Protein AF-A0A937NRK2-F1 (afdb_monomer_lite)

Radius of gyration: 29.6 Å; chains: 1; bounding box: 60×78×112 Å

Foldseek 3Di:
DDDDDDPDPDPPPVPPPPCPDDPQPDDPEDADDQPDPDADEAEAEEEAFHKHKYKYAAQVVVVWDKDKDKFVQQKDFPDWDQDNVRNIIMTMIGGHAADKMWMFIDTPLDTRYIYIYGYFYDLVLVPLDDPVRLVVLCCVAVNVVQADWDPDWDADRRQSWIWTWGPHDDAQWTWTWIQHSVVRHTDIATHGPPHPDDPPPDPPDDPDDDWDKDWFFFWKFAWEADPVGWIWTQTPPGLLDIATEAEPDPVQRVVSVVRYPVPWMKTFTAIKTACPPGVRRIYGHTDHMATLPPQDDKDDWDKQDFFKFAKAAAPPPDPAGTWTFTDDSGRGIAAEDELDPVRRVVNVVRHPQQWMKTFTATKIASPPHVSRIYGHTDDMDTPGRHDDHRPQQPFDKQFFFKFAWEADDPPDPAGIWGQTPPHPLDIAAEDELDPVSRVVSVVRYVVPWMKTFTATKGACPNHVVRIYGHTDDIGTPPNDADPDWDKDDWQWFFWDADDPPPPARGWTFRPDSDSGGGTAHEAELDPVRNVVVVVLVVPDPPRDGRFTKIFIFTWGACPPHDSRIHGHTHDIDGPPPDD

Sequence (579 aa):
MRSKLYVVGLALILSALILGGCGSATVEPVALPTTGPRPVSHSVELREGETYTIALETDPSSGNEREVEYSEVLLELVDRTTDNAAGEEVFIFRARAVGVTEAYFSYSGHHEVICHFTIGADPALADAMSEAEAREIAASSECGEAGALLENALYNDWTATWWIDLDIQKEGCNPACVVNVRTRQAEINWRCMGVLPPEDTVNTPAPAPPPTEITVVGWCGLIVSLPDGSDYLALQPEGSGEIGLTGADADVEAEIVALRDSGFYANFWGTLTCDVPNYGGCQLVATRLDPSTPPGPRFDPDPVEGWQGQLFSVPGMAQFDDYFVLDGPFPVRYGFQGADEALQAQLEDLRDTSATVRIWGEIQCAIPDVCGCQIGVERWELVAEESPPLGVHFESPVVGWYGQVVGLSADAQYDDFLRLLPLGAGDVGLTGADAALEAEIEGLRDSDTNAHFWGAIVCGAPDYDGCQVTVTRVIPEGAGPYPDPNPVEGWEGRYFFGRGLGGFDDCFILDFYGPFGIRYGIRGADEALEAALEDLRSMDKLTDPPPDIQIWGEVQCGVSDVNGCQIIVDRLEELFSQP

Structure (mmCIF, N/CA/C/O backbone):
data_AF-A0A937NRK2-F1
#
_entry.id   AF-A0A937NRK2-F1
#
loop_
_atom_site.group_PDB
_atom_site.id
_atom_site.type_symbol
_atom_site.label_atom_id
_atom_site.label_alt_id
_atom_site.label_comp_id
_atom_site.label_asym_id
_atom_site.label_entity_id
_atom_site.label_seq_id
_atom_site.pdbx_PDB_ins_code
_atom_site.Cartn_x
_atom_site.Cartn_y
_atom_site.Cartn_z
_atom_site.occupancy
_atom_site.B_iso_or_equiv
_atom_site.auth_seq_id
_atom_site.auth_comp_id
_atom_site.auth_asym_id
_atom_site.auth_atom_id
_atom_site.pdbx_PDB_model_num
ATOM 1 N N . MET A 1 1 ? 14.053 43.498 83.477 1.00 35.47 1 MET A N 1
ATOM 2 C CA . MET A 1 1 ? 14.339 44.455 82.386 1.00 35.47 1 MET A CA 1
ATOM 3 C C . MET A 1 1 ? 14.156 43.723 81.065 1.00 35.47 1 MET A C 1
ATOM 5 O O . MET A 1 1 ? 14.906 42.781 80.899 1.00 35.47 1 MET A O 1
ATOM 9 N N . ARG A 1 2 ? 13.217 44.174 80.200 1.00 36.12 2 ARG A N 1
ATOM 10 C CA . ARG A 1 2 ? 13.096 43.925 78.728 1.00 36.12 2 ARG A CA 1
ATOM 11 C C . ARG A 1 2 ? 13.029 42.444 78.273 1.00 36.12 2 ARG A C 1
ATOM 13 O O . ARG A 1 2 ? 13.742 41.621 78.804 1.00 36.12 2 ARG A O 1
ATOM 20 N N . SER A 1 3 ? 12.265 41.967 77.294 1.00 34.34 3 SER A N 1
ATOM 21 C CA . SER A 1 3 ? 11.300 42.448 76.287 1.00 34.34 3 SER A CA 1
ATOM 22 C C . SER A 1 3 ? 10.643 41.158 75.728 1.00 34.34 3 SER A C 1
ATOM 24 O O . SER A 1 3 ? 11.320 40.143 75.649 1.00 34.34 3 SER A O 1
ATOM 26 N N . LYS A 1 4 ? 9.312 41.055 75.596 1.00 45.91 4 LYS A N 1
ATOM 27 C CA . LYS A 1 4 ? 8.501 41.206 74.361 1.00 45.91 4 LYS A CA 1
ATOM 28 C C . LYS A 1 4 ? 8.935 40.372 73.127 1.00 45.91 4 LYS A C 1
ATOM 30 O O . LYS A 1 4 ? 10.087 40.447 72.730 1.00 45.91 4 LYS A O 1
ATOM 35 N N . LEU A 1 5 ? 7.909 39.778 72.485 1.00 43.81 5 LEU A N 1
ATOM 36 C CA . LEU A 1 5 ? 7.797 39.108 71.165 1.00 43.81 5 LEU A CA 1
ATOM 37 C C . LEU A 1 5 ? 8.046 37.589 71.105 1.00 43.81 5 LEU A C 1
ATOM 39 O O . LEU A 1 5 ? 9.171 37.179 70.890 1.00 43.81 5 LEU A O 1
ATOM 43 N N . TYR A 1 6 ? 6.968 36.792 71.157 1.00 38.72 6 TYR A N 1
ATOM 44 C CA . TYR A 1 6 ? 6.836 35.491 70.467 1.00 38.72 6 TYR A CA 1
ATOM 45 C C . TYR A 1 6 ? 5.342 35.152 70.281 1.00 38.72 6 TYR A C 1
ATOM 47 O O . TYR A 1 6 ? 4.810 34.263 70.930 1.00 38.72 6 TYR A O 1
ATOM 55 N N . VAL A 1 7 ? 4.637 35.905 69.429 1.00 43.84 7 VAL A N 1
ATOM 56 C CA . VAL A 1 7 ? 3.317 35.521 68.882 1.00 43.84 7 VAL A CA 1
ATOM 57 C C . VAL A 1 7 ? 3.225 36.091 67.464 1.00 43.84 7 VAL A C 1
ATOM 59 O O . VAL A 1 7 ? 2.633 37.143 67.293 1.00 43.84 7 VAL A O 1
ATOM 62 N N . VAL A 1 8 ? 3.892 35.458 66.487 1.00 38.50 8 VAL A N 1
ATOM 63 C CA . VAL A 1 8 ? 3.632 35.590 65.023 1.00 38.50 8 VAL A CA 1
ATOM 64 C C . VAL A 1 8 ? 4.147 34.353 64.240 1.00 38.50 8 VAL A C 1
ATOM 66 O O . VAL A 1 8 ? 3.668 34.073 63.150 1.00 38.50 8 VAL A O 1
ATOM 69 N N . GLY A 1 9 ? 5.055 33.530 64.772 1.00 36.84 9 GLY A N 1
ATOM 70 C CA . GLY A 1 9 ? 5.661 32.418 64.017 1.00 36.84 9 GLY A CA 1
ATOM 71 C C . GLY A 1 9 ? 4.934 31.066 64.061 1.00 36.84 9 GLY A C 1
ATOM 72 O O . GLY A 1 9 ? 5.579 30.083 64.402 1.00 36.84 9 GLY A O 1
ATOM 73 N N . LEU A 1 10 ? 3.630 30.981 63.762 1.00 34.47 10 LEU A N 1
ATOM 74 C CA . LEU A 1 10 ? 2.951 29.673 63.595 1.00 34.47 10 LEU A CA 1
ATOM 75 C C . LEU A 1 10 ? 1.927 29.619 62.442 1.00 34.47 10 LEU A C 1
ATOM 77 O O . LEU A 1 10 ? 1.165 28.666 62.344 1.00 34.47 10 LEU A O 1
ATOM 81 N N . ALA A 1 11 ? 1.912 30.618 61.554 1.00 35.16 11 ALA A N 1
ATOM 82 C CA . ALA A 1 11 ? 0.981 30.676 60.418 1.00 35.16 11 ALA A CA 1
ATOM 83 C C . ALA A 1 11 ? 1.658 30.534 59.037 1.00 35.16 11 ALA A C 1
ATOM 85 O O . ALA A 1 11 ? 0.994 30.692 58.023 1.00 35.16 11 ALA A O 1
ATOM 86 N N . LEU A 1 12 ? 2.961 30.224 58.980 1.00 34.50 12 LEU A N 1
ATOM 87 C CA . LEU A 1 12 ? 3.716 30.091 57.718 1.00 34.50 12 LEU A CA 1
ATOM 88 C C . LEU A 1 12 ? 4.372 28.716 57.502 1.00 34.50 12 LEU A C 1
ATOM 90 O O . LEU A 1 12 ? 5.063 28.526 56.512 1.00 34.50 12 LEU A O 1
ATOM 94 N N . ILE A 1 13 ? 4.140 27.742 58.389 1.00 33.28 13 ILE A N 1
ATOM 95 C CA . ILE A 1 13 ? 4.694 26.377 58.250 1.00 33.28 13 ILE A CA 1
ATOM 96 C C . ILE A 1 13 ? 3.616 25.357 57.828 1.00 33.28 13 ILE A C 1
ATOM 98 O O . ILE A 1 13 ? 3.941 24.234 57.466 1.00 33.28 13 ILE A O 1
ATOM 102 N N . LEU A 1 14 ? 2.337 25.752 57.765 1.00 30.59 14 LEU A N 1
ATOM 103 C CA . LEU A 1 14 ? 1.246 24.856 57.351 1.00 30.59 14 LEU A CA 1
ATOM 104 C C . LEU A 1 14 ? 0.796 25.009 55.884 1.00 30.59 14 LEU A C 1
ATOM 106 O O . LEU A 1 14 ? -0.077 24.267 55.451 1.00 30.59 14 LEU A O 1
ATOM 110 N N . SER A 1 15 ? 1.395 25.920 55.107 1.00 30.53 15 SER A N 1
ATOM 111 C CA . SER A 1 15 ? 1.054 26.130 53.683 1.00 30.53 15 SER A CA 1
ATOM 112 C C . SER A 1 15 ? 2.068 25.530 52.699 1.00 30.53 15 SER A C 1
ATOM 114 O O . SER A 1 15 ? 1.889 25.669 51.498 1.00 30.53 15 SER A O 1
ATOM 116 N N . ALA A 1 16 ? 3.121 24.862 53.183 1.00 30.98 16 ALA A N 1
ATOM 117 C CA . ALA A 1 16 ? 4.193 24.300 52.348 1.00 30.98 16 ALA A CA 1
ATOM 118 C C . ALA A 1 16 ? 4.254 22.758 52.370 1.00 30.98 16 ALA A C 1
ATOM 120 O O . ALA A 1 16 ? 5.256 22.177 51.971 1.00 30.98 16 ALA A O 1
ATOM 121 N N . LEU A 1 17 ? 3.204 22.087 52.858 1.00 31.23 17 LEU A N 1
ATOM 122 C CA . LEU A 1 17 ? 3.178 20.626 53.044 1.00 31.23 17 LEU A CA 1
ATOM 123 C C . LEU A 1 17 ? 1.930 19.942 52.456 1.00 31.23 17 LEU A C 1
ATOM 125 O O . LEU A 1 17 ? 1.667 18.785 52.762 1.00 31.23 17 LEU A O 1
ATOM 129 N N . ILE A 1 18 ? 1.185 20.635 51.586 1.00 34.84 18 ILE A N 1
ATOM 130 C CA . ILE A 1 18 ? 0.064 20.068 50.814 1.00 34.84 18 ILE A CA 1
ATOM 131 C C . ILE A 1 18 ? 0.162 20.534 49.352 1.00 34.84 18 ILE A C 1
ATOM 133 O O . ILE A 1 18 ? -0.717 21.209 48.840 1.00 34.84 18 ILE A O 1
ATOM 137 N N . LEU A 1 19 ? 1.285 20.230 48.702 1.00 32.31 19 LEU A N 1
ATOM 138 C CA . LEU A 1 19 ? 1.435 20.191 47.240 1.00 32.31 19 LEU A CA 1
ATOM 139 C C . LEU A 1 19 ? 2.429 19.065 46.914 1.00 32.31 19 LEU A C 1
ATOM 141 O O . LEU A 1 19 ? 3.499 19.287 46.358 1.00 32.31 19 LEU A O 1
ATOM 145 N N . GLY A 1 20 ? 2.102 17.843 47.340 1.00 30.77 20 GLY A N 1
ATOM 146 C CA . GLY A 1 20 ? 2.667 16.639 46.735 1.00 30.77 20 GLY A CA 1
ATOM 147 C C . GLY A 1 20 ? 1.944 16.416 45.415 1.00 30.77 20 GLY A C 1
ATOM 148 O O . GLY A 1 20 ? 1.009 15.626 45.364 1.00 30.77 20 GLY A O 1
ATOM 149 N N . GLY A 1 21 ? 2.286 17.224 44.410 1.00 27.39 21 GLY A N 1
ATOM 150 C CA . GLY A 1 21 ? 1.797 17.048 43.049 1.00 27.39 21 GLY A CA 1
ATOM 151 C C . GLY A 1 21 ? 2.324 15.736 42.481 1.00 27.39 21 GLY A C 1
ATOM 152 O O . GLY A 1 21 ? 3.461 15.355 42.766 1.00 27.39 21 GLY A O 1
ATOM 153 N N . CYS A 1 22 ? 1.483 15.052 41.706 1.00 27.72 22 CYS A N 1
ATOM 154 C CA . CYS A 1 22 ? 1.891 13.966 40.829 1.00 27.72 22 CYS A CA 1
ATOM 155 C C . CYS A 1 22 ? 3.152 14.400 40.074 1.00 27.72 22 CYS A C 1
ATOM 157 O O . CYS A 1 22 ? 3.138 15.416 39.381 1.00 27.72 22 CYS A O 1
ATOM 159 N N . GLY A 1 23 ? 4.257 13.680 40.263 1.00 29.67 23 GLY A N 1
ATOM 160 C CA . GLY A 1 23 ? 5.429 13.865 39.424 1.00 29.67 23 GLY A CA 1
ATOM 161 C C . GLY A 1 23 ? 5.060 13.398 38.026 1.00 29.67 23 GLY A C 1
ATOM 162 O O . GLY A 1 23 ? 4.897 12.201 37.820 1.00 29.67 23 GLY A O 1
ATOM 163 N N . SER A 1 24 ? 4.880 14.335 37.099 1.00 39.44 24 SER A N 1
ATOM 164 C CA . SER A 1 24 ? 4.853 14.034 35.672 1.00 39.44 24 SER A CA 1
ATOM 165 C C . SER A 1 24 ? 6.183 13.367 35.333 1.00 39.44 24 SER A C 1
ATOM 167 O O . SER A 1 24 ? 7.240 13.972 35.529 1.00 39.44 24 SER A O 1
ATOM 169 N N . ALA A 1 25 ? 6.149 12.108 34.905 1.00 40.38 25 ALA A N 1
ATOM 170 C CA . ALA A 1 25 ? 7.317 11.470 34.327 1.00 40.38 25 ALA A CA 1
ATOM 171 C C . ALA A 1 25 ? 7.632 12.222 33.030 1.00 40.38 25 ALA A C 1
ATOM 173 O O . ALA A 1 25 ? 6.862 12.179 32.077 1.00 40.38 25 ALA A O 1
ATOM 174 N N . THR A 1 26 ? 8.715 12.993 33.016 1.00 45.94 26 THR A N 1
ATOM 175 C CA . THR A 1 26 ? 9.243 13.558 31.776 1.00 45.94 26 THR A CA 1
ATOM 176 C C . THR A 1 26 ? 10.002 12.444 31.075 1.00 45.94 26 THR A C 1
ATOM 178 O O . THR A 1 26 ? 11.050 12.022 31.568 1.00 45.94 26 THR A O 1
ATOM 181 N N . VAL A 1 27 ? 9.451 11.941 29.973 1.00 54.66 27 VAL A N 1
ATOM 182 C CA . VAL A 1 27 ? 10.173 11.063 29.046 1.00 54.66 27 VAL A CA 1
ATOM 183 C C . VAL A 1 27 ? 11.358 11.860 28.487 1.00 54.66 27 VAL A C 1
ATOM 185 O O . VAL A 1 27 ? 11.213 13.050 28.196 1.00 54.66 27 VAL A O 1
ATOM 188 N N . GLU A 1 28 ? 12.550 11.256 28.430 1.00 59.56 28 GLU A N 1
ATOM 189 C CA . GLU A 1 28 ? 13.717 11.927 27.845 1.00 59.56 28 GLU A CA 1
ATOM 190 C C . GLU A 1 28 ? 13.440 12.251 26.366 1.00 59.56 28 GLU A C 1
ATOM 192 O O . GLU A 1 28 ? 12.864 11.417 25.666 1.00 59.56 28 GLU A O 1
ATOM 197 N N . PRO A 1 29 ? 13.816 13.450 25.884 1.00 59.97 29 PRO A N 1
ATOM 198 C CA . PRO A 1 29 ? 13.602 13.828 24.494 1.00 59.97 29 PRO A CA 1
ATOM 199 C C . PRO A 1 29 ? 14.358 12.874 23.563 1.00 59.97 29 PRO A C 1
ATOM 201 O O . PRO A 1 29 ? 15.552 12.627 23.747 1.00 59.97 29 PRO A O 1
ATOM 204 N N . VAL A 1 30 ? 13.659 12.349 22.557 1.00 66.00 30 VAL A N 1
ATOM 205 C CA . VAL A 1 30 ? 14.259 11.529 21.502 1.00 66.00 30 VAL A CA 1
ATOM 206 C C . VAL A 1 30 ? 14.766 12.467 20.410 1.00 66.00 30 VAL A C 1
ATOM 208 O O . VAL A 1 30 ? 13.982 13.173 19.779 1.00 66.00 30 VAL A O 1
ATOM 211 N N . ALA A 1 31 ? 16.083 12.491 20.204 1.00 69.38 31 ALA A N 1
ATOM 212 C CA . ALA A 1 31 ? 16.690 13.174 19.066 1.00 69.38 31 ALA A CA 1
ATOM 213 C C . ALA A 1 31 ? 16.514 12.305 17.813 1.00 69.38 31 ALA A C 1
ATOM 215 O O . ALA A 1 31 ? 16.994 11.167 17.782 1.00 69.38 31 ALA A O 1
ATOM 216 N N . LEU A 1 32 ? 15.818 12.824 16.800 1.00 66.50 32 LEU A N 1
ATOM 217 C CA . LEU A 1 32 ? 15.581 12.110 15.545 1.00 66.50 32 LEU A CA 1
ATOM 218 C C . LEU A 1 32 ? 16.627 12.523 14.490 1.00 66.50 32 LEU A C 1
ATOM 220 O O . LEU A 1 32 ? 16.852 13.718 14.298 1.00 66.50 32 LEU A O 1
ATOM 224 N N . PRO A 1 33 ? 17.283 11.569 13.803 1.00 55.00 33 PRO A N 1
ATOM 225 C CA . PRO A 1 33 ? 18.241 11.883 12.747 1.00 55.00 33 PRO A CA 1
ATOM 226 C C . PRO A 1 33 ? 17.526 12.425 11.497 1.00 55.00 33 PRO A C 1
ATOM 228 O O . PRO A 1 33 ? 16.607 11.794 10.989 1.00 55.00 33 PRO A O 1
ATOM 231 N N . THR A 1 34 ? 17.984 13.566 10.976 1.00 53.94 34 THR A N 1
ATOM 232 C CA . THR A 1 34 ? 17.396 14.285 9.820 1.00 53.94 34 THR A CA 1
ATOM 233 C C . THR A 1 34 ? 18.145 14.057 8.500 1.00 53.94 34 THR A C 1
ATOM 235 O O . THR A 1 34 ? 17.714 14.494 7.439 1.00 53.94 34 THR A O 1
ATOM 238 N N . THR A 1 35 ? 19.291 13.369 8.518 1.00 43.00 35 THR A N 1
ATOM 239 C CA . THR A 1 35 ? 20.156 13.222 7.333 1.00 43.00 35 THR A CA 1
ATOM 240 C C . THR A 1 35 ? 19.977 11.861 6.657 1.00 43.00 35 THR A C 1
ATOM 242 O O . THR A 1 35 ? 20.846 10.993 6.709 1.00 43.00 35 THR A O 1
ATOM 245 N N . GLY A 1 36 ? 18.835 11.671 5.992 1.00 46.44 36 GLY A N 1
ATOM 246 C CA . GLY A 1 36 ? 18.560 10.510 5.140 1.00 46.44 36 GLY A CA 1
ATOM 247 C C . GLY A 1 36 ? 17.493 10.817 4.080 1.00 46.44 36 GLY A C 1
ATOM 248 O O . GLY A 1 36 ? 16.598 11.607 4.346 1.00 46.44 36 GLY A O 1
ATOM 249 N N . PRO A 1 37 ? 17.555 10.220 2.874 1.00 38.47 37 PRO A N 1
ATOM 250 C CA . PRO A 1 37 ? 16.623 10.508 1.775 1.00 38.47 37 PRO A CA 1
ATOM 251 C C . PRO A 1 37 ? 15.216 9.897 1.948 1.00 38.47 37 PRO A C 1
ATOM 253 O O . PRO A 1 37 ? 14.453 9.873 0.989 1.00 38.47 37 PRO A O 1
ATOM 256 N N . ARG A 1 38 ? 14.868 9.360 3.126 1.00 47.59 38 ARG A N 1
ATOM 257 C CA . ARG A 1 38 ? 13.549 8.774 3.409 1.00 47.59 38 ARG A CA 1
ATOM 258 C C . ARG A 1 38 ? 12.998 9.310 4.729 1.00 47.59 38 ARG A C 1
ATOM 260 O O . ARG A 1 38 ? 13.789 9.457 5.663 1.00 47.59 38 ARG A O 1
ATOM 267 N N . PRO A 1 39 ? 11.677 9.547 4.824 1.00 53.34 39 PRO A N 1
ATOM 268 C CA . PRO A 1 39 ? 11.052 9.942 6.074 1.00 53.34 39 PRO A CA 1
ATOM 269 C C . PRO A 1 39 ? 11.288 8.864 7.132 1.00 53.34 39 PRO A C 1
ATOM 271 O O . PRO A 1 39 ? 11.064 7.676 6.900 1.00 53.34 39 PRO A O 1
ATOM 274 N N . VAL A 1 40 ? 11.784 9.280 8.293 1.00 67.00 40 VAL A N 1
ATOM 275 C CA . VAL A 1 40 ? 11.941 8.388 9.443 1.00 67.00 40 VAL A CA 1
ATOM 276 C C . VAL A 1 40 ? 10.571 8.267 10.106 1.00 67.00 40 VAL A C 1
ATOM 278 O O . VAL A 1 40 ? 10.029 9.269 10.573 1.00 67.00 40 VAL A O 1
ATOM 281 N N . SER A 1 41 ? 10.009 7.056 10.123 1.00 74.69 41 SER A N 1
ATOM 282 C CA . SER A 1 41 ? 8.805 6.744 10.898 1.00 74.69 41 SER A CA 1
ATOM 283 C C . SER A 1 41 ? 9.196 6.400 12.339 1.00 74.69 41 SER A C 1
ATOM 285 O O . SER A 1 41 ? 10.155 5.659 12.575 1.00 74.69 41 SER A O 1
ATOM 287 N N . HIS A 1 42 ? 8.491 6.971 13.316 1.00 80.44 42 HIS A N 1
ATOM 288 C CA . HIS A 1 42 ? 8.720 6.707 14.735 1.00 80.44 42 HIS A CA 1
ATOM 289 C C . HIS A 1 42 ? 7.402 6.448 15.465 1.00 80.44 42 HIS A C 1
ATOM 291 O O . HIS A 1 42 ? 6.510 7.291 15.421 1.00 80.44 42 HIS A O 1
ATOM 297 N N . SER A 1 43 ? 7.299 5.320 16.170 1.00 81.31 43 SER A N 1
ATOM 298 C CA . SER A 1 43 ? 6.117 4.965 16.966 1.00 81.31 43 SER A CA 1
ATOM 299 C C . SER A 1 43 ? 6.295 5.360 18.432 1.00 81.31 43 SER A C 1
ATOM 301 O O . SER A 1 43 ? 7.296 5.019 19.062 1.00 81.31 43 SER A O 1
ATOM 303 N N . VAL A 1 44 ? 5.308 6.063 18.983 1.00 88.50 44 VAL A N 1
ATOM 304 C CA . VAL A 1 44 ? 5.300 6.602 20.345 1.00 88.50 44 VAL A CA 1
ATOM 305 C C . VAL A 1 44 ? 4.040 6.137 21.062 1.00 88.50 44 VAL A C 1
ATOM 307 O O . VAL A 1 44 ? 2.925 6.386 20.613 1.00 88.50 44 VAL A O 1
ATOM 310 N N . GLU A 1 45 ? 4.209 5.512 22.220 1.00 88.69 45 GLU A N 1
ATOM 311 C CA . GLU A 1 45 ? 3.106 5.169 23.116 1.00 88.69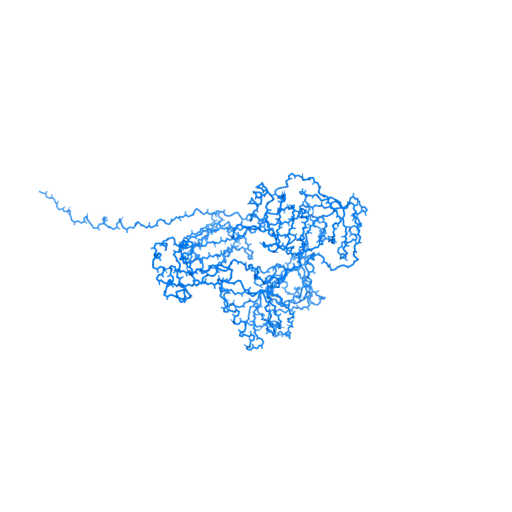 45 GLU A CA 1
ATOM 312 C C . GLU A 1 45 ? 2.956 6.237 24.206 1.00 88.69 45 GLU A C 1
ATOM 314 O O . GLU A 1 45 ? 3.903 6.513 24.942 1.00 88.69 45 GLU A O 1
ATOM 319 N N . LEU A 1 46 ? 1.766 6.834 24.324 1.00 90.50 46 LEU A N 1
ATOM 320 C CA . LEU A 1 46 ? 1.429 7.821 25.356 1.00 90.50 46 LEU A CA 1
ATOM 321 C C . LEU A 1 46 ? 0.174 7.406 26.111 1.00 90.50 46 LEU A C 1
ATOM 323 O O . LEU A 1 46 ? -0.700 6.740 25.569 1.00 90.50 46 LEU A O 1
ATOM 327 N N . ARG A 1 47 ? 0.027 7.851 27.354 1.00 89.81 47 ARG A N 1
ATOM 328 C CA . ARG A 1 47 ? -1.260 7.867 28.059 1.00 89.81 47 ARG A CA 1
ATOM 329 C C . ARG A 1 47 ? -1.885 9.258 27.975 1.00 89.81 47 ARG A C 1
ATOM 331 O O . ARG A 1 47 ? -1.185 10.265 27.900 1.00 89.81 47 ARG A O 1
ATOM 338 N N . GLU A 1 48 ? -3.211 9.341 28.010 1.00 88.69 48 GLU A N 1
ATOM 339 C CA . GLU A 1 48 ? -3.908 10.628 28.001 1.00 88.69 48 GLU A CA 1
ATOM 340 C C . GLU A 1 48 ? -3.404 11.546 29.127 1.00 88.69 48 GLU A C 1
ATOM 342 O O . GLU A 1 48 ? -3.297 11.143 30.285 1.00 88.69 48 GLU A O 1
ATOM 347 N N . GLY A 1 49 ? -3.085 12.793 28.777 1.00 89.50 49 GLY A N 1
ATOM 348 C CA . GLY A 1 49 ? -2.484 13.780 29.668 1.00 89.50 49 GLY A CA 1
ATOM 349 C C . GLY A 1 49 ? -0.953 13.763 29.702 1.00 89.50 49 GLY A C 1
ATOM 350 O O . GLY A 1 49 ? -0.367 14.774 30.103 1.00 89.50 49 GLY A O 1
ATOM 351 N N . GLU A 1 50 ? -0.298 12.685 29.257 1.00 93.19 50 GLU A N 1
ATOM 352 C CA . GLU A 1 50 ? 1.158 12.654 29.103 1.00 93.19 50 GLU A CA 1
ATOM 353 C C . GLU A 1 50 ? 1.612 13.585 27.983 1.00 93.19 50 GLU A C 1
ATOM 355 O O . GLU A 1 50 ? 0.877 13.880 27.035 1.00 93.19 50 GLU A O 1
ATOM 360 N N . THR A 1 51 ? 2.839 14.079 28.130 1.00 95.44 51 THR A N 1
ATOM 361 C CA . THR A 1 51 ? 3.480 14.943 27.146 1.00 95.44 51 THR A CA 1
ATOM 362 C C . THR A 1 51 ? 4.653 14.239 26.495 1.00 95.44 51 THR A C 1
ATOM 364 O O . THR A 1 51 ? 5.429 13.588 27.194 1.00 95.44 51 THR A O 1
ATOM 367 N N . TYR A 1 52 ? 4.831 14.456 25.198 1.00 94.88 52 TYR A N 1
ATOM 368 C CA . TYR A 1 52 ? 5.965 13.961 24.433 1.00 94.88 52 TYR A CA 1
ATOM 369 C C . TYR A 1 52 ? 6.703 15.114 23.767 1.00 94.88 52 TYR A C 1
ATOM 371 O O . TYR A 1 52 ? 6.073 16.014 23.211 1.00 94.88 52 TYR A O 1
ATOM 379 N N . THR A 1 53 ? 8.031 15.080 23.831 1.00 94.62 53 THR A N 1
ATOM 380 C CA . THR A 1 53 ? 8.895 16.120 23.272 1.00 94.62 53 THR A CA 1
ATOM 381 C C . THR A 1 53 ? 9.630 15.571 22.062 1.00 94.62 53 THR A C 1
ATOM 383 O O . THR A 1 53 ? 10.385 14.608 22.184 1.00 94.62 53 THR A O 1
ATOM 386 N N . ILE A 1 54 ? 9.449 16.227 20.922 1.00 93.00 54 ILE A N 1
ATOM 387 C CA . ILE A 1 54 ? 10.150 15.940 19.673 1.00 93.00 54 ILE A CA 1
ATOM 388 C C . ILE A 1 54 ? 11.131 17.079 19.430 1.00 93.00 54 ILE A C 1
ATOM 390 O O . ILE A 1 54 ? 10.722 18.236 19.385 1.00 93.00 54 ILE A O 1
ATOM 394 N N . ALA A 1 55 ? 12.413 16.752 19.283 1.00 91.88 55 ALA A N 1
ATOM 395 C CA . ALA A 1 55 ? 13.452 17.700 18.900 1.00 91.88 55 ALA A CA 1
ATOM 396 C C . ALA A 1 55 ? 13.952 17.345 17.496 1.00 91.88 55 ALA A C 1
ATOM 398 O O . ALA A 1 55 ? 14.430 16.231 17.269 1.00 91.88 55 ALA A O 1
ATOM 399 N N . LEU A 1 56 ? 13.809 18.285 16.564 1.00 91.12 56 LEU A N 1
ATOM 400 C CA . LEU A 1 56 ? 14.241 18.151 15.175 1.00 91.12 56 LEU A CA 1
ATOM 401 C C . LEU A 1 56 ? 15.349 19.156 14.889 1.00 91.12 56 LEU A C 1
ATOM 403 O O . LEU A 1 56 ? 15.243 20.319 15.272 1.00 91.12 56 LEU A O 1
ATOM 407 N N . GLU A 1 57 ? 16.387 18.740 14.170 1.00 89.62 57 GLU A N 1
ATOM 408 C CA . GLU A 1 57 ? 17.394 19.684 13.686 1.00 89.62 57 GLU A CA 1
ATOM 409 C C . GLU A 1 57 ? 16.762 20.677 12.687 1.00 89.62 57 GLU A C 1
ATOM 411 O O . GLU A 1 57 ? 15.918 20.324 11.852 1.00 89.62 57 GLU A O 1
ATOM 416 N N . THR A 1 58 ? 17.171 21.941 12.780 1.00 88.06 58 THR A N 1
ATOM 417 C CA . THR A 1 58 ? 16.752 23.038 11.903 1.00 88.06 58 THR A CA 1
ATOM 418 C C . THR A 1 58 ? 17.946 23.928 11.560 1.00 88.06 58 THR A C 1
ATOM 420 O O . THR A 1 58 ? 18.845 24.129 12.379 1.00 88.06 58 THR A O 1
ATOM 423 N N . ASP A 1 59 ? 17.966 24.484 10.347 1.00 84.81 59 ASP A N 1
ATOM 424 C CA . ASP A 1 59 ? 18.934 25.511 9.960 1.00 84.81 59 ASP A CA 1
ATOM 425 C C . ASP A 1 59 ? 18.316 26.902 10.177 1.00 84.81 59 ASP A C 1
ATOM 427 O O . ASP A 1 59 ? 17.599 27.398 9.299 1.00 84.81 59 ASP A O 1
ATOM 431 N N . PRO A 1 60 ? 18.617 27.589 11.297 1.00 79.69 60 PRO A N 1
ATOM 432 C CA . PRO A 1 60 ? 18.041 28.898 11.590 1.00 79.69 60 PRO A CA 1
ATOM 433 C C . PRO A 1 60 ? 18.490 29.985 10.602 1.00 79.69 60 PRO A C 1
ATOM 435 O O . PRO A 1 60 ? 17.928 31.080 10.594 1.00 79.69 60 PRO A O 1
ATOM 438 N N . SER A 1 61 ? 19.516 29.727 9.780 1.00 83.69 61 SER A N 1
ATOM 439 C CA . SER A 1 61 ? 19.992 30.682 8.776 1.00 83.69 61 SER A CA 1
ATOM 440 C C . SER A 1 61 ? 19.163 30.684 7.491 1.00 83.69 61 SER A C 1
ATOM 442 O O . SER A 1 61 ? 19.194 31.675 6.758 1.00 83.69 61 SER A O 1
ATOM 444 N N . SER A 1 62 ? 18.388 29.625 7.249 1.00 83.38 62 SER A N 1
ATOM 445 C CA . SER A 1 62 ? 17.510 29.499 6.082 1.00 83.38 62 SER A CA 1
ATOM 446 C C . SER A 1 62 ? 16.320 30.467 6.117 1.00 83.38 62 SER A C 1
ATOM 448 O O . SER A 1 62 ? 15.811 30.855 5.069 1.00 83.38 62 SER A O 1
ATOM 450 N N . GLY A 1 63 ? 15.888 30.872 7.318 1.00 82.94 63 GLY A N 1
ATOM 451 C CA . GLY A 1 63 ? 14.642 31.610 7.530 1.00 82.94 63 GLY A CA 1
ATOM 452 C C . GLY A 1 63 ? 13.373 30.764 7.373 1.00 82.94 63 GLY A C 1
ATOM 453 O O . GLY A 1 63 ? 12.284 31.325 7.462 1.00 82.94 63 GLY A O 1
ATOM 454 N N . ASN A 1 64 ? 13.505 29.453 7.155 1.00 81.31 64 ASN A N 1
ATOM 455 C CA . ASN A 1 64 ? 12.383 28.529 7.058 1.00 81.31 64 ASN A CA 1
ATOM 456 C C . ASN A 1 64 ? 12.033 27.981 8.446 1.00 81.31 64 ASN A C 1
ATOM 458 O O . ASN A 1 64 ? 12.909 27.611 9.227 1.00 81.31 64 ASN A O 1
ATOM 462 N N . GLU A 1 65 ? 10.740 27.909 8.732 1.00 84.62 65 GLU A N 1
ATOM 463 C CA . GLU A 1 65 ? 10.182 27.275 9.925 1.00 84.62 65 GLU A CA 1
ATOM 464 C C . GLU A 1 65 ? 9.547 25.939 9.510 1.00 84.62 65 GLU A C 1
ATOM 466 O O . GLU A 1 65 ? 8.997 25.847 8.411 1.00 84.62 65 GLU A O 1
ATOM 471 N N . ARG A 1 66 ? 9.616 24.894 10.350 1.00 89.38 66 ARG A N 1
ATOM 472 C CA . ARG A 1 66 ? 8.907 23.640 10.046 1.00 89.38 66 ARG A CA 1
ATOM 473 C C . ARG A 1 66 ? 7.403 23.831 10.222 1.00 89.38 66 ARG A C 1
ATOM 475 O O . ARG A 1 66 ? 6.961 24.494 11.161 1.00 89.38 66 ARG A O 1
ATOM 482 N N . GLU A 1 67 ? 6.601 23.236 9.357 1.00 90.69 67 GLU A N 1
ATOM 483 C CA . GLU A 1 67 ? 5.162 23.122 9.588 1.00 90.69 67 GLU A CA 1
ATOM 484 C C . GLU A 1 67 ? 4.871 21.757 10.213 1.00 90.69 67 GLU A C 1
ATOM 486 O O . GLU A 1 67 ? 5.613 20.793 10.005 1.00 90.69 67 GLU A O 1
ATOM 491 N N . VAL A 1 68 ? 3.834 21.691 11.050 1.00 93.12 68 VAL A N 1
ATOM 492 C CA . VAL A 1 68 ? 3.413 20.441 11.679 1.00 93.12 68 VAL A CA 1
ATOM 493 C C . VAL A 1 68 ? 1.916 20.247 11.518 1.00 93.12 68 VAL A C 1
ATOM 495 O O . VAL A 1 68 ? 1.130 21.112 11.906 1.00 93.12 68 VAL A O 1
ATOM 498 N N . GLU A 1 69 ? 1.535 19.106 10.957 1.00 90.75 69 GLU A N 1
ATOM 499 C CA . GLU A 1 69 ? 0.149 18.679 10.799 1.00 90.75 69 GLU A CA 1
ATOM 500 C C . GLU A 1 69 ? -0.121 17.492 11.724 1.00 90.75 69 GLU A C 1
ATOM 502 O O . GLU A 1 69 ? 0.661 16.546 11.781 1.00 90.75 69 GLU A O 1
ATOM 507 N N . TYR A 1 70 ? -1.198 17.560 12.505 1.00 93.31 70 TYR A N 1
ATOM 508 C CA . TYR A 1 70 ? -1.558 16.538 13.487 1.00 93.31 70 TYR A CA 1
ATOM 509 C C . TYR A 1 70 ? -3.052 16.613 13.831 1.00 93.31 70 TYR A C 1
ATOM 511 O O . TYR A 1 70 ? -3.712 17.626 13.594 1.00 93.31 70 TYR A O 1
ATOM 519 N N . SER A 1 71 ? -3.595 15.560 14.449 1.00 90.38 71 SER A N 1
ATOM 520 C CA . SER A 1 71 ? -4.976 15.563 14.948 1.00 90.38 71 SER A CA 1
ATOM 521 C C . SER A 1 71 ? -5.110 16.375 16.240 1.00 90.38 71 SER A C 1
ATOM 523 O O . SER A 1 71 ? -4.750 15.895 17.315 1.00 90.38 71 SER A O 1
ATOM 525 N N . GLU A 1 72 ? -5.710 17.568 16.172 1.00 92.12 72 GLU A N 1
ATOM 526 C CA . GLU A 1 72 ? -6.011 18.400 17.357 1.00 92.12 72 GLU A CA 1
ATOM 527 C C . GLU A 1 72 ? -7.008 17.746 18.340 1.00 92.12 72 GLU A C 1
ATOM 529 O O . GLU A 1 72 ? -7.165 18.177 19.487 1.00 92.12 72 GLU A O 1
ATOM 534 N N . VAL A 1 73 ? -7.717 16.703 17.895 1.00 87.88 73 VAL A N 1
ATOM 535 C CA . VAL A 1 73 ? -8.636 15.927 18.740 1.00 87.88 73 VAL A CA 1
ATOM 536 C C . VAL A 1 73 ? -7.856 15.011 19.681 1.00 87.88 73 VAL A C 1
ATOM 538 O O . VAL A 1 73 ? -8.209 14.884 20.856 1.00 87.88 73 VAL A O 1
ATOM 541 N N . LEU A 1 74 ? -6.807 14.373 19.161 1.00 88.81 74 LEU A N 1
ATOM 542 C CA . LEU A 1 74 ? -6.027 13.356 19.866 1.00 88.81 74 LEU A CA 1
ATOM 543 C C . LEU A 1 74 ? -4.764 13.942 20.513 1.00 88.81 74 LEU A C 1
ATOM 545 O O . LEU A 1 74 ? -4.339 13.455 21.561 1.00 88.81 74 LEU A O 1
ATOM 549 N N . LEU A 1 75 ? -4.217 15.030 19.969 1.00 95.12 75 LEU A N 1
ATOM 550 C CA . LEU A 1 75 ? -3.021 15.714 20.456 1.00 95.12 75 LEU A CA 1
ATOM 551 C C . LEU A 1 75 ? -3.259 17.221 20.626 1.00 95.12 75 LEU A C 1
ATOM 553 O O . LEU A 1 75 ? -4.033 17.844 19.913 1.00 95.12 75 LEU A O 1
ATOM 557 N N . GLU A 1 76 ? -2.555 17.827 21.575 1.00 96.44 76 GLU A N 1
ATOM 558 C CA . GLU A 1 76 ? -2.465 19.277 21.773 1.00 96.44 76 GLU A CA 1
ATOM 559 C C . GLU A 1 76 ? -0.994 19.678 21.656 1.00 96.44 76 GLU A C 1
ATOM 561 O O . GLU A 1 76 ? -0.176 19.201 22.444 1.00 96.44 76 GLU A O 1
ATOM 566 N N . LEU A 1 77 ? -0.642 20.557 20.713 1.00 96.56 77 LEU A N 1
ATOM 567 C CA . LEU A 1 77 ? 0.686 21.175 20.689 1.00 96.56 77 LEU A CA 1
ATOM 568 C C . LEU A 1 77 ? 0.787 22.175 21.853 1.00 96.56 77 LEU A C 1
ATOM 570 O O . LEU A 1 77 ? 0.264 23.286 21.793 1.00 96.56 77 LEU A O 1
ATOM 574 N N . VAL A 1 78 ? 1.429 21.750 22.940 1.00 97.19 78 VAL A N 1
ATOM 575 C CA . VAL A 1 78 ? 1.580 22.511 24.189 1.00 97.19 78 VAL A CA 1
ATOM 576 C C . VAL A 1 78 ? 2.581 23.643 24.031 1.00 97.19 78 VAL A C 1
ATOM 578 O O . VAL A 1 78 ? 2.365 24.731 24.567 1.00 97.19 78 VAL A O 1
ATOM 581 N N . ASP A 1 79 ? 3.694 23.366 23.358 1.00 96.88 79 ASP A N 1
ATOM 582 C CA . ASP A 1 79 ? 4.764 24.331 23.160 1.00 96.88 79 ASP A CA 1
ATOM 583 C C . ASP A 1 79 ? 5.511 24.055 21.857 1.00 96.88 79 ASP A C 1
ATOM 585 O O . ASP A 1 79 ? 5.607 22.912 21.398 1.00 96.88 79 ASP A O 1
ATOM 589 N N . ARG A 1 80 ? 6.057 25.127 21.295 1.00 95.81 80 ARG A N 1
ATOM 590 C CA . ARG A 1 80 ? 6.937 25.109 20.134 1.00 95.81 80 ARG A CA 1
ATOM 591 C C . ARG A 1 80 ? 8.047 26.110 20.393 1.00 95.81 80 ARG A C 1
ATOM 593 O O . ARG A 1 80 ? 7.795 27.309 20.513 1.00 95.81 80 ARG A O 1
ATOM 600 N N . THR A 1 81 ? 9.276 25.620 20.482 1.00 95.31 81 THR A N 1
ATOM 601 C CA . THR A 1 81 ? 10.441 26.462 20.760 1.00 95.31 81 THR A CA 1
ATOM 602 C C . THR A 1 81 ? 11.552 26.193 19.764 1.00 95.31 81 THR A C 1
ATOM 604 O O . THR A 1 81 ? 11.858 25.048 19.457 1.00 95.31 81 THR A O 1
ATOM 607 N N . THR A 1 82 ? 12.170 27.260 19.272 1.00 92.06 82 THR A N 1
ATOM 608 C CA . THR A 1 82 ? 13.320 27.179 18.368 1.00 92.06 82 THR A CA 1
ATOM 609 C C . THR A 1 82 ? 14.572 27.597 19.132 1.00 92.06 82 THR A C 1
ATOM 611 O O . THR A 1 82 ? 14.688 28.751 19.562 1.00 92.06 82 THR A O 1
ATOM 614 N N . ASP A 1 83 ? 15.518 26.676 19.309 1.00 88.81 83 ASP A N 1
ATOM 615 C CA . ASP A 1 83 ? 16.846 26.980 19.835 1.00 88.81 83 ASP A CA 1
ATOM 616 C C . ASP A 1 83 ? 17.815 27.220 18.673 1.00 88.81 83 ASP A C 1
ATOM 618 O O . ASP A 1 83 ? 18.502 26.326 18.178 1.00 88.81 83 ASP A O 1
ATOM 622 N N . ASN A 1 84 ? 17.906 28.486 18.262 1.00 85.69 84 ASN A N 1
ATOM 623 C CA . ASN A 1 84 ? 18.815 28.923 17.200 1.00 85.69 84 ASN A CA 1
ATOM 624 C C . ASN A 1 84 ? 20.300 28.658 17.512 1.00 85.69 84 ASN A C 1
ATOM 626 O O . ASN A 1 84 ? 21.119 28.675 16.596 1.00 85.69 84 ASN A O 1
ATOM 630 N N . ALA A 1 85 ? 20.683 28.497 18.785 1.00 85.19 85 ALA A N 1
ATOM 631 C CA . ALA A 1 85 ? 22.066 28.207 19.154 1.00 85.19 85 ALA A CA 1
ATOM 632 C C . ALA A 1 85 ? 22.385 26.712 19.026 1.00 85.19 85 ALA A C 1
ATOM 634 O O . ALA A 1 85 ? 23.520 26.374 18.684 1.00 85.19 85 ALA A O 1
ATOM 635 N N . ALA A 1 86 ? 21.401 25.850 19.292 1.00 82.88 86 ALA A N 1
ATOM 636 C CA . ALA A 1 86 ? 21.496 24.408 19.086 1.00 82.88 86 ALA A CA 1
ATOM 637 C C . ALA A 1 86 ? 21.234 23.996 17.627 1.00 82.88 86 ALA A C 1
ATOM 639 O O . ALA A 1 86 ? 21.713 22.949 17.207 1.00 82.88 86 ALA A O 1
ATOM 640 N N . GLY A 1 87 ? 20.535 24.834 16.852 1.00 89.56 87 GLY A N 1
ATOM 641 C CA . GLY A 1 87 ? 20.034 24.440 15.536 1.00 89.56 87 GLY A CA 1
ATOM 642 C C . GLY A 1 87 ? 18.921 23.406 15.672 1.00 89.56 87 GLY A C 1
ATOM 643 O O . GLY A 1 87 ? 18.887 22.443 14.920 1.00 89.56 87 GLY A O 1
ATOM 644 N N . GLU A 1 88 ? 18.045 23.576 16.665 1.00 91.69 88 GLU A N 1
ATOM 645 C CA . GLU A 1 88 ? 16.964 22.635 16.965 1.00 91.69 88 GLU A CA 1
ATOM 646 C C . GLU A 1 88 ? 15.615 23.353 17.056 1.00 91.69 88 GLU A C 1
ATOM 648 O O . GLU A 1 88 ? 15.505 24.477 17.554 1.00 91.69 88 GLU A O 1
ATOM 653 N N . GLU A 1 89 ? 14.573 22.675 16.597 1.00 92.81 89 GLU A N 1
ATOM 654 C CA . GLU A 1 89 ? 13.182 23.032 16.809 1.00 92.81 89 GLU A CA 1
ATOM 655 C C . GLU A 1 89 ? 12.499 21.944 17.639 1.00 92.81 89 GLU A C 1
ATOM 657 O O . GLU A 1 89 ? 12.543 20.758 17.310 1.00 92.81 89 GLU A O 1
ATOM 662 N N . VAL A 1 90 ? 11.894 22.356 18.749 1.00 94.00 90 VAL A N 1
ATOM 663 C CA . VAL A 1 90 ? 11.332 21.473 19.766 1.00 94.00 90 VAL A CA 1
ATOM 664 C C . VAL A 1 90 ? 9.821 21.643 19.811 1.00 94.00 90 VAL A C 1
ATOM 666 O O . VAL A 1 90 ? 9.317 22.740 20.065 1.00 94.00 90 VAL A O 1
ATOM 669 N N . PHE A 1 91 ? 9.111 20.535 19.630 1.00 94.88 91 PHE A N 1
ATOM 670 C CA . PHE A 1 91 ? 7.660 20.429 19.692 1.00 94.88 91 PHE A CA 1
ATOM 671 C C . PHE A 1 91 ? 7.271 19.609 20.917 1.00 94.88 91 PHE A C 1
ATOM 673 O O . PHE A 1 91 ? 7.775 18.504 21.114 1.00 94.88 91 PHE A O 1
ATOM 680 N N . ILE A 1 92 ? 6.370 20.134 21.744 1.00 95.81 92 ILE A N 1
ATOM 681 C CA . ILE A 1 92 ? 5.845 19.416 22.907 1.00 95.81 92 ILE A CA 1
ATOM 682 C C . ILE A 1 92 ? 4.373 19.124 22.662 1.00 95.81 92 ILE A C 1
ATOM 684 O O . ILE A 1 92 ? 3.550 20.035 22.671 1.00 95.81 92 ILE A O 1
ATOM 688 N N . PHE A 1 93 ? 4.034 17.854 22.489 1.00 96.25 93 PHE A N 1
ATOM 689 C CA . PHE A 1 93 ? 2.656 17.393 22.367 1.00 96.25 93 PHE A CA 1
ATOM 690 C C . PHE A 1 93 ? 2.125 16.917 23.710 1.00 96.25 93 PHE A C 1
ATOM 692 O O . PHE A 1 93 ? 2.878 16.383 24.519 1.00 96.25 93 PHE A O 1
ATOM 699 N N . ARG A 1 94 ? 0.822 17.071 23.943 1.00 96.00 94 ARG A N 1
ATOM 700 C CA . ARG A 1 94 ? 0.078 16.407 25.017 1.00 96.00 94 ARG A CA 1
ATOM 701 C C . ARG A 1 94 ? -1.008 15.530 24.422 1.00 96.00 94 ARG A C 1
ATOM 703 O O . ARG A 1 94 ? -1.807 16.009 23.624 1.00 96.00 94 ARG A O 1
ATOM 710 N N . ALA A 1 95 ? -1.092 14.289 24.878 1.00 93.69 95 ALA A N 1
ATOM 711 C CA . ALA A 1 95 ? -2.189 13.391 24.547 1.00 93.69 95 ALA A CA 1
ATOM 712 C C . ALA A 1 95 ? -3.524 13.897 25.131 1.00 93.69 95 ALA A C 1
ATOM 714 O O . ALA A 1 95 ? -3.627 14.142 26.336 1.00 93.69 95 ALA A O 1
ATOM 715 N N . ARG A 1 96 ? -4.549 14.063 24.288 1.00 91.00 96 ARG A N 1
ATOM 716 C CA . ARG A 1 96 ? -5.867 14.625 24.645 1.00 91.00 96 ARG A CA 1
ATOM 717 C C . ARG A 1 96 ? -6.970 13.588 24.772 1.00 91.00 96 ARG A C 1
ATOM 719 O O . ARG A 1 96 ? -7.880 13.790 25.572 1.00 91.00 96 ARG A O 1
ATOM 726 N N . ALA A 1 97 ? -6.899 12.523 23.987 1.00 87.56 97 ALA A N 1
ATOM 727 C CA . ALA A 1 97 ? -7.887 11.458 23.976 1.00 87.56 97 ALA A CA 1
ATOM 728 C C . ALA A 1 97 ? -7.255 10.148 23.497 1.00 87.56 97 ALA A C 1
ATOM 730 O O . ALA A 1 97 ? -6.262 10.159 22.774 1.00 87.56 97 ALA A O 1
ATOM 731 N N . VAL A 1 98 ? -7.850 9.033 23.918 1.00 84.19 98 VAL A N 1
ATOM 732 C CA . VAL A 1 98 ? -7.469 7.680 23.493 1.00 84.19 98 VAL A CA 1
ATOM 733 C C . VAL A 1 98 ? -7.652 7.534 21.984 1.00 84.19 98 VAL A C 1
ATOM 735 O O . VAL A 1 98 ? -8.698 7.913 21.457 1.00 84.19 98 VAL A O 1
ATOM 738 N N . GLY A 1 99 ? -6.667 6.957 21.300 1.00 84.12 99 GLY A N 1
ATOM 739 C CA . GLY A 1 99 ? -6.719 6.733 19.858 1.00 84.12 99 GLY A CA 1
ATOM 740 C C . GLY A 1 99 ? -5.343 6.498 19.246 1.00 84.12 99 GLY A C 1
ATOM 741 O O . GLY A 1 99 ? -4.347 6.400 19.958 1.00 84.12 99 GLY A O 1
ATOM 742 N N . VAL A 1 100 ? -5.300 6.423 17.920 1.00 78.62 100 VAL A N 1
ATOM 743 C CA . VAL A 1 100 ? -4.062 6.391 17.133 1.00 78.62 100 VAL A CA 1
ATOM 744 C C . VAL A 1 100 ? -4.068 7.603 16.209 1.00 78.62 100 VAL A C 1
ATOM 746 O O . VAL A 1 100 ? -5.106 7.930 15.636 1.00 78.62 100 VAL A O 1
ATOM 749 N N . THR A 1 101 ? -2.947 8.309 16.105 1.00 88.81 101 THR A N 1
ATOM 750 C CA . THR A 1 101 ? -2.805 9.471 15.216 1.00 88.81 101 THR A CA 1
ATOM 751 C C . THR A 1 101 ? -1.377 9.627 14.747 1.00 88.81 101 THR A C 1
ATOM 753 O O . THR A 1 101 ? -0.454 9.130 15.378 1.00 88.81 101 THR A O 1
ATOM 756 N N . GLU A 1 102 ? -1.185 10.399 13.690 1.00 88.88 102 GLU A N 1
ATOM 757 C CA . GLU A 1 102 ? 0.132 10.782 13.197 1.00 88.88 102 GLU A CA 1
ATOM 758 C C . GLU A 1 102 ? 0.376 12.277 13.418 1.00 88.88 102 GLU A C 1
ATOM 760 O O . GLU A 1 102 ? -0.574 13.064 13.512 1.00 88.88 102 GLU A O 1
ATOM 765 N N . ALA A 1 103 ? 1.650 12.652 13.528 1.00 89.31 103 ALA A N 1
ATOM 766 C CA . ALA A 1 103 ? 2.111 14.020 13.345 1.00 89.31 103 ALA A CA 1
ATOM 767 C C . ALA A 1 103 ? 3.146 14.058 12.218 1.00 89.31 103 ALA A C 1
ATOM 769 O O . ALA A 1 103 ? 4.150 13.339 12.260 1.00 89.31 103 ALA A O 1
ATOM 770 N N . TYR A 1 104 ? 2.890 14.916 11.239 1.00 88.31 104 TYR A N 1
ATOM 771 C CA . TYR A 1 104 ? 3.705 15.122 10.053 1.00 88.31 104 TYR A CA 1
ATOM 772 C C . TYR A 1 104 ? 4.495 16.409 10.206 1.00 88.31 104 TYR A C 1
ATOM 774 O O . TYR A 1 104 ? 3.911 17.467 10.429 1.00 88.31 104 TYR A O 1
ATOM 782 N N . PHE A 1 105 ? 5.816 16.329 10.070 1.00 89.38 105 PHE A N 1
ATOM 783 C CA . PHE A 1 105 ? 6.695 17.493 10.108 1.00 89.38 105 PHE A CA 1
ATOM 784 C C . PHE A 1 105 ? 7.217 17.762 8.707 1.00 89.38 105 PHE A C 1
ATOM 786 O O . PHE A 1 105 ? 7.862 16.898 8.106 1.00 89.38 105 PHE A O 1
ATOM 793 N N . SER A 1 106 ? 6.968 18.964 8.197 1.00 85.12 106 SER A N 1
ATOM 794 C CA . SER A 1 106 ? 7.408 19.367 6.869 1.00 85.12 106 SER A CA 1
ATOM 795 C C . SER A 1 106 ? 8.376 20.542 6.931 1.00 85.12 106 SER A C 1
ATOM 797 O O . SER A 1 106 ? 8.297 21.415 7.798 1.00 85.12 106 SER A O 1
ATOM 799 N N . TYR A 1 107 ? 9.332 20.548 6.008 1.00 82.31 107 TYR A N 1
ATOM 800 C CA . TYR A 1 107 ? 10.236 21.667 5.781 1.00 82.31 107 TYR A CA 1
ATOM 801 C C . TYR A 1 107 ? 10.104 22.067 4.316 1.00 82.31 107 TYR A C 1
ATOM 803 O O . TYR A 1 107 ? 10.268 21.237 3.421 1.00 82.31 107 TYR A O 1
ATOM 811 N N . SER A 1 108 ? 9.757 23.329 4.047 1.00 75.75 108 SER A N 1
ATOM 812 C CA . SER A 1 108 ? 9.536 23.836 2.679 1.00 75.75 108 SER A CA 1
ATOM 813 C C . SER A 1 108 ? 8.519 23.031 1.841 1.00 75.75 108 SER A C 1
ATOM 815 O O . SER A 1 108 ? 8.679 22.911 0.632 1.00 75.75 108 SER A O 1
ATOM 817 N N . GLY A 1 109 ? 7.479 22.472 2.472 1.00 59.06 109 GLY A N 1
ATOM 818 C CA . GLY A 1 109 ? 6.408 21.735 1.783 1.00 59.06 109 GLY A CA 1
ATOM 819 C C . GLY A 1 109 ? 6.696 20.257 1.492 1.00 59.06 109 GLY A C 1
ATOM 820 O O . GLY A 1 109 ? 5.834 19.580 0.941 1.00 59.06 109 GLY A O 1
ATOM 821 N N . HIS A 1 110 ? 7.859 19.731 1.891 1.00 56.78 110 HIS A N 1
ATOM 822 C CA . HIS A 1 110 ? 8.160 18.297 1.831 1.00 56.78 110 HIS A CA 1
ATOM 823 C C . HIS A 1 110 ? 8.053 17.670 3.225 1.00 56.78 110 HIS A C 1
ATOM 825 O O . HIS A 1 110 ? 8.611 18.205 4.186 1.00 56.78 110 HIS A O 1
ATOM 831 N N . HIS A 1 111 ? 7.331 16.551 3.345 1.00 59.09 111 HIS A N 1
ATOM 832 C CA . HIS A 1 111 ? 7.225 15.780 4.589 1.00 59.09 111 HIS A CA 1
ATOM 833 C C . HIS A 1 111 ? 8.563 15.087 4.880 1.00 59.09 111 HIS A C 1
ATOM 835 O O . HIS A 1 111 ? 9.064 14.333 4.050 1.00 59.09 111 HIS A O 1
ATOM 841 N N . GLU A 1 112 ? 9.151 15.346 6.049 1.00 71.62 112 GLU A N 1
ATOM 842 C CA . GLU A 1 112 ? 10.503 14.879 6.396 1.00 71.62 112 GLU A CA 1
ATOM 843 C C . GLU A 1 112 ? 10.490 13.855 7.538 1.00 71.62 112 GLU A C 1
ATOM 845 O O . GLU A 1 112 ? 11.317 12.946 7.567 1.00 71.62 112 GLU A O 1
ATOM 850 N N . VAL A 1 113 ? 9.540 13.963 8.472 1.00 73.44 113 VAL A N 1
ATOM 851 C CA . VAL A 1 113 ? 9.424 13.057 9.624 1.00 73.44 113 VAL A CA 1
ATOM 852 C C . VAL A 1 113 ? 7.957 12.755 9.900 1.00 73.44 113 VAL A C 1
ATOM 854 O O . VAL A 1 113 ? 7.125 13.666 9.895 1.00 73.44 113 VAL A O 1
ATOM 857 N N . ILE A 1 114 ? 7.658 11.483 10.176 1.00 79.50 114 ILE A N 1
ATOM 858 C CA . ILE A 1 114 ? 6.326 11.012 10.567 1.00 79.50 114 ILE A CA 1
ATOM 859 C C . ILE A 1 114 ? 6.440 10.383 11.956 1.00 79.50 114 ILE A C 1
ATOM 861 O O . ILE A 1 114 ? 7.223 9.458 12.176 1.00 79.50 114 ILE A O 1
ATOM 865 N N . CYS A 1 115 ? 5.669 10.884 12.918 1.00 84.12 115 CYS A N 1
ATOM 866 C CA . CYS A 1 115 ? 5.545 10.262 14.235 1.00 84.12 115 CYS A CA 1
ATOM 867 C C . CYS A 1 115 ? 4.151 9.658 14.392 1.00 84.12 115 CYS A C 1
ATOM 869 O O . CYS A 1 115 ? 3.164 10.390 14.379 1.00 84.12 115 CYS A O 1
ATOM 871 N N . HIS A 1 116 ? 4.074 8.343 14.579 1.00 81.38 116 HIS A N 1
ATOM 872 C CA . HIS A 1 116 ? 2.845 7.623 14.890 1.00 81.38 116 HIS A CA 1
ATOM 873 C C . HIS A 1 116 ? 2.671 7.580 16.409 1.00 81.38 116 HIS A C 1
ATOM 875 O O . HIS A 1 116 ? 3.549 7.124 17.135 1.00 81.38 116 HIS A O 1
ATOM 881 N N . PHE A 1 117 ? 1.539 8.055 16.906 1.00 83.25 117 PHE A N 1
ATOM 882 C CA . PHE A 1 117 ? 1.195 8.077 18.320 1.00 83.25 117 PHE A CA 1
ATOM 883 C C . PHE A 1 117 ? 0.082 7.077 18.604 1.00 83.25 117 PHE A C 1
ATOM 885 O O . PHE A 1 117 ? -1.022 7.213 18.077 1.00 83.25 117 PHE A O 1
ATOM 892 N N . THR A 1 118 ? 0.337 6.143 19.515 1.00 84.69 118 THR A N 1
ATOM 893 C CA . THR A 1 118 ? -0.683 5.290 20.128 1.00 84.69 118 THR A CA 1
ATOM 894 C C . THR A 1 118 ? -0.984 5.836 21.517 1.00 84.69 118 THR A C 1
ATOM 896 O O . THR A 1 118 ? -0.140 5.801 22.410 1.00 84.69 118 THR A O 1
ATOM 899 N N . ILE A 1 119 ? -2.193 6.356 21.711 1.00 86.81 119 ILE A N 1
ATOM 900 C CA . ILE A 1 119 ? -2.608 7.021 22.944 1.00 86.81 119 ILE A CA 1
ATOM 901 C C . ILE A 1 119 ? -3.555 6.112 23.723 1.00 86.81 119 ILE A C 1
ATOM 903 O O . ILE A 1 119 ? -4.698 5.893 23.324 1.00 86.81 119 ILE A O 1
ATOM 907 N N . GLY A 1 120 ? -3.087 5.601 24.856 1.00 82.75 120 GLY A N 1
ATOM 908 C CA . GLY A 1 120 ? -3.880 4.876 25.837 1.00 82.75 120 GLY A CA 1
ATOM 909 C C . GLY A 1 120 ? -4.600 5.799 26.821 1.00 82.75 120 GLY A C 1
ATOM 910 O O . GLY A 1 120 ? -4.304 6.984 26.962 1.00 82.75 120 GLY A O 1
ATOM 911 N N . ALA A 1 121 ? -5.554 5.247 27.554 1.00 85.94 121 ALA A N 1
ATOM 912 C CA . ALA A 1 121 ? -6.322 5.951 28.562 1.00 85.94 121 ALA A CA 1
ATOM 913 C C . ALA A 1 121 ? -5.476 6.261 29.797 1.00 85.94 121 ALA A C 1
ATOM 915 O O . ALA A 1 121 ? -4.577 5.498 30.159 1.00 85.94 121 ALA A O 1
ATOM 916 N N . ASP A 1 122 ? -5.821 7.359 30.471 1.00 84.88 122 ASP A N 1
ATOM 917 C CA . ASP A 1 122 ? -5.275 7.714 31.781 1.00 84.88 122 ASP A CA 1
ATOM 918 C C . ASP A 1 122 ? -5.404 6.523 32.760 1.00 84.88 122 ASP A C 1
ATOM 920 O O . ASP A 1 122 ? -6.529 6.085 33.042 1.00 84.88 122 ASP A O 1
ATOM 924 N N . PRO A 1 123 ? -4.288 6.007 33.313 1.00 79.00 123 PRO A N 1
ATOM 925 C CA . PRO A 1 123 ? -4.298 4.913 34.281 1.00 79.00 123 PRO A CA 1
ATOM 926 C C . PRO A 1 123 ? -5.187 5.172 35.503 1.00 79.00 123 PRO A C 1
ATOM 928 O O . PRO A 1 123 ? -5.713 4.226 36.087 1.00 79.00 123 PRO A O 1
ATOM 931 N N . ALA A 1 124 ? -5.402 6.438 35.883 1.00 84.94 124 ALA A N 1
ATOM 932 C CA . ALA A 1 124 ? -6.275 6.802 36.997 1.00 84.94 124 ALA A CA 1
ATOM 933 C C . ALA A 1 124 ? -7.744 6.399 36.772 1.00 84.94 124 ALA A C 1
ATOM 935 O O . ALA A 1 124 ? -8.509 6.293 37.732 1.00 84.94 124 ALA A O 1
ATOM 936 N N . LEU A 1 125 ? -8.150 6.141 35.524 1.00 85.88 125 LEU A N 1
ATOM 937 C CA . LEU A 1 125 ? -9.497 5.669 35.210 1.00 85.88 125 LEU A CA 1
ATOM 938 C C . LEU A 1 125 ? -9.740 4.213 35.594 1.00 85.88 125 LEU A C 1
ATOM 940 O O . LEU A 1 125 ? -10.896 3.849 35.799 1.00 85.88 125 LEU A O 1
ATOM 944 N N . ALA A 1 126 ? -8.692 3.403 35.766 1.00 80.88 126 ALA A N 1
ATOM 945 C CA . ALA A 1 126 ? -8.841 2.016 36.208 1.00 80.88 126 ALA A CA 1
ATOM 946 C C . ALA A 1 126 ? -9.554 1.906 37.564 1.00 80.88 126 ALA A C 1
ATOM 948 O O . ALA A 1 126 ? -10.344 0.990 37.783 1.00 80.88 126 ALA A O 1
ATOM 949 N N . ASP A 1 127 ? -9.343 2.889 38.440 1.00 86.81 127 ASP A N 1
ATOM 950 C CA . ASP A 1 127 ? -9.975 2.950 39.758 1.00 86.81 127 ASP A CA 1
ATOM 951 C C . ASP A 1 127 ? -11.316 3.712 39.753 1.00 86.81 127 ASP A C 1
ATOM 953 O O . ASP A 1 127 ? -12.004 3.768 40.776 1.00 86.81 127 ASP A O 1
ATOM 957 N N . ALA A 1 128 ? -11.707 4.320 38.626 1.00 90.00 128 ALA A N 1
ATOM 958 C CA . ALA A 1 128 ? -12.874 5.200 38.549 1.00 90.00 128 ALA A CA 1
ATOM 959 C C . ALA A 1 128 ? -14.212 4.452 38.422 1.00 90.00 128 ALA A C 1
ATOM 961 O O . ALA A 1 128 ? -15.258 5.039 38.703 1.00 90.00 128 ALA A O 1
ATOM 962 N N . MET A 1 129 ? -14.190 3.181 38.009 1.00 96.25 129 MET A N 1
ATOM 963 C CA . MET A 1 129 ? -15.384 2.347 37.868 1.00 96.25 129 MET A CA 1
ATOM 964 C C . MET A 1 129 ? -15.074 0.899 38.237 1.00 96.25 129 MET A C 1
ATOM 966 O O . MET A 1 129 ? -14.251 0.237 37.607 1.00 96.25 129 MET A O 1
ATOM 970 N N . SER A 1 130 ? -15.780 0.391 39.245 1.00 97.00 130 SER A N 1
ATOM 971 C CA . SER A 1 130 ? -15.687 -1.022 39.623 1.00 97.00 130 SER A CA 1
ATOM 972 C C . SER A 1 130 ? -16.409 -1.926 38.618 1.00 97.00 130 SER A C 1
ATOM 974 O O . SER A 1 130 ? -17.377 -1.500 37.990 1.00 97.00 130 SER A O 1
ATOM 976 N N . GLU A 1 131 ? -16.028 -3.205 38.547 1.00 97.12 131 GLU A N 1
ATOM 977 C CA . GLU A 1 131 ? -16.736 -4.211 37.736 1.00 97.12 131 GLU A CA 1
ATOM 978 C C . GLU A 1 131 ? -18.247 -4.239 38.035 1.00 97.12 131 GLU A C 1
ATOM 980 O O . GLU A 1 131 ? -19.072 -4.344 37.131 1.00 97.12 131 GLU A O 1
ATOM 985 N N . ALA A 1 132 ? -18.631 -4.105 39.310 1.00 97.81 132 ALA A N 1
ATOM 986 C CA . ALA A 1 132 ? -20.033 -4.103 39.721 1.00 97.81 132 ALA A CA 1
ATOM 987 C C . ALA A 1 132 ? -20.810 -2.903 39.150 1.00 97.81 132 ALA A C 1
ATOM 989 O O . ALA A 1 132 ? -21.947 -3.065 38.716 1.00 97.81 132 ALA A O 1
ATOM 990 N N . GLU A 1 133 ? -20.189 -1.721 39.122 1.00 98.00 133 GLU A N 1
ATOM 991 C CA . GLU A 1 133 ? -20.770 -0.514 38.520 1.00 98.00 133 GLU A CA 1
ATOM 992 C C . GLU A 1 133 ? -20.874 -0.660 36.996 1.00 98.00 133 GLU A C 1
ATOM 994 O O . GLU A 1 133 ? -21.919 -0.360 36.423 1.00 98.00 133 GLU A O 1
ATOM 999 N N . ALA A 1 134 ? -19.841 -1.205 36.344 1.00 98.06 134 ALA A N 1
ATOM 1000 C CA . ALA A 1 134 ? -19.870 -1.486 34.910 1.00 98.06 134 ALA A CA 1
ATOM 1001 C C . ALA A 1 134 ? -21.002 -2.458 34.539 1.00 98.06 134 ALA A C 1
ATOM 1003 O O . ALA A 1 134 ? -21.741 -2.220 33.587 1.00 98.06 134 ALA A O 1
ATOM 1004 N N . ARG A 1 135 ? -21.210 -3.516 35.333 1.00 98.31 135 ARG A N 1
ATOM 1005 C CA . ARG A 1 135 ? -22.326 -4.459 35.151 1.00 98.31 135 ARG A CA 1
ATOM 1006 C C . ARG A 1 135 ? -23.691 -3.807 35.336 1.00 98.31 135 ARG A C 1
ATOM 1008 O O . ARG A 1 135 ? -24.621 -4.170 34.624 1.00 98.31 135 ARG A O 1
ATOM 1015 N N . GLU A 1 136 ? -23.829 -2.866 36.268 1.00 98.12 136 GLU A N 1
ATOM 1016 C CA . GLU A 1 136 ? -25.078 -2.118 36.459 1.00 98.12 136 GLU A CA 1
ATOM 1017 C C . GLU A 1 136 ? -25.395 -1.239 35.239 1.00 98.12 136 GLU A C 1
ATOM 1019 O O . GLU A 1 136 ? -26.537 -1.216 34.772 1.00 98.12 136 GLU A O 1
ATOM 1024 N N . ILE A 1 137 ? -24.382 -0.582 34.665 1.00 98.12 137 ILE A N 1
ATOM 1025 C CA . ILE A 1 137 ? -24.522 0.192 33.423 1.00 98.12 137 ILE A CA 1
ATOM 1026 C C . ILE A 1 137 ? -24.888 -0.739 32.261 1.00 98.12 137 ILE A C 1
ATOM 1028 O O . ILE A 1 137 ? -25.892 -0.511 31.592 1.00 98.12 137 ILE A O 1
ATOM 1032 N N . ALA A 1 138 ? -24.146 -1.832 32.068 1.00 98.12 138 ALA A N 1
ATOM 1033 C CA . ALA A 1 138 ? -24.426 -2.809 31.018 1.00 98.12 138 ALA A CA 1
ATOM 1034 C C . ALA A 1 138 ? -25.859 -3.365 31.123 1.00 98.12 138 ALA A C 1
ATOM 1036 O O . ALA A 1 138 ? -26.593 -3.384 30.137 1.00 98.12 138 ALA A O 1
ATOM 1037 N N . ALA A 1 139 ? -26.302 -3.732 32.330 1.00 98.12 139 ALA A N 1
ATOM 1038 C CA . ALA A 1 139 ? -27.640 -4.276 32.569 1.00 98.12 139 ALA A CA 1
ATOM 1039 C C . ALA A 1 139 ? -28.775 -3.262 32.335 1.00 98.12 139 ALA A C 1
ATOM 1041 O O . ALA A 1 139 ? -29.916 -3.670 32.131 1.00 98.12 139 ALA A O 1
ATOM 1042 N N . SER A 1 140 ? -28.481 -1.959 32.395 1.00 97.94 140 SER A N 1
ATOM 1043 C CA . SER A 1 140 ? -29.441 -0.868 32.159 1.00 97.94 140 SER A CA 1
ATOM 1044 C C . SER A 1 140 ? -29.348 -0.252 30.758 1.00 97.94 140 SER A C 1
ATOM 1046 O O . SER A 1 140 ? -30.068 0.702 30.465 1.00 97.94 140 SER A O 1
ATOM 1048 N N . SER A 1 141 ? -28.486 -0.803 29.904 1.00 98.00 141 SER A N 1
ATOM 1049 C CA . SER A 1 141 ? -28.283 -0.404 28.508 1.00 98.00 141 SER A CA 1
ATOM 1050 C C . SER A 1 141 ? -28.908 -1.404 27.529 1.00 98.00 141 SER A C 1
ATOM 1052 O O . SER A 1 141 ? -29.485 -2.412 27.944 1.00 98.00 141 SER A O 1
ATOM 1054 N N . GLU A 1 142 ? -28.725 -1.172 26.227 1.00 97.19 142 GLU A N 1
ATOM 1055 C CA . GLU A 1 142 ? -29.115 -2.118 25.172 1.00 97.19 142 GLU A CA 1
ATOM 1056 C C . GLU A 1 142 ? -28.513 -3.521 25.361 1.00 97.19 142 GLU A C 1
ATOM 1058 O O . GLU A 1 142 ? -29.142 -4.510 24.993 1.00 97.19 142 GLU A O 1
ATOM 1063 N N . CYS A 1 143 ? -27.350 -3.641 26.011 1.00 97.94 143 CYS A N 1
ATOM 1064 C CA . CYS A 1 143 ? -26.736 -4.933 26.301 1.00 97.94 143 CYS A CA 1
ATOM 1065 C C . CYS A 1 143 ? -27.637 -5.825 27.169 1.00 97.94 143 CYS A C 1
ATOM 1067 O O . CYS A 1 143 ? -27.790 -7.013 26.889 1.00 97.94 143 CYS A O 1
ATOM 1069 N N . GLY A 1 144 ? -28.243 -5.255 28.219 1.00 97.38 144 GLY A N 1
ATOM 1070 C CA . GLY A 1 144 ? -29.152 -5.975 29.115 1.00 97.38 144 GLY A CA 1
ATOM 1071 C C . GLY A 1 144 ? -30.505 -6.292 28.474 1.00 97.38 144 GLY A C 1
ATOM 1072 O O . GLY A 1 144 ? -31.167 -7.249 28.879 1.00 97.38 144 GLY A O 1
ATOM 1073 N N . GLU A 1 145 ? -30.911 -5.512 27.469 1.00 97.31 145 GLU A N 1
ATOM 1074 C CA . GLU A 1 145 ? -32.097 -5.792 26.653 1.00 97.31 145 GLU A CA 1
ATOM 1075 C C . GLU A 1 145 ? -31.835 -6.908 25.633 1.00 97.31 145 GLU A C 1
ATOM 1077 O O . GLU A 1 145 ? -32.720 -7.729 25.384 1.00 97.31 145 GLU A O 1
ATOM 1082 N N . ALA A 1 146 ? -30.619 -6.965 25.079 1.00 97.06 146 ALA A N 1
ATOM 1083 C CA . ALA A 1 146 ? -30.215 -7.968 24.103 1.00 97.06 146 ALA A CA 1
ATOM 1084 C C . ALA A 1 146 ? -30.073 -9.366 24.724 1.00 97.06 146 ALA A C 1
ATOM 1086 O O . ALA A 1 146 ? -30.539 -10.341 24.131 1.00 97.06 146 ALA A O 1
ATOM 1087 N N . GLY A 1 147 ? -29.473 -9.486 25.916 1.00 96.75 147 GLY A N 1
ATOM 1088 C CA . GLY A 1 147 ? -29.341 -10.769 26.609 1.00 96.75 147 GLY A CA 1
ATOM 1089 C C . GLY A 1 147 ? -28.740 -10.693 28.010 1.00 96.75 147 GLY A C 1
ATOM 1090 O O . GLY A 1 147 ? -28.477 -9.624 28.556 1.00 96.75 147 GLY A 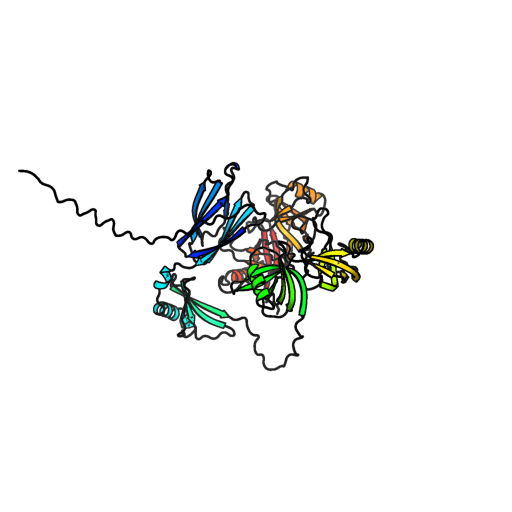O 1
ATOM 1091 N N . ALA A 1 148 ? -28.554 -11.859 28.632 1.00 97.75 148 ALA A N 1
ATOM 1092 C CA . ALA A 1 148 ? -28.003 -11.933 29.981 1.00 97.75 148 ALA A CA 1
ATOM 1093 C C . ALA A 1 148 ? -26.493 -11.636 29.978 1.00 97.75 148 ALA A C 1
ATOM 1095 O O . ALA A 1 148 ? -25.754 -12.176 29.158 1.00 97.75 148 ALA A O 1
ATOM 1096 N N . LEU A 1 149 ? -26.025 -10.820 30.927 1.00 98.12 149 LEU A N 1
ATOM 1097 C CA . LEU A 1 149 ? -24.591 -10.615 31.158 1.00 98.12 149 LEU A CA 1
ATOM 1098 C C . LEU A 1 149 ? -23.976 -11.884 31.770 1.00 98.12 149 LEU A C 1
ATOM 1100 O O . LEU A 1 149 ? -24.482 -12.387 32.778 1.00 98.12 149 LEU A O 1
ATOM 1104 N N . LEU A 1 150 ? -22.873 -12.375 31.210 1.00 97.62 150 LEU A N 1
ATOM 1105 C CA . LEU A 1 150 ? -22.132 -13.527 31.727 1.00 97.62 150 LEU A CA 1
ATOM 1106 C C . LEU A 1 150 ? -21.166 -13.120 32.850 1.00 97.62 150 LEU A C 1
ATOM 1108 O O . LEU A 1 150 ? -20.843 -11.947 33.032 1.00 97.62 150 LEU A O 1
ATOM 1112 N N . GLU A 1 151 ? -20.684 -14.092 33.631 1.00 96.75 151 GLU A N 1
ATOM 1113 C CA . GLU A 1 151 ? -19.751 -13.834 34.743 1.00 96.75 151 GLU A CA 1
ATOM 1114 C C . GLU A 1 151 ? -18.371 -13.351 34.280 1.00 96.75 151 GLU A C 1
ATOM 1116 O O . GLU A 1 151 ? -17.658 -12.719 35.053 1.00 96.75 151 GLU A O 1
ATOM 1121 N N . ASN A 1 152 ? -17.995 -13.576 33.024 1.00 96.75 152 ASN A N 1
ATOM 1122 C CA . ASN A 1 152 ? -16.721 -13.103 32.500 1.00 96.75 152 ASN A CA 1
ATOM 1123 C C . ASN A 1 152 ? -16.762 -11.588 32.274 1.00 96.75 152 ASN A C 1
ATOM 1125 O O . ASN A 1 152 ? -17.583 -11.087 31.504 1.00 96.75 152 ASN A O 1
ATOM 1129 N N . ALA A 1 153 ? -15.857 -10.873 32.936 1.00 97.19 153 ALA A N 1
ATOM 1130 C CA . ALA A 1 153 ? -15.585 -9.470 32.674 1.00 97.19 153 ALA A CA 1
ATOM 1131 C C . ALA A 1 153 ? -14.075 -9.219 32.670 1.00 97.19 153 ALA A C 1
ATOM 1133 O O . ALA A 1 153 ? -13.337 -9.801 33.468 1.00 97.19 153 ALA A O 1
ATOM 1134 N N . LEU A 1 154 ? -13.623 -8.343 31.780 1.00 96.25 154 LEU A N 1
ATOM 1135 C CA . LEU A 1 154 ? -12.232 -7.928 31.659 1.00 96.25 154 LEU A CA 1
ATOM 1136 C C . LEU A 1 154 ? -12.168 -6.408 31.534 1.00 96.25 154 LEU A C 1
ATOM 1138 O O . LEU A 1 154 ? -12.907 -5.813 30.755 1.00 96.25 154 LEU A O 1
ATOM 1142 N N . TYR A 1 155 ? -11.283 -5.778 32.299 1.00 95.12 155 TYR A N 1
ATOM 1143 C CA . TYR A 1 155 ? -10.993 -4.358 32.146 1.00 95.12 155 TYR A CA 1
ATOM 1144 C C . TYR A 1 155 ? -9.818 -4.172 31.187 1.00 95.12 155 TYR A C 1
ATOM 1146 O O . TYR A 1 155 ? -8.756 -4.756 31.396 1.00 95.12 155 TYR A O 1
ATOM 1154 N N . ASN A 1 156 ? -10.011 -3.359 30.152 1.00 90.19 156 ASN A N 1
ATOM 1155 C CA . ASN A 1 156 ? -8.955 -2.912 29.257 1.00 90.19 156 ASN A CA 1
ATOM 1156 C C . ASN A 1 156 ? -8.464 -1.539 29.737 1.00 90.19 156 ASN A C 1
ATOM 1158 O O . ASN A 1 156 ? -9.142 -0.521 29.567 1.00 90.19 156 ASN A O 1
ATOM 1162 N N . ASP A 1 157 ? -7.281 -1.518 30.348 1.00 87.19 157 ASP A N 1
ATOM 1163 C CA . ASP A 1 157 ? -6.657 -0.316 30.899 1.00 87.19 157 ASP A CA 1
ATOM 1164 C C . ASP A 1 157 ? -6.164 0.654 29.820 1.00 87.19 157 ASP A C 1
ATOM 1166 O O . ASP A 1 157 ? -6.002 1.841 30.098 1.00 87.19 157 ASP A O 1
ATOM 1170 N N . TRP A 1 158 ? -5.943 0.174 28.596 1.00 82.94 158 TRP A N 1
ATOM 1171 C CA . TRP A 1 158 ? -5.533 1.000 27.467 1.00 82.94 158 TRP A CA 1
ATOM 1172 C C . TRP A 1 158 ? -6.683 1.820 26.893 1.00 82.94 158 TRP A C 1
ATOM 1174 O O . TRP A 1 158 ? -6.484 2.952 26.480 1.00 82.94 158 TRP A O 1
ATOM 1184 N N . THR A 1 159 ? -7.904 1.294 26.888 1.00 87.25 159 THR A N 1
ATOM 1185 C CA . THR A 1 159 ? -9.076 2.020 26.361 1.00 87.25 159 THR A CA 1
ATOM 1186 C C . THR A 1 159 ? -9.981 2.580 27.458 1.00 87.25 159 THR A C 1
ATOM 1188 O O . THR A 1 159 ? -10.921 3.316 27.168 1.00 87.25 159 THR A O 1
ATOM 1191 N N . ALA A 1 160 ? -9.692 2.259 28.722 1.00 93.00 160 ALA A N 1
ATOM 1192 C CA . ALA A 1 160 ? -10.569 2.484 29.869 1.00 93.00 160 ALA A CA 1
ATOM 1193 C C . ALA A 1 160 ? -11.993 1.964 29.629 1.00 93.00 160 ALA A C 1
ATOM 1195 O O . ALA A 1 160 ? -12.987 2.681 29.797 1.00 93.00 160 ALA A O 1
ATOM 1196 N N . THR A 1 161 ? -12.082 0.696 29.226 1.00 96.00 161 THR A N 1
ATOM 1197 C CA . THR A 1 161 ? -13.354 0.018 28.965 1.00 96.00 161 THR A CA 1
ATOM 1198 C C . THR A 1 161 ? -13.467 -1.288 29.740 1.00 96.00 161 THR A C 1
ATOM 1200 O O . THR A 1 161 ? -12.494 -2.019 29.924 1.00 96.00 161 THR A O 1
ATOM 1203 N N . TRP A 1 162 ? -14.677 -1.599 30.193 1.00 97.75 162 TRP A N 1
ATOM 1204 C CA . TRP A 1 162 ? -15.029 -2.913 30.719 1.00 97.75 162 TRP A CA 1
ATOM 1205 C C . TRP A 1 162 ? -15.683 -3.742 29.622 1.00 97.75 162 TRP A C 1
ATOM 1207 O O . TRP A 1 162 ? -16.667 -3.310 29.038 1.00 97.75 162 TRP A O 1
ATOM 1217 N N . TRP A 1 163 ? -15.165 -4.938 29.381 1.00 97.75 163 TRP A N 1
ATOM 1218 C CA . TRP A 1 163 ? -15.696 -5.911 28.433 1.00 97.75 163 TRP A CA 1
ATOM 1219 C C . TRP A 1 163 ? -16.395 -7.010 29.218 1.00 97.75 163 TRP A C 1
ATOM 1221 O O . TRP A 1 163 ? -15.743 -7.718 29.982 1.00 97.75 163 TRP A O 1
ATOM 1231 N N . ILE A 1 164 ? -17.710 -7.140 29.065 1.00 98.44 164 ILE A N 1
ATOM 1232 C CA . ILE A 1 164 ? -18.537 -8.109 29.795 1.00 98.44 164 ILE A CA 1
ATOM 1233 C C . ILE A 1 164 ? -19.206 -9.024 28.773 1.00 98.44 164 ILE A C 1
ATOM 1235 O O . ILE A 1 164 ? -19.998 -8.546 27.967 1.00 98.44 164 ILE A O 1
ATOM 1239 N N . ASP A 1 165 ? -18.913 -10.323 28.790 1.00 97.94 165 ASP A N 1
ATOM 1240 C CA . ASP A 1 165 ? -19.472 -11.248 27.792 1.00 97.94 165 ASP A CA 1
ATOM 1241 C C . ASP A 1 165 ? -21.017 -11.307 27.878 1.00 97.94 165 ASP A C 1
ATOM 1243 O O . ASP A 1 165 ? -21.603 -11.184 28.961 1.00 97.94 165 ASP A O 1
ATOM 1247 N N . LEU A 1 166 ? -21.684 -11.512 26.736 1.00 97.88 166 LEU A N 1
ATOM 1248 C CA . LEU A 1 166 ? -23.148 -11.572 26.623 1.00 97.88 166 LEU A CA 1
ATOM 1249 C C . LEU A 1 166 ? -23.642 -12.967 26.222 1.00 97.88 166 LEU A C 1
ATOM 1251 O O . LEU A 1 166 ? -23.059 -13.619 25.361 1.00 97.88 166 LEU A O 1
ATOM 1255 N N . ASP A 1 167 ? -24.770 -13.402 26.788 1.00 97.44 167 ASP A N 1
ATOM 1256 C CA . ASP A 1 167 ? -25.486 -14.620 26.380 1.00 97.44 167 ASP A CA 1
ATOM 1257 C C . ASP A 1 167 ? -26.463 -14.328 25.232 1.00 97.44 167 ASP A C 1
ATOM 1259 O O . ASP A 1 167 ? -27.685 -14.443 25.361 1.00 97.44 167 ASP A O 1
ATOM 1263 N N . ILE A 1 168 ? -25.911 -13.880 24.106 1.00 96.19 168 ILE A N 1
ATOM 1264 C CA . ILE A 1 168 ? -26.628 -13.716 22.839 1.00 96.19 168 ILE A CA 1
ATOM 1265 C C . ILE A 1 168 ? -25.863 -14.443 21.741 1.00 96.19 168 ILE A C 1
ATOM 1267 O O . ILE A 1 168 ? -24.652 -14.625 21.822 1.00 96.19 168 ILE A O 1
ATOM 1271 N N . GLN A 1 169 ? -26.577 -14.908 20.723 1.00 94.19 169 GLN A N 1
ATOM 1272 C CA . GLN A 1 169 ? -25.999 -15.743 19.676 1.00 94.19 169 GLN A CA 1
ATOM 1273 C C . GLN A 1 169 ? -26.030 -14.997 18.343 1.00 94.19 169 GLN A C 1
ATOM 1275 O O . GLN A 1 169 ? -27.094 -14.578 17.888 1.00 94.19 169 GLN A O 1
ATOM 1280 N N . LYS A 1 170 ? -24.861 -14.875 17.715 1.00 90.75 170 LYS A N 1
ATOM 1281 C CA . LYS A 1 170 ? -24.678 -14.528 16.303 1.00 90.75 170 LYS A CA 1
ATOM 1282 C C . LYS A 1 170 ? -23.620 -15.483 15.770 1.00 90.75 170 LYS A C 1
ATOM 1284 O O . LYS A 1 170 ? -22.588 -15.678 16.408 1.00 90.75 170 LYS A O 1
ATOM 1289 N N . GLU A 1 171 ? -23.923 -16.142 14.662 1.00 86.81 171 GLU A N 1
ATOM 1290 C CA . GLU A 1 171 ? -23.056 -17.172 14.094 1.00 86.81 171 GLU A CA 1
ATOM 1291 C C . GLU A 1 171 ? -21.651 -16.612 13.824 1.00 86.81 171 GLU A C 1
ATOM 1293 O O . GLU A 1 171 ? -21.512 -15.518 13.284 1.00 86.81 171 GLU A O 1
ATOM 1298 N N . GLY A 1 172 ? -20.616 -17.330 14.277 1.00 84.19 172 GLY A N 1
ATOM 1299 C CA . GLY A 1 172 ? -19.215 -16.906 14.158 1.00 84.19 172 GLY A CA 1
ATOM 1300 C C . GLY A 1 172 ? -18.757 -15.810 15.132 1.00 84.19 172 GLY A C 1
ATOM 1301 O O . GLY A 1 172 ? -17.576 -15.469 15.137 1.00 84.19 172 GLY A O 1
ATOM 1302 N N . CYS A 1 173 ? -19.632 -15.273 15.988 1.00 93.12 173 CYS A N 1
ATOM 1303 C CA . CYS A 1 173 ? -19.306 -14.123 16.834 1.00 93.12 173 CYS A CA 1
ATOM 1304 C C . CYS A 1 173 ? -19.392 -14.413 18.333 1.00 93.12 173 CYS A C 1
ATOM 1306 O O . CYS A 1 173 ? -20.269 -15.138 18.798 1.00 93.12 173 CYS A O 1
ATOM 1308 N N . ASN A 1 174 ? -18.498 -13.783 19.101 1.00 94.19 174 ASN A N 1
ATOM 1309 C CA . ASN A 1 174 ? -18.504 -13.807 20.560 1.00 94.19 174 ASN A CA 1
ATOM 1310 C C . ASN A 1 174 ? -18.807 -12.402 21.129 1.00 94.19 174 ASN A C 1
ATOM 1312 O O . ASN A 1 174 ? -17.885 -11.584 21.263 1.00 94.19 174 ASN A O 1
ATOM 1316 N N . PRO A 1 175 ? -20.079 -12.094 21.434 1.00 97.25 175 PRO A N 1
ATOM 1317 C CA . PRO A 1 175 ? -20.506 -10.758 21.836 1.00 97.25 175 PRO A CA 1
ATOM 1318 C C . PRO A 1 175 ? -20.010 -10.381 23.233 1.00 97.25 175 PRO A C 1
ATOM 1320 O O . PRO A 1 175 ? -20.042 -11.184 24.167 1.00 97.25 175 PRO A O 1
ATOM 1323 N N . ALA A 1 176 ? -19.616 -9.122 23.389 1.00 97.75 176 ALA A N 1
ATOM 1324 C CA . ALA A 1 176 ? -19.343 -8.508 24.680 1.00 97.75 176 ALA A CA 1
ATOM 1325 C C . ALA A 1 176 ? -20.020 -7.138 24.763 1.00 97.75 176 ALA A C 1
ATOM 1327 O O . ALA A 1 176 ? -20.049 -6.390 23.793 1.00 97.75 176 ALA A O 1
ATOM 1328 N N . CYS A 1 177 ? -20.545 -6.797 25.932 1.00 98.31 177 CYS A N 1
ATOM 1329 C CA . CYS A 1 177 ? -20.932 -5.438 26.256 1.00 98.31 177 CYS A CA 1
ATOM 1330 C C . CYS A 1 177 ? -19.686 -4.649 26.656 1.00 98.31 177 CYS A C 1
ATOM 1332 O O . CYS A 1 177 ? -19.024 -5.003 27.638 1.00 98.31 177 CYS A O 1
ATOM 1334 N N . VAL A 1 178 ? -19.372 -3.596 25.910 1.00 97.69 178 VAL A N 1
ATOM 1335 C CA . VAL A 1 178 ? -18.243 -2.706 26.175 1.00 97.69 178 VAL A CA 1
ATOM 1336 C C . VAL A 1 178 ? -18.769 -1.469 26.883 1.00 97.69 178 VAL A C 1
ATOM 1338 O O . VAL A 1 178 ? -19.537 -0.696 26.322 1.00 97.69 178 VAL A O 1
ATOM 1341 N N . VAL A 1 179 ? -18.377 -1.287 28.142 1.00 97.38 179 VAL A N 1
ATOM 1342 C CA . VAL A 1 179 ? -18.771 -0.143 28.968 1.00 97.38 179 VAL A CA 1
ATOM 1343 C C . VAL A 1 179 ? -17.610 0.833 29.049 1.00 97.38 179 VAL A C 1
ATOM 1345 O O . VAL A 1 179 ? -16.557 0.518 29.607 1.00 97.38 179 VAL A O 1
ATOM 1348 N N . ASN A 1 180 ? -17.805 2.038 28.525 1.00 95.19 180 ASN A N 1
ATOM 1349 C CA . ASN A 1 180 ? -16.802 3.090 28.578 1.00 95.19 180 ASN A CA 1
ATOM 1350 C C . ASN A 1 180 ? -16.800 3.759 29.960 1.00 95.19 180 ASN A C 1
ATOM 1352 O O . ASN A 1 180 ? -17.813 4.309 30.404 1.00 95.19 180 ASN A O 1
ATOM 1356 N N . VAL A 1 181 ? -15.650 3.752 30.641 1.00 94.50 181 VAL A N 1
ATOM 1357 C CA . VAL A 1 181 ? -15.547 4.276 32.011 1.00 94.50 181 VAL A CA 1
ATOM 1358 C C . VAL A 1 181 ? -15.827 5.781 32.086 1.00 94.50 181 VAL A C 1
ATOM 1360 O O . VAL A 1 181 ? -16.403 6.253 33.070 1.00 94.50 181 VAL A O 1
ATOM 1363 N N . ARG A 1 182 ? -15.467 6.545 31.046 1.00 88.62 182 ARG A N 1
ATOM 1364 C CA . ARG A 1 182 ? -15.629 8.007 31.008 1.00 88.62 182 ARG A CA 1
ATOM 1365 C C . ARG A 1 182 ? -17.069 8.411 30.741 1.00 88.62 182 ARG A C 1
ATOM 1367 O O . ARG A 1 182 ? -17.631 9.219 31.478 1.00 88.62 182 ARG A O 1
ATOM 1374 N N . THR A 1 183 ? -17.650 7.879 29.669 1.00 93.94 183 THR A N 1
ATOM 1375 C CA . THR A 1 183 ? -18.983 8.295 29.210 1.00 93.94 183 THR A CA 1
ATOM 1376 C C . THR A 1 183 ? -20.096 7.571 29.952 1.00 93.94 183 THR A C 1
ATOM 1378 O O . THR A 1 183 ? -21.229 8.050 29.958 1.00 93.94 183 THR A O 1
ATOM 1381 N N . ARG A 1 184 ? -19.775 6.443 30.604 1.00 96.25 184 ARG A N 1
ATOM 1382 C CA . ARG A 1 184 ? -20.744 5.526 31.218 1.00 96.25 184 ARG A CA 1
ATOM 1383 C C . ARG A 1 184 ? -21.798 5.041 30.224 1.00 96.25 184 ARG A C 1
ATOM 1385 O O . ARG A 1 184 ? -22.929 4.756 30.607 1.00 96.25 184 ARG A O 1
ATOM 1392 N N . GLN A 1 185 ? -21.426 4.993 28.951 1.00 96.94 185 GLN A N 1
ATOM 1393 C CA . GLN A 1 185 ? -22.214 4.383 27.893 1.00 96.94 185 GLN A CA 1
ATOM 1394 C C . GLN A 1 185 ? -21.758 2.942 27.710 1.00 96.94 185 GLN A C 1
ATOM 1396 O O . GLN A 1 185 ? -20.615 2.598 28.022 1.00 96.94 185 GLN A O 1
ATOM 1401 N N . ALA A 1 186 ? -22.681 2.115 27.246 1.00 97.50 186 ALA A N 1
ATOM 1402 C CA . ALA A 1 186 ? -22.459 0.709 26.992 1.00 97.50 186 ALA A CA 1
ATOM 1403 C C . ALA A 1 186 ? -23.006 0.369 25.609 1.00 97.50 186 ALA A C 1
ATOM 1405 O O . ALA A 1 186 ? -24.090 0.837 25.260 1.00 97.50 186 ALA A O 1
ATOM 1406 N N . GLU A 1 187 ? -22.243 -0.421 24.867 1.00 97.00 187 GLU A N 1
ATOM 1407 C CA . GLU A 1 187 ? -22.550 -0.847 23.502 1.00 97.00 187 GLU A CA 1
ATOM 1408 C C . GLU A 1 187 ? -22.186 -2.323 23.312 1.00 97.00 187 GLU A C 1
ATOM 1410 O O . GLU A 1 187 ? -21.344 -2.871 24.036 1.00 97.00 187 GLU A O 1
ATOM 1415 N N . ILE A 1 188 ? -22.824 -2.990 22.352 1.00 97.56 188 ILE A N 1
ATOM 1416 C CA . ILE A 1 188 ? -22.524 -4.390 22.026 1.00 97.56 188 ILE A CA 1
ATOM 1417 C C . ILE A 1 188 ? -21.403 -4.448 20.985 1.00 97.56 188 ILE A C 1
ATOM 1419 O O . ILE A 1 188 ? -21.599 -4.088 19.829 1.00 97.56 188 ILE A O 1
ATOM 1423 N N . ASN A 1 189 ? -20.251 -4.998 21.366 1.00 96.31 189 ASN A N 1
ATOM 1424 C CA . ASN A 1 189 ? -19.155 -5.298 20.453 1.00 96.31 189 ASN A CA 1
ATOM 1425 C C . ASN A 1 189 ? -19.202 -6.775 20.021 1.00 96.31 189 ASN A C 1
ATOM 1427 O O . ASN A 1 189 ? -19.161 -7.694 20.850 1.00 96.31 189 ASN A O 1
ATOM 1431 N N . TRP A 1 190 ? -19.292 -7.010 18.711 1.00 93.44 190 TRP A N 1
ATOM 1432 C CA . TRP A 1 190 ? -19.309 -8.346 18.122 1.00 93.44 190 TRP A CA 1
ATOM 1433 C C . TRP A 1 190 ? -17.906 -8.761 17.693 1.00 93.44 190 TRP A C 1
ATOM 1435 O O . TRP A 1 190 ? -17.436 -8.398 16.621 1.00 93.44 190 TRP A O 1
ATOM 1445 N N . ARG A 1 191 ? -17.252 -9.603 18.493 1.00 90.06 191 ARG A N 1
ATOM 1446 C CA . ARG A 1 191 ? -15.965 -10.196 18.112 1.00 90.06 191 ARG A CA 1
ATOM 1447 C C . ARG A 1 191 ? -16.217 -11.393 17.201 1.00 90.06 191 ARG A C 1
ATOM 1449 O O . ARG A 1 191 ? -16.319 -12.526 17.676 1.00 90.06 191 ARG A O 1
ATOM 1456 N N . CYS A 1 192 ? -16.424 -11.129 15.918 1.00 87.31 192 CYS A N 1
ATOM 1457 C CA . CYS A 1 192 ? -16.634 -12.159 14.910 1.00 87.31 192 CYS A CA 1
ATOM 1458 C C . CYS A 1 192 ? -15.288 -12.726 14.464 1.00 87.31 192 CYS A C 1
ATOM 1460 O O . CYS A 1 192 ? -14.463 -12.012 13.905 1.00 87.31 192 CYS A O 1
ATOM 1462 N N . MET A 1 193 ? -15.058 -14.014 14.712 1.00 70.19 193 MET A N 1
ATOM 1463 C CA . MET A 1 193 ? -14.032 -14.729 13.960 1.00 70.19 193 MET A CA 1
ATOM 1464 C C . MET A 1 193 ? -14.646 -14.974 12.587 1.00 70.19 193 MET A C 1
ATOM 1466 O O . MET A 1 193 ? -15.741 -15.536 12.528 1.00 70.19 193 MET A O 1
ATOM 1470 N N . GLY A 1 194 ? -13.999 -14.475 11.528 1.00 62.12 194 GLY A N 1
ATOM 1471 C CA . GLY A 1 194 ? -14.486 -14.547 10.149 1.00 62.12 194 GLY A CA 1
ATOM 1472 C C . GLY A 1 194 ? -15.217 -15.860 9.876 1.00 62.12 194 GLY A C 1
ATOM 1473 O O . GLY A 1 194 ? -14.717 -16.935 10.209 1.00 62.12 194 GLY A O 1
ATOM 1474 N N . VAL A 1 195 ? -16.446 -15.732 9.376 1.00 45.94 195 VAL A N 1
ATOM 1475 C CA . VAL A 1 195 ? -17.420 -16.807 9.175 1.00 45.94 195 VAL A CA 1
ATOM 1476 C C . VAL A 1 195 ? -16.722 -18.051 8.625 1.00 45.94 195 VAL A C 1
ATOM 1478 O O . VAL A 1 195 ? -16.273 -18.063 7.482 1.00 45.94 195 VAL A O 1
ATOM 1481 N N . LEU A 1 196 ? -16.648 -19.120 9.424 1.00 51.25 196 LEU A N 1
ATOM 1482 C CA . LEU A 1 196 ? -16.491 -20.443 8.833 1.00 51.25 196 LEU A CA 1
ATOM 1483 C C . LEU A 1 196 ? -17.743 -20.649 7.971 1.00 51.25 196 LEU A C 1
ATOM 1485 O O . LEU A 1 196 ? -18.844 -20.493 8.508 1.00 51.25 196 LEU A O 1
ATOM 1489 N N . PRO A 1 197 ? -17.606 -20.910 6.658 1.00 45.69 197 PRO A N 1
ATOM 1490 C CA . PRO A 1 197 ? -18.746 -20.999 5.756 1.00 45.69 197 PRO A CA 1
ATOM 1491 C C . PRO A 1 197 ? -19.789 -21.969 6.330 1.00 45.69 197 PRO A C 1
ATOM 1493 O O . PRO A 1 197 ? -19.396 -22.988 6.911 1.00 45.69 197 PRO A O 1
ATOM 1496 N N . PRO A 1 198 ? -21.093 -21.644 6.218 1.00 48.66 198 PRO A N 1
ATOM 1497 C CA . PRO A 1 198 ? -22.160 -22.391 6.872 1.00 48.66 198 PRO A CA 1
ATOM 1498 C C . PRO A 1 198 ? -22.017 -23.881 6.572 1.00 48.66 198 PRO A C 1
ATOM 1500 O O . PRO A 1 198 ? -21.723 -24.265 5.436 1.00 48.66 198 PRO A O 1
ATOM 1503 N N . GLU A 1 199 ? -22.219 -24.723 7.591 1.00 43.19 199 GLU A N 1
ATOM 1504 C CA . GLU A 1 199 ? -22.281 -26.177 7.429 1.00 43.19 199 GLU A CA 1
ATOM 1505 C C . GLU A 1 199 ? -23.530 -26.546 6.615 1.00 43.19 199 GLU A C 1
ATOM 1507 O O . GLU A 1 199 ? -24.536 -27.038 7.133 1.00 43.19 199 GLU A O 1
ATOM 1512 N N . ASP A 1 200 ? -23.483 -26.290 5.312 1.00 44.47 200 ASP A N 1
ATOM 1513 C CA . ASP A 1 200 ? -24.523 -26.694 4.397 1.00 44.47 200 ASP A CA 1
ATOM 1514 C C . ASP A 1 200 ? -24.557 -28.219 4.341 1.00 44.47 200 ASP A C 1
ATOM 1516 O O . ASP A 1 200 ? -23.572 -28.928 4.108 1.00 44.47 200 ASP A O 1
ATOM 1520 N N . THR A 1 201 ? -25.756 -28.729 4.583 1.00 43.16 201 THR A N 1
ATOM 1521 C CA . THR A 1 201 ? -26.124 -30.136 4.560 1.00 43.16 201 THR A CA 1
ATOM 1522 C C . THR A 1 201 ? -25.552 -30.865 3.343 1.00 43.16 201 THR A C 1
ATOM 1524 O O . THR A 1 201 ? -26.056 -30.713 2.236 1.00 43.16 201 THR A O 1
ATOM 1527 N N . VAL A 1 202 ? -24.532 -31.695 3.582 1.00 42.84 202 VAL A N 1
ATOM 1528 C CA . VAL A 1 202 ? -24.099 -32.890 2.828 1.00 42.84 202 VAL A CA 1
ATOM 1529 C C . VAL A 1 202 ? -24.621 -32.975 1.383 1.00 42.84 202 VAL A C 1
ATOM 1531 O O . VAL A 1 202 ? -25.363 -33.884 1.015 1.00 42.84 202 VAL A O 1
ATOM 1534 N N . ASN A 1 203 ? -24.156 -32.074 0.528 1.00 43.06 203 ASN A N 1
ATOM 1535 C CA . ASN A 1 203 ? -23.750 -32.453 -0.816 1.00 43.06 203 ASN A CA 1
ATOM 1536 C C . ASN A 1 203 ? -22.239 -32.357 -0.788 1.00 43.06 203 ASN A C 1
ATOM 1538 O O . ASN A 1 203 ? -21.717 -31.254 -0.824 1.00 43.06 203 ASN A O 1
ATOM 1542 N N . THR A 1 204 ? -21.555 -33.495 -0.643 1.00 41.53 204 THR A N 1
ATOM 1543 C CA . THR A 1 204 ? -20.095 -33.578 -0.726 1.00 41.53 204 THR A CA 1
ATOM 1544 C C . THR A 1 204 ? -19.636 -32.766 -1.937 1.00 41.53 204 THR A C 1
ATOM 1546 O O . THR A 1 204 ? -19.874 -33.216 -3.065 1.00 41.53 204 THR A O 1
ATOM 1549 N N . PRO A 1 205 ? -19.035 -31.576 -1.739 1.00 45.84 205 PRO A N 1
ATOM 1550 C CA . PRO A 1 205 ? -18.440 -30.851 -2.839 1.00 45.84 205 PRO A CA 1
ATOM 1551 C C . PRO A 1 205 ? -17.371 -31.771 -3.407 1.00 45.84 205 PRO A C 1
ATOM 1553 O O . PRO A 1 205 ? -16.716 -32.517 -2.664 1.00 45.84 205 PRO A O 1
ATOM 1556 N N . ALA A 1 206 ? -17.217 -31.768 -4.728 1.00 52.91 206 ALA A N 1
ATOM 1557 C CA . ALA A 1 206 ? -16.014 -32.337 -5.308 1.00 52.91 206 ALA A CA 1
ATOM 1558 C C . ALA A 1 206 ? -14.814 -31.755 -4.532 1.00 52.91 206 ALA A C 1
ATOM 1560 O O . ALA A 1 206 ? -14.851 -30.562 -4.224 1.00 52.91 206 ALA A O 1
ATOM 1561 N N . PRO A 1 207 ? -13.828 -32.580 -4.131 1.00 66.31 207 PRO A N 1
ATOM 1562 C CA . PRO A 1 207 ? -12.688 -32.096 -3.362 1.00 66.31 207 PRO A CA 1
ATOM 1563 C C . PRO A 1 207 ? -12.132 -30.860 -4.062 1.00 66.31 207 PRO A C 1
ATOM 1565 O O . PRO A 1 207 ? -11.905 -30.913 -5.275 1.00 66.31 207 PRO A O 1
ATOM 1568 N N . ALA A 1 208 ? -12.000 -29.762 -3.311 1.00 59.03 208 ALA A N 1
ATOM 1569 C CA . ALA A 1 208 ? -11.386 -28.545 -3.816 1.00 59.03 208 ALA A CA 1
ATOM 1570 C C . ALA A 1 208 ? -10.073 -28.929 -4.515 1.00 59.03 208 ALA A C 1
ATOM 1572 O O . ALA A 1 208 ? -9.376 -29.836 -4.028 1.00 59.03 208 ALA A O 1
ATOM 1573 N N . PRO A 1 209 ? -9.767 -28.339 -5.685 1.00 72.31 209 PRO A N 1
ATOM 1574 C CA . PRO A 1 209 ? -8.474 -28.565 -6.307 1.00 72.31 209 PRO A CA 1
ATOM 1575 C C . PRO A 1 209 ? -7.384 -28.303 -5.257 1.00 72.31 209 PRO A C 1
ATOM 1577 O O . PRO A 1 209 ? -7.562 -27.427 -4.409 1.00 72.31 209 PRO A O 1
ATOM 1580 N N . PRO A 1 210 ? -6.305 -29.105 -5.239 1.00 73.94 210 PRO A N 1
ATOM 1581 C CA . PRO A 1 210 ? -5.199 -28.834 -4.335 1.00 73.94 210 PRO A CA 1
ATOM 1582 C C . PRO A 1 210 ? -4.752 -27.379 -4.537 1.00 73.94 210 PRO A C 1
ATOM 1584 O O . PRO A 1 210 ? -4.748 -26.926 -5.688 1.00 73.94 210 PRO A O 1
ATOM 1587 N N . PRO A 1 211 ? -4.418 -26.656 -3.455 1.00 77.31 211 PRO A N 1
ATOM 1588 C CA . PRO A 1 211 ? -3.999 -25.269 -3.572 1.00 77.31 211 PRO A CA 1
ATOM 1589 C C . PRO A 1 211 ? -2.794 -25.163 -4.508 1.00 77.31 211 PRO A C 1
ATOM 1591 O O . PRO A 1 211 ? -1.942 -26.058 -4.563 1.00 77.31 211 PRO A O 1
ATOM 1594 N N . THR A 1 212 ? -2.758 -24.087 -5.288 1.00 85.19 212 THR A N 1
ATOM 1595 C CA . THR A 1 212 ? -1.668 -23.856 -6.231 1.00 85.19 212 THR A CA 1
ATOM 1596 C C . THR A 1 212 ? -0.438 -23.433 -5.433 1.00 85.19 212 THR A C 1
ATOM 1598 O O . THR A 1 212 ? -0.410 -22.343 -4.868 1.00 85.19 212 THR A O 1
ATOM 1601 N N . GLU A 1 213 ? 0.564 -24.309 -5.364 1.00 94.31 213 GLU A N 1
ATOM 1602 C CA . GLU A 1 213 ? 1.870 -23.997 -4.779 1.00 94.31 213 GLU A CA 1
ATOM 1603 C C . GLU A 1 213 ? 2.751 -23.304 -5.824 1.00 94.31 213 GLU A C 1
ATOM 1605 O O . GLU A 1 213 ? 2.971 -23.828 -6.920 1.00 94.31 213 GLU A O 1
ATOM 1610 N N . ILE A 1 214 ? 3.270 -22.128 -5.474 1.00 95.00 214 ILE A N 1
ATOM 1611 C CA . ILE A 1 214 ? 4.195 -21.349 -6.297 1.00 95.00 214 ILE A CA 1
ATOM 1612 C C . ILE A 1 214 ? 5.554 -21.337 -5.595 1.00 95.00 214 ILE A C 1
ATOM 1614 O O . ILE A 1 214 ? 5.669 -20.932 -4.437 1.00 95.00 214 ILE A O 1
ATOM 1618 N N . THR A 1 215 ? 6.604 -21.772 -6.291 1.00 96.25 215 THR A N 1
ATOM 1619 C CA . THR A 1 215 ? 7.974 -21.648 -5.783 1.00 96.25 215 THR A CA 1
ATOM 1620 C C . THR A 1 215 ? 8.413 -20.192 -5.872 1.00 96.25 215 THR A C 1
ATOM 1622 O O . THR A 1 215 ? 8.488 -19.630 -6.963 1.00 96.25 215 THR A O 1
ATOM 1625 N N . VAL A 1 216 ? 8.742 -19.600 -4.729 1.00 97.31 216 VAL A N 1
ATOM 1626 C CA . VAL A 1 216 ? 9.239 -18.227 -4.629 1.00 97.31 216 VAL A CA 1
ATOM 1627 C C . VAL A 1 216 ? 10.764 -18.249 -4.631 1.00 97.31 216 VAL A C 1
ATOM 1629 O O . VAL A 1 216 ? 11.375 -18.950 -3.822 1.00 97.31 216 VAL A O 1
ATOM 1632 N N . VAL A 1 217 ? 11.378 -17.499 -5.550 1.00 97.25 217 VAL A N 1
ATOM 1633 C CA . VAL A 1 217 ? 12.837 -17.441 -5.722 1.00 97.25 217 VAL A CA 1
ATOM 1634 C C . VAL A 1 217 ? 13.278 -15.988 -5.882 1.00 97.25 217 VAL A C 1
ATOM 1636 O O . VAL A 1 217 ? 13.014 -15.356 -6.906 1.00 97.25 217 VAL A O 1
ATOM 1639 N N . GLY A 1 218 ? 13.941 -15.461 -4.855 1.00 96.12 218 GLY A N 1
ATOM 1640 C CA . GLY A 1 218 ? 14.511 -14.114 -4.849 1.00 96.12 218 GLY A CA 1
ATOM 1641 C C . GLY A 1 218 ? 13.486 -12.978 -4.923 1.00 96.12 218 GLY A C 1
ATOM 1642 O O . GLY A 1 218 ? 13.833 -11.900 -5.399 1.00 96.12 218 GLY A O 1
ATOM 1643 N N . TRP A 1 219 ? 12.235 -13.188 -4.494 1.00 97.31 219 TRP A N 1
ATOM 1644 C CA . TRP A 1 219 ? 11.202 -12.141 -4.546 1.00 97.31 219 TRP A CA 1
ATOM 1645 C C . TRP A 1 219 ? 11.565 -10.992 -3.621 1.00 97.31 219 TRP A C 1
ATOM 1647 O O . TRP A 1 219 ? 11.893 -11.235 -2.469 1.00 97.31 219 TRP A O 1
ATOM 1657 N N . CYS A 1 220 ? 11.517 -9.758 -4.108 1.00 95.75 220 CYS A N 1
ATOM 1658 C CA . CYS A 1 220 ? 11.903 -8.590 -3.326 1.00 95.75 220 CYS A CA 1
ATOM 1659 C C . CYS A 1 220 ? 10.689 -7.916 -2.695 1.00 95.75 220 CYS A C 1
ATOM 1661 O O . CYS A 1 220 ? 9.676 -7.718 -3.367 1.00 95.75 220 CYS A O 1
ATOM 1663 N N . GLY A 1 221 ? 10.804 -7.531 -1.426 1.00 96.19 221 GLY A N 1
ATOM 1664 C CA . GLY A 1 221 ? 9.763 -6.771 -0.745 1.00 96.19 221 GLY A CA 1
ATOM 1665 C C . GLY A 1 221 ? 10.167 -6.258 0.634 1.00 96.19 221 GLY A C 1
ATOM 1666 O O . GLY A 1 221 ? 11.299 -6.462 1.081 1.00 96.19 221 GLY A O 1
ATOM 1667 N N . LEU A 1 222 ? 9.227 -5.563 1.276 1.00 95.62 222 LEU A N 1
ATOM 1668 C CA . LEU A 1 222 ? 9.316 -5.059 2.649 1.00 95.62 222 LEU A CA 1
ATOM 1669 C C . LEU A 1 222 ? 8.448 -5.909 3.571 1.00 95.62 222 LEU A C 1
ATOM 1671 O O . LEU A 1 222 ? 7.355 -6.321 3.187 1.00 95.62 222 LEU A O 1
ATOM 1675 N N . ILE A 1 223 ? 8.919 -6.126 4.794 1.00 97.50 223 ILE A N 1
ATOM 1676 C CA . ILE A 1 223 ? 8.139 -6.803 5.830 1.00 97.50 223 ILE A CA 1
ATOM 1677 C C . ILE A 1 223 ? 7.393 -5.747 6.630 1.00 97.50 223 ILE A C 1
ATOM 1679 O O . ILE A 1 223 ? 8.027 -4.856 7.201 1.00 97.50 223 ILE A O 1
ATOM 1683 N N . VAL A 1 224 ? 6.074 -5.882 6.691 1.00 95.19 224 VAL A N 1
ATOM 1684 C CA . VAL A 1 224 ? 5.203 -4.996 7.460 1.00 95.19 224 VAL A CA 1
ATOM 1685 C C . VAL A 1 224 ? 4.489 -5.805 8.531 1.00 95.19 224 VAL A C 1
ATOM 1687 O O . VAL A 1 224 ? 3.928 -6.868 8.243 1.00 95.19 224 VAL A O 1
ATOM 1690 N N . SER A 1 225 ? 4.530 -5.312 9.768 1.00 95.44 225 SER A N 1
ATOM 1691 C CA . SER A 1 225 ? 3.835 -5.954 10.882 1.00 95.44 225 SER A CA 1
ATOM 1692 C C . SER A 1 225 ? 2.363 -5.545 10.951 1.00 95.44 225 SER A C 1
ATOM 1694 O O . SER A 1 225 ? 1.975 -4.419 10.630 1.00 95.44 225 SER A O 1
ATOM 1696 N N . LEU A 1 226 ? 1.520 -6.480 11.387 1.00 91.31 226 LEU A N 1
ATOM 1697 C CA . LEU A 1 226 ? 0.101 -6.257 11.645 1.00 91.31 226 LEU A CA 1
ATOM 1698 C C . LEU A 1 226 ? -0.176 -6.167 13.154 1.00 91.31 226 LEU A C 1
ATOM 1700 O O . LEU A 1 226 ? 0.576 -6.719 13.964 1.00 91.31 226 LEU A O 1
ATOM 1704 N N . PRO A 1 227 ? -1.284 -5.520 13.573 1.00 90.81 227 PRO A N 1
ATOM 1705 C CA . PRO A 1 227 ? -1.613 -5.353 14.992 1.00 90.81 227 PRO A CA 1
ATOM 1706 C C . PRO A 1 227 ? -1.781 -6.661 15.780 1.00 90.81 227 PRO A C 1
ATOM 1708 O O . PRO A 1 227 ? -1.635 -6.668 17.002 1.00 90.81 227 PRO A O 1
ATOM 1711 N N . ASP A 1 228 ? -2.104 -7.767 15.108 1.00 88.06 228 ASP A N 1
ATOM 1712 C CA . ASP A 1 228 ? -2.230 -9.093 15.722 1.00 88.06 228 ASP A CA 1
ATOM 1713 C C . ASP A 1 228 ? -0.883 -9.827 15.877 1.00 88.06 228 ASP A C 1
ATOM 1715 O O . ASP A 1 228 ? -0.832 -10.926 16.436 1.00 88.06 228 ASP A O 1
ATOM 1719 N N . GLY A 1 229 ? 0.209 -9.201 15.427 1.00 91.44 229 GLY A N 1
ATOM 1720 C CA . GLY A 1 229 ? 1.569 -9.723 15.467 1.00 91.44 229 GLY A CA 1
ATOM 1721 C C . GLY A 1 229 ? 1.945 -10.618 14.286 1.00 91.44 229 GLY A C 1
ATOM 1722 O O . GLY A 1 229 ? 3.058 -11.150 14.295 1.00 91.44 229 GLY A O 1
ATOM 1723 N N . SER A 1 230 ? 1.049 -10.809 13.311 1.00 94.44 230 SER A N 1
ATOM 1724 C CA . SER A 1 230 ? 1.387 -11.431 12.028 1.00 94.44 230 SER A CA 1
ATOM 1725 C C . SER A 1 230 ? 2.129 -10.452 11.110 1.00 94.44 230 SER A C 1
ATOM 1727 O O . SER A 1 230 ? 2.147 -9.247 11.362 1.00 94.44 230 SER A O 1
ATOM 1729 N N . ASP A 1 231 ? 2.759 -10.978 10.058 1.00 97.56 231 ASP A N 1
ATOM 1730 C CA . ASP A 1 231 ? 3.481 -10.182 9.067 1.00 97.56 231 ASP A CA 1
ATOM 1731 C C . ASP A 1 231 ? 2.906 -10.393 7.674 1.00 97.56 231 ASP A C 1
ATOM 1733 O O . ASP A 1 231 ? 2.460 -11.493 7.324 1.00 97.56 231 ASP A O 1
ATOM 1737 N N . TYR A 1 232 ? 3.042 -9.371 6.837 1.00 97.50 232 TYR A N 1
ATOM 1738 C CA . TYR A 1 232 ? 2.930 -9.526 5.397 1.00 97.50 232 TYR A CA 1
ATOM 1739 C C . TYR A 1 232 ? 4.163 -8.976 4.678 1.00 97.50 232 TYR A C 1
ATOM 1741 O O . TYR A 1 232 ? 4.930 -8.165 5.200 1.00 97.50 232 TYR A O 1
ATOM 1749 N N . LEU A 1 233 ? 4.368 -9.480 3.467 1.00 97.62 233 LEU A N 1
ATOM 1750 C CA . LEU A 1 233 ? 5.385 -9.049 2.528 1.00 97.62 233 LEU A CA 1
ATOM 1751 C C . LEU A 1 233 ? 4.732 -8.150 1.476 1.00 97.62 233 LEU A C 1
ATOM 1753 O O . LEU A 1 233 ? 3.937 -8.632 0.668 1.00 97.62 233 LEU A O 1
ATOM 1757 N N . ALA A 1 234 ? 5.097 -6.871 1.466 1.00 95.12 234 ALA A N 1
ATOM 1758 C CA . ALA A 1 234 ? 4.755 -5.931 0.403 1.00 95.12 234 ALA A CA 1
ATOM 1759 C C . ALA A 1 234 ? 5.779 -6.057 -0.735 1.00 95.12 234 ALA A C 1
ATOM 1761 O O . ALA A 1 234 ? 6.943 -5.667 -0.577 1.00 95.12 234 ALA A O 1
ATOM 1762 N N . LEU A 1 235 ? 5.377 -6.652 -1.861 1.00 94.81 235 LEU A N 1
ATOM 1763 C CA . LEU A 1 235 ? 6.278 -6.951 -2.977 1.00 94.81 235 LEU A CA 1
ATOM 1764 C C . LEU A 1 235 ? 6.682 -5.697 -3.760 1.00 94.81 235 LEU A C 1
ATOM 1766 O O . LEU A 1 235 ? 5.977 -4.691 -3.773 1.00 94.81 235 LEU A O 1
ATOM 1770 N N . GLN A 1 236 ? 7.828 -5.785 -4.438 1.00 89.06 236 GLN A N 1
ATOM 1771 C CA . GLN A 1 236 ? 8.320 -4.765 -5.360 1.00 89.06 236 GLN A CA 1
ATOM 1772 C C . GLN A 1 236 ? 8.182 -5.186 -6.834 1.00 89.06 236 GLN A C 1
ATOM 1774 O O . GLN A 1 236 ? 8.471 -6.340 -7.170 1.00 89.06 236 GLN A O 1
ATOM 1779 N N . PRO A 1 237 ? 7.836 -4.243 -7.734 1.00 85.44 237 PRO A N 1
ATOM 1780 C CA . PRO A 1 237 ? 7.424 -2.856 -7.458 1.00 85.44 237 PRO A CA 1
ATOM 1781 C C . PRO A 1 237 ? 6.127 -2.799 -6.641 1.00 85.44 237 PRO A C 1
ATOM 1783 O O . PRO A 1 237 ? 5.388 -3.783 -6.592 1.00 85.44 237 PRO A O 1
ATOM 1786 N N . GLU A 1 238 ? 5.845 -1.651 -6.029 1.00 79.94 238 GLU A N 1
ATOM 1787 C CA . GLU A 1 238 ? 4.551 -1.408 -5.386 1.00 79.94 238 GLU A CA 1
ATOM 1788 C C . GLU A 1 238 ? 3.393 -1.751 -6.341 1.00 79.94 238 GLU A C 1
ATOM 1790 O O . GLU A 1 238 ? 3.484 -1.546 -7.555 1.00 79.94 238 GLU A O 1
ATOM 1795 N N . GLY A 1 239 ? 2.337 -2.365 -5.803 1.00 78.31 239 GLY A N 1
ATOM 1796 C CA . GLY A 1 239 ? 1.238 -2.924 -6.595 1.00 78.31 239 GLY A CA 1
ATOM 1797 C C . GLY A 1 239 ? 1.478 -4.343 -7.127 1.00 78.31 239 GLY A C 1
ATOM 1798 O O . GLY A 1 239 ? 0.563 -4.932 -7.695 1.00 78.31 239 GLY A O 1
ATOM 1799 N N . SER A 1 240 ? 2.653 -4.947 -6.904 1.00 87.00 240 SER A N 1
ATOM 1800 C CA . SER A 1 240 ? 2.892 -6.361 -7.267 1.00 87.00 240 SER A CA 1
ATOM 1801 C C . SER A 1 240 ? 2.162 -7.364 -6.375 1.00 87.00 240 SER A C 1
ATOM 1803 O O . SER A 1 240 ? 2.196 -8.559 -6.656 1.00 87.00 240 SER A O 1
ATOM 1805 N N . GLY A 1 241 ? 1.529 -6.890 -5.303 1.00 90.25 241 GLY A N 1
ATOM 1806 C CA . GLY A 1 241 ? 0.767 -7.687 -4.356 1.00 90.25 241 GLY A CA 1
ATOM 1807 C C . GLY A 1 241 ? 1.360 -7.670 -2.952 1.00 90.25 241 GLY A C 1
ATOM 1808 O O . GLY A 1 241 ? 2.543 -7.392 -2.737 1.00 90.25 241 GLY A O 1
ATOM 1809 N N . GLU A 1 242 ? 0.504 -7.999 -1.996 1.00 95.00 242 GLU A N 1
ATOM 1810 C CA . GLU A 1 242 ? 0.841 -8.133 -0.588 1.00 95.00 242 GLU A CA 1
ATOM 1811 C C . GLU A 1 242 ? 0.419 -9.529 -0.131 1.00 95.00 242 GLU A C 1
ATOM 1813 O O . GLU A 1 242 ? -0.700 -9.968 -0.405 1.00 95.00 242 GLU A O 1
ATOM 1818 N N . ILE A 1 243 ? 1.321 -10.253 0.525 1.00 97.00 243 ILE A N 1
ATOM 1819 C CA . ILE A 1 243 ? 1.101 -11.661 0.879 1.00 97.00 243 ILE A CA 1
ATOM 1820 C C . ILE A 1 243 ? 1.492 -11.915 2.325 1.00 97.00 243 ILE A C 1
ATOM 1822 O O . ILE A 1 243 ? 2.508 -11.399 2.783 1.00 97.00 243 ILE A O 1
ATOM 1826 N N . GLY A 1 244 ? 0.736 -12.745 3.044 1.00 97.62 244 GLY A N 1
ATOM 1827 C CA . GLY A 1 244 ? 1.120 -13.171 4.389 1.00 97.62 244 GLY A CA 1
ATOM 1828 C C . GLY A 1 244 ? 2.518 -13.794 4.405 1.00 97.62 244 GLY A C 1
ATOM 1829 O O . GLY A 1 244 ? 2.891 -14.514 3.473 1.00 97.62 244 GLY A O 1
ATOM 1830 N N . LEU A 1 245 ? 3.297 -13.550 5.460 1.00 98.31 245 LEU A N 1
ATOM 1831 C CA . LEU A 1 245 ? 4.686 -14.004 5.574 1.00 98.31 245 LEU A CA 1
ATOM 1832 C C . LEU A 1 245 ? 4.926 -14.780 6.877 1.00 98.31 245 LEU A C 1
ATOM 1834 O O . LEU A 1 245 ? 4.456 -14.397 7.941 1.00 98.31 245 LEU A O 1
ATOM 1838 N N . THR A 1 246 ? 5.641 -15.903 6.789 1.00 97.94 246 THR A N 1
ATOM 1839 C CA . THR A 1 246 ? 6.105 -16.668 7.955 1.00 97.94 246 THR A CA 1
ATOM 1840 C C . THR A 1 246 ? 7.400 -17.404 7.629 1.00 97.94 246 THR A C 1
ATOM 1842 O O . THR A 1 246 ? 7.618 -17.806 6.482 1.00 97.94 246 THR A O 1
ATOM 1845 N N . GLY A 1 247 ? 8.268 -17.599 8.618 1.00 98.06 247 GLY A N 1
ATOM 1846 C CA . GLY A 1 247 ? 9.474 -18.405 8.487 1.00 98.06 247 GLY A CA 1
ATOM 1847 C C . GLY A 1 247 ? 9.168 -19.904 8.454 1.00 98.06 247 GLY A C 1
ATOM 1848 O O . GLY A 1 247 ? 8.343 -20.419 9.206 1.00 98.06 247 GLY A O 1
ATOM 1849 N N . ALA A 1 248 ? 9.876 -20.644 7.602 1.00 98.00 248 ALA A N 1
ATOM 1850 C CA . ALA A 1 248 ? 9.808 -22.106 7.551 1.00 98.00 248 ALA A CA 1
ATOM 1851 C C . ALA A 1 248 ? 10.376 -22.764 8.822 1.00 98.00 248 ALA A C 1
ATOM 1853 O O . ALA A 1 248 ? 10.041 -23.909 9.139 1.00 98.00 248 ALA A O 1
ATOM 1854 N N . ASP A 1 249 ? 11.242 -22.048 9.539 1.00 98.00 249 ASP A N 1
ATOM 1855 C CA . ASP A 1 249 ? 11.808 -22.441 10.820 1.00 98.00 249 ASP A CA 1
ATOM 1856 C C . ASP A 1 249 ? 12.070 -21.220 11.718 1.00 98.00 249 ASP A C 1
ATOM 1858 O O . ASP A 1 249 ? 11.848 -20.072 11.337 1.00 98.00 249 ASP A O 1
ATOM 1862 N N . ALA A 1 250 ? 12.517 -21.489 12.947 1.00 97.31 250 ALA A N 1
ATOM 1863 C CA . ALA A 1 250 ? 12.729 -20.462 13.960 1.00 97.31 250 ALA A CA 1
ATOM 1864 C C . ALA A 1 250 ? 13.889 -19.504 13.642 1.00 97.31 250 ALA A C 1
ATOM 1866 O O . ALA A 1 250 ? 13.888 -18.389 14.159 1.00 97.31 250 ALA A O 1
ATOM 1867 N N . ASP A 1 251 ? 14.867 -19.929 12.837 1.00 96.69 251 ASP A N 1
ATOM 1868 C CA . ASP A 1 251 ? 15.999 -19.079 12.473 1.00 96.69 251 ASP A CA 1
ATOM 1869 C C . ASP A 1 251 ? 15.550 -18.073 11.400 1.00 96.69 251 ASP A C 1
ATOM 1871 O O . ASP A 1 251 ? 15.756 -16.873 11.572 1.00 96.69 251 ASP A O 1
ATOM 1875 N N . VAL A 1 252 ? 14.826 -18.528 10.368 1.00 97.25 252 VAL A N 1
ATOM 1876 C CA . VAL A 1 252 ? 14.238 -17.633 9.351 1.00 97.25 252 VAL A CA 1
ATOM 1877 C C . VAL A 1 252 ? 13.190 -16.700 9.962 1.00 97.25 252 VAL A C 1
ATOM 1879 O O . VAL A 1 252 ? 13.156 -15.517 9.638 1.00 97.25 252 VAL A O 1
ATOM 1882 N N . GLU A 1 253 ? 12.363 -17.194 10.885 1.00 98.00 253 GLU A N 1
ATOM 1883 C CA . GLU A 1 253 ? 11.395 -16.354 11.600 1.00 98.00 253 GLU A CA 1
ATOM 1884 C C . GLU A 1 253 ? 12.096 -15.252 12.412 1.00 98.00 253 GLU A C 1
ATOM 1886 O O . GLU A 1 253 ? 11.651 -14.108 12.424 1.00 98.00 253 GLU A O 1
ATOM 1891 N N . ALA A 1 254 ? 13.229 -15.553 13.055 1.00 96.31 254 ALA A N 1
ATOM 1892 C CA . ALA A 1 254 ? 14.001 -14.540 13.771 1.00 96.31 254 ALA A CA 1
ATOM 1893 C C . ALA A 1 254 ? 14.592 -13.474 12.829 1.00 96.31 254 ALA A C 1
ATOM 1895 O O . ALA A 1 254 ? 14.675 -12.305 13.212 1.00 96.31 254 ALA A O 1
ATOM 1896 N N . GLU A 1 255 ? 14.983 -13.854 11.610 1.00 96.44 255 GLU A N 1
ATOM 1897 C CA . GLU A 1 255 ? 15.436 -12.915 10.577 1.00 96.44 255 GLU A CA 1
ATOM 1898 C C . GLU A 1 255 ? 14.290 -12.033 10.056 1.00 96.44 255 GLU A C 1
ATOM 1900 O O . GLU A 1 255 ? 14.474 -10.823 9.929 1.00 96.44 255 GLU A O 1
ATOM 1905 N N . ILE A 1 256 ? 13.099 -12.605 9.840 1.00 97.00 256 ILE A N 1
ATOM 1906 C CA . ILE A 1 256 ? 11.875 -11.857 9.500 1.00 97.00 256 ILE A CA 1
ATOM 1907 C C . ILE A 1 256 ? 11.594 -10.813 10.583 1.00 97.00 256 ILE A C 1
ATOM 1909 O O . ILE A 1 256 ? 11.513 -9.624 10.281 1.00 97.00 256 ILE A O 1
ATOM 1913 N N . VAL A 1 257 ? 11.548 -11.233 11.853 1.00 96.31 257 VAL A N 1
ATOM 1914 C CA . VAL A 1 257 ? 11.324 -10.346 13.008 1.00 96.31 257 VAL A CA 1
ATOM 1915 C C . VAL A 1 257 ? 12.335 -9.198 13.054 1.00 96.31 257 VAL A C 1
ATOM 1917 O O . VAL A 1 257 ? 11.973 -8.079 13.406 1.00 96.31 257 VAL A O 1
ATOM 1920 N N . ALA A 1 258 ? 13.597 -9.453 12.699 1.00 94.94 258 ALA A N 1
ATOM 1921 C CA . ALA A 1 258 ? 14.647 -8.436 12.701 1.00 94.94 258 ALA A CA 1
ATOM 1922 C C . ALA A 1 258 ? 14.497 -7.384 11.586 1.00 94.94 258 ALA A C 1
ATOM 1924 O O . ALA A 1 258 ? 15.068 -6.299 11.707 1.00 94.94 258 ALA A O 1
ATOM 1925 N N . LEU A 1 259 ? 13.760 -7.697 10.516 1.00 95.38 259 LEU A N 1
ATOM 1926 C CA . LEU A 1 259 ? 13.535 -6.816 9.367 1.00 95.38 259 LEU A CA 1
ATOM 1927 C C . LEU A 1 259 ? 12.155 -6.144 9.357 1.00 95.38 259 LEU A C 1
ATOM 1929 O O . LEU A 1 259 ? 11.964 -5.216 8.565 1.00 95.38 259 LEU A O 1
ATOM 1933 N N . ARG A 1 260 ? 11.224 -6.565 10.224 1.00 96.06 260 ARG A N 1
ATOM 1934 C CA . ARG A 1 260 ? 9.891 -5.954 10.382 1.00 96.06 260 ARG A CA 1
ATOM 1935 C C . ARG A 1 260 ? 9.985 -4.441 10.523 1.00 96.06 260 ARG A C 1
ATOM 1937 O O . ARG A 1 260 ? 10.758 -3.945 11.344 1.00 96.06 260 ARG A O 1
ATOM 1944 N N . ASP A 1 261 ? 9.216 -3.732 9.699 1.00 91.88 261 ASP A N 1
ATOM 1945 C CA . ASP A 1 261 ? 9.052 -2.272 9.721 1.00 91.88 261 ASP A CA 1
ATOM 1946 C C . ASP A 1 261 ? 10.373 -1.486 9.654 1.00 91.88 261 ASP A C 1
ATOM 1948 O O . ASP A 1 261 ? 10.444 -0.300 9.972 1.00 91.88 261 ASP A O 1
ATOM 1952 N N . SER A 1 262 ? 11.451 -2.140 9.218 1.00 91.44 262 SER A N 1
ATOM 1953 C CA . SER A 1 262 ? 12.780 -1.534 9.161 1.00 91.44 262 SER A CA 1
ATOM 1954 C C . SER A 1 262 ? 12.948 -0.590 7.968 1.00 91.44 262 SER A C 1
ATOM 1956 O O . SER A 1 262 ? 13.917 0.167 7.901 1.00 91.44 262 SER A O 1
ATOM 1958 N N . GLY A 1 263 ? 12.034 -0.669 6.994 1.00 89.62 263 GLY A N 1
ATOM 1959 C CA . GLY A 1 263 ? 12.133 0.015 5.706 1.00 89.62 263 GLY A CA 1
ATOM 1960 C C . GLY A 1 263 ? 13.212 -0.556 4.774 1.00 89.62 263 GLY A C 1
ATOM 1961 O O . GLY A 1 263 ? 13.446 0.013 3.700 1.00 89.62 263 GLY A O 1
ATOM 1962 N N . PHE A 1 264 ? 13.878 -1.654 5.160 1.00 90.94 264 PHE A N 1
ATOM 1963 C CA . PHE A 1 264 ? 14.852 -2.354 4.325 1.00 90.94 264 PHE A CA 1
ATOM 1964 C C . PHE A 1 264 ? 14.194 -3.436 3.480 1.00 90.94 264 PHE A C 1
ATOM 1966 O O . PHE A 1 264 ? 13.419 -4.251 3.976 1.00 90.94 264 PHE A O 1
ATOM 1973 N N . TYR A 1 265 ? 14.573 -3.467 2.205 1.00 92.88 265 TYR A N 1
ATOM 1974 C CA . TYR A 1 265 ? 14.187 -4.532 1.295 1.00 92.88 265 TYR A CA 1
ATOM 1975 C C . TYR A 1 265 ? 14.977 -5.809 1.578 1.00 92.88 265 TYR A C 1
ATOM 1977 O O . TYR A 1 265 ? 16.152 -5.774 1.961 1.00 92.88 265 TYR A O 1
ATOM 1985 N N . ALA A 1 266 ? 14.333 -6.943 1.341 1.00 95.81 266 ALA A N 1
ATOM 1986 C CA . ALA A 1 266 ? 14.979 -8.243 1.335 1.00 95.81 266 ALA A CA 1
ATOM 1987 C C . ALA A 1 266 ? 14.467 -9.090 0.172 1.00 95.81 266 ALA A C 1
ATOM 1989 O O . ALA A 1 266 ? 13.349 -8.899 -0.310 1.00 95.81 266 ALA A O 1
ATOM 1990 N N . ASN A 1 267 ? 15.301 -10.027 -0.270 1.00 96.75 267 ASN A N 1
ATOM 1991 C CA . ASN A 1 267 ? 14.916 -11.069 -1.208 1.00 96.75 267 ASN A CA 1
ATOM 1992 C C . ASN A 1 267 ? 14.443 -12.298 -0.429 1.00 96.75 267 ASN A C 1
ATOM 1994 O O . ASN A 1 267 ? 15.073 -12.685 0.551 1.00 96.75 267 ASN A O 1
ATOM 1998 N N . PHE A 1 268 ? 13.359 -12.927 -0.869 1.00 97.62 268 PHE A N 1
ATOM 1999 C CA . PHE A 1 268 ? 12.716 -14.050 -0.196 1.00 97.62 268 PHE A CA 1
ATOM 2000 C C . PHE A 1 268 ? 12.694 -15.283 -1.094 1.00 97.62 268 PHE A C 1
ATOM 2002 O O . PHE A 1 268 ? 12.509 -15.199 -2.310 1.00 97.62 268 PHE A O 1
ATOM 2009 N N . TRP A 1 269 ? 12.850 -16.451 -0.475 1.00 98.06 269 TRP A N 1
ATOM 2010 C CA . TRP A 1 269 ? 12.683 -17.752 -1.116 1.00 98.06 269 TRP A CA 1
ATOM 2011 C C . TRP A 1 269 ? 11.743 -18.607 -0.289 1.00 98.06 269 TRP A C 1
ATOM 2013 O O . TRP A 1 269 ? 11.784 -18.542 0.937 1.00 98.06 269 TRP A O 1
ATOM 2023 N N . GLY A 1 270 ? 10.950 -19.456 -0.931 1.00 97.94 270 GLY A N 1
ATOM 2024 C CA . GLY A 1 270 ? 10.047 -20.335 -0.205 1.00 97.94 270 GLY A CA 1
ATOM 2025 C C . GLY A 1 270 ? 8.954 -20.942 -1.063 1.00 97.94 270 GLY A C 1
ATOM 2026 O O . GLY A 1 270 ? 9.110 -21.138 -2.269 1.00 97.94 270 GLY A O 1
ATOM 2027 N N . THR A 1 271 ? 7.839 -21.264 -0.418 1.00 98.00 271 THR A N 1
ATOM 2028 C CA . THR A 1 271 ? 6.626 -21.750 -1.082 1.00 98.00 271 THR A CA 1
ATOM 2029 C C . THR A 1 271 ? 5.477 -20.813 -0.755 1.00 98.00 271 THR A C 1
ATOM 2031 O O . THR A 1 271 ? 5.162 -20.599 0.415 1.00 98.00 271 THR A O 1
ATOM 2034 N N . LEU A 1 272 ? 4.867 -20.257 -1.794 1.00 97.25 272 LEU A N 1
ATOM 2035 C CA . LEU A 1 272 ? 3.655 -19.464 -1.702 1.00 97.25 272 LEU A CA 1
ATOM 2036 C C . LEU A 1 272 ? 2.451 -20.368 -1.944 1.00 97.25 272 LEU A C 1
ATOM 2038 O O . LEU A 1 272 ? 2.388 -21.078 -2.946 1.00 97.25 272 LEU A O 1
ATOM 2042 N N . THR A 1 273 ? 1.506 -20.336 -1.013 1.00 96.56 273 THR A N 1
ATOM 2043 C CA . THR A 1 273 ? 0.221 -21.030 -1.125 1.00 96.56 273 THR A CA 1
ATOM 2044 C C . THR A 1 273 ? -0.883 -19.988 -1.084 1.00 96.56 273 THR A C 1
ATOM 2046 O O . THR A 1 273 ? -0.963 -19.236 -0.115 1.00 96.56 273 THR A O 1
ATOM 2049 N N . CYS A 1 274 ? -1.711 -19.933 -2.121 1.00 94.25 274 CYS A N 1
ATOM 2050 C CA . CYS A 1 274 ? -2.913 -19.099 -2.146 1.00 94.25 274 CYS A CA 1
ATOM 2051 C C . CYS A 1 274 ? -4.157 -19.907 -1.762 1.00 94.25 274 CYS A C 1
ATOM 2053 O O . CYS A 1 274 ? -4.080 -21.127 -1.593 1.00 94.25 274 CYS A O 1
ATOM 2055 N N . ASP A 1 275 ? -5.281 -19.214 -1.588 1.00 91.19 275 ASP A N 1
ATOM 2056 C CA . ASP A 1 275 ? -6.540 -19.757 -1.065 1.00 91.19 275 ASP A CA 1
ATOM 2057 C C . ASP A 1 275 ? -6.418 -20.229 0.396 1.00 91.19 275 ASP A C 1
ATOM 2059 O O . ASP A 1 275 ? -7.030 -21.212 0.826 1.00 91.19 275 ASP A O 1
ATOM 2063 N N . VAL A 1 276 ? -5.595 -19.523 1.177 1.00 91.75 276 VAL A N 1
ATOM 2064 C CA . VAL A 1 276 ? -5.409 -19.752 2.615 1.00 91.75 276 VAL A CA 1
ATOM 2065 C C . VAL A 1 276 ? -5.884 -18.528 3.401 1.00 91.75 276 VAL A C 1
ATOM 2067 O O . VAL A 1 276 ? -5.744 -17.408 2.914 1.00 91.75 276 VAL A O 1
ATOM 2070 N N . PRO A 1 277 ? -6.440 -18.701 4.616 1.00 91.44 277 PRO A N 1
ATOM 2071 C CA . PRO A 1 277 ? -6.954 -17.598 5.428 1.00 91.44 277 PRO A CA 1
ATOM 2072 C C . PRO A 1 277 ? -5.802 -16.811 6.072 1.00 91.44 277 PRO A C 1
ATOM 2074 O O . PRO A 1 277 ? -5.573 -16.890 7.277 1.00 91.44 277 PRO A O 1
ATOM 2077 N N . ASN A 1 278 ? -5.046 -16.097 5.243 1.00 91.88 278 ASN A N 1
ATOM 2078 C CA . ASN A 1 278 ? -3.977 -15.190 5.634 1.00 91.88 278 ASN A CA 1
ATOM 2079 C C . ASN A 1 278 ? -4.095 -13.866 4.861 1.00 91.88 278 ASN A C 1
ATOM 2081 O O . ASN A 1 278 ? -5.015 -13.688 4.059 1.00 91.88 278 ASN A O 1
ATOM 2085 N N . TYR A 1 279 ? -3.180 -12.934 5.110 1.00 89.62 279 TYR A N 1
ATOM 2086 C CA . TYR A 1 279 ? -3.153 -11.628 4.475 1.00 89.62 279 TYR A CA 1
ATOM 2087 C C . TYR A 1 279 ? -3.119 -11.749 2.943 1.00 89.62 279 TYR A C 1
ATOM 2089 O O . TYR A 1 279 ? -2.327 -12.510 2.384 1.00 89.62 279 TYR A O 1
ATOM 2097 N N . GLY A 1 280 ? -4.028 -11.045 2.266 1.00 87.25 280 GLY A N 1
ATOM 2098 C CA . GLY A 1 280 ? -4.178 -11.113 0.808 1.00 87.25 280 GLY A CA 1
ATOM 2099 C C . GLY A 1 280 ? -4.639 -12.474 0.263 1.00 87.25 280 GLY A C 1
ATOM 2100 O O . GLY A 1 280 ? -4.525 -12.717 -0.933 1.00 87.25 280 GLY A O 1
ATOM 2101 N N . GLY A 1 281 ? -5.119 -13.393 1.113 1.00 92.31 281 GLY A N 1
ATOM 2102 C CA . GLY A 1 281 ? -5.545 -14.738 0.698 1.00 92.31 281 GLY A CA 1
ATOM 2103 C C . GLY A 1 281 ? -4.395 -15.687 0.329 1.00 92.31 281 GLY A C 1
ATOM 2104 O O . GLY A 1 281 ? -4.641 -16.802 -0.139 1.00 92.31 281 GLY A O 1
ATOM 2105 N N . CYS A 1 282 ? -3.142 -15.277 0.550 1.00 96.00 282 CYS A N 1
ATOM 2106 C CA . CYS A 1 282 ? -1.954 -16.074 0.264 1.00 96.00 282 CYS A CA 1
ATOM 2107 C C . CYS A 1 282 ? -0.958 -16.043 1.434 1.00 96.00 282 CYS A C 1
ATOM 2109 O O . CYS A 1 282 ? -0.871 -15.075 2.180 1.00 96.00 282 CYS A O 1
ATOM 2111 N N . GLN A 1 283 ? -0.174 -17.110 1.586 1.00 97.56 283 GLN A N 1
ATOM 2112 C CA . GLN A 1 283 ? 0.898 -17.223 2.575 1.00 97.56 283 GLN A CA 1
ATOM 2113 C C . GLN A 1 283 ? 2.188 -17.670 1.894 1.00 97.56 283 GLN A C 1
ATOM 2115 O O . GLN A 1 283 ? 2.259 -18.772 1.344 1.00 97.56 283 GLN A O 1
ATOM 2120 N N . LEU A 1 284 ? 3.231 -16.856 2.012 1.00 98.19 284 LEU A N 1
ATOM 2121 C CA . LEU A 1 284 ? 4.606 -17.260 1.772 1.00 98.19 284 LEU A CA 1
ATOM 2122 C C . LEU A 1 284 ? 5.187 -17.881 3.043 1.00 98.19 284 LEU A C 1
ATOM 2124 O O . LEU A 1 284 ? 5.286 -17.222 4.079 1.00 98.19 284 LEU A O 1
ATOM 2128 N N . VAL A 1 285 ? 5.599 -19.144 2.942 1.00 98.31 285 VAL A N 1
ATOM 2129 C CA . VAL A 1 285 ? 6.453 -19.803 3.935 1.00 98.31 285 VAL A CA 1
ATOM 2130 C C . VAL A 1 285 ? 7.900 -19.667 3.465 1.00 98.31 285 VAL A C 1
ATOM 2132 O O . VAL A 1 285 ? 8.342 -20.392 2.568 1.00 98.31 285 VAL A O 1
ATOM 2135 N N . ALA A 1 286 ? 8.619 -18.699 4.030 1.00 98.38 286 ALA A N 1
ATOM 2136 C CA . ALA A 1 286 ? 9.974 -18.349 3.632 1.00 98.38 286 ALA A CA 1
ATOM 2137 C C . ALA A 1 286 ? 10.985 -19.371 4.164 1.00 98.38 286 ALA A C 1
ATOM 2139 O O . ALA A 1 286 ? 11.103 -19.587 5.365 1.00 98.38 286 ALA A O 1
ATOM 2140 N N . THR A 1 287 ? 11.748 -19.999 3.276 1.00 98.00 287 THR A N 1
ATOM 2141 C CA . THR A 1 287 ? 12.815 -20.951 3.626 1.00 98.00 287 THR A CA 1
ATOM 2142 C C . THR A 1 287 ? 14.180 -20.291 3.786 1.00 98.00 287 THR A C 1
ATOM 2144 O O . THR A 1 287 ? 15.094 -20.910 4.322 1.00 98.00 287 THR A O 1
ATOM 2147 N N . ARG A 1 288 ? 14.340 -19.072 3.262 1.00 96.00 288 ARG A N 1
ATOM 2148 C CA . ARG A 1 288 ? 15.486 -18.182 3.490 1.00 96.00 288 ARG A CA 1
ATOM 2149 C C . ARG A 1 288 ? 15.134 -16.769 3.033 1.00 96.00 288 ARG A C 1
ATOM 2151 O O . ARG A 1 288 ? 14.240 -16.602 2.196 1.00 96.00 288 ARG A O 1
ATOM 2158 N N . LEU A 1 289 ? 15.884 -15.790 3.519 1.00 96.06 289 LEU A N 1
ATOM 2159 C CA . LEU A 1 289 ? 15.850 -14.419 3.033 1.00 96.06 289 LEU A CA 1
ATOM 2160 C C . LEU A 1 289 ? 17.260 -13.816 2.988 1.00 96.06 289 LEU A C 1
ATOM 2162 O O . LEU A 1 289 ? 18.185 -14.339 3.607 1.00 96.06 289 LEU A O 1
ATOM 2166 N N . ASP A 1 290 ? 17.424 -12.748 2.217 1.00 94.31 290 ASP A N 1
ATOM 2167 C CA . ASP A 1 290 ? 18.676 -11.999 2.098 1.00 94.31 290 ASP A CA 1
ATOM 2168 C C . ASP A 1 290 ? 18.376 -10.502 2.199 1.00 94.31 290 ASP A C 1
ATOM 2170 O O . ASP A 1 290 ? 17.701 -9.967 1.313 1.00 94.31 290 ASP A O 1
ATOM 2174 N N . PRO A 1 291 ? 18.817 -9.808 3.261 1.00 89.56 291 PRO A N 1
ATOM 2175 C CA . PRO A 1 291 ? 18.654 -8.366 3.343 1.00 89.56 291 PRO A CA 1
ATOM 2176 C C . PRO A 1 291 ? 19.477 -7.700 2.238 1.00 89.56 291 PRO A C 1
ATOM 2178 O O . PRO A 1 291 ? 20.682 -7.918 2.122 1.00 89.56 291 PRO A O 1
ATOM 2181 N N . SER A 1 292 ? 18.848 -6.833 1.442 1.00 75.38 292 SER A N 1
ATOM 2182 C CA . SER A 1 292 ? 19.503 -6.228 0.276 1.00 75.38 292 SER A CA 1
ATOM 2183 C C . SER A 1 292 ? 20.701 -5.341 0.656 1.00 75.38 292 SER A C 1
ATOM 2185 O O . SER A 1 292 ? 21.559 -5.047 -0.180 1.00 75.38 292 SER A O 1
ATOM 2187 N N . THR A 1 293 ? 20.765 -4.886 1.915 1.00 73.50 293 THR A N 1
ATOM 2188 C CA . THR A 1 293 ? 21.760 -3.917 2.382 1.00 73.50 293 THR A CA 1
ATOM 2189 C C . THR A 1 293 ? 22.130 -4.137 3.858 1.00 73.50 293 THR A C 1
ATOM 2191 O O . THR A 1 293 ? 21.245 -4.062 4.709 1.00 73.50 293 THR A O 1
ATOM 2194 N N . PRO A 1 294 ? 23.424 -4.299 4.214 1.00 73.50 294 PRO A N 1
ATOM 2195 C CA . PRO A 1 294 ? 24.585 -4.485 3.334 1.00 73.50 294 PRO A CA 1
ATOM 2196 C C . PRO A 1 294 ? 24.534 -5.848 2.620 1.00 73.50 294 PRO A C 1
ATOM 2198 O O . PRO A 1 294 ? 23.932 -6.765 3.166 1.00 73.50 294 PRO A O 1
ATOM 2201 N N . PRO A 1 295 ? 25.189 -6.010 1.451 1.00 68.50 295 PRO A N 1
ATOM 2202 C CA . PRO A 1 295 ? 25.127 -7.258 0.697 1.00 68.50 295 PRO A CA 1
ATOM 2203 C C . PRO A 1 295 ? 25.566 -8.430 1.575 1.00 68.50 295 PRO A C 1
ATOM 2205 O O . PRO A 1 295 ? 26.691 -8.442 2.097 1.00 68.50 295 PRO A O 1
ATOM 2208 N N . GLY A 1 296 ? 24.654 -9.385 1.744 1.00 69.06 296 GLY A N 1
ATOM 2209 C CA . GLY A 1 296 ? 24.889 -10.621 2.463 1.00 69.06 296 GLY A CA 1
ATOM 2210 C C . GLY A 1 296 ? 25.976 -11.486 1.814 1.00 69.06 296 GLY A C 1
ATOM 2211 O O . GLY A 1 296 ? 26.556 -11.150 0.770 1.00 69.06 296 GLY A O 1
ATOM 2212 N N . PRO A 1 297 ? 26.322 -12.623 2.439 1.00 78.75 297 PRO A N 1
ATOM 2213 C CA . PRO A 1 297 ? 27.120 -13.634 1.764 1.00 78.75 297 PRO A CA 1
ATOM 2214 C C . PRO A 1 297 ? 26.415 -14.054 0.469 1.00 78.75 297 PRO A C 1
ATOM 2216 O O . PRO A 1 297 ? 25.236 -14.383 0.481 1.00 78.75 297 PRO A O 1
ATOM 2219 N N . ARG A 1 298 ? 27.149 -14.063 -0.649 1.00 81.12 298 ARG A N 1
ATOM 2220 C CA . ARG A 1 298 ? 26.601 -14.509 -1.936 1.00 81.12 298 ARG A CA 1
ATOM 2221 C C . ARG A 1 298 ? 26.066 -15.932 -1.811 1.00 81.12 298 ARG A C 1
ATOM 2223 O O . ARG A 1 298 ? 26.804 -16.825 -1.388 1.00 81.12 298 ARG A O 1
ATOM 2230 N N . PHE A 1 299 ? 24.820 -16.119 -2.223 1.00 85.50 299 PHE A N 1
ATOM 2231 C CA . PHE A 1 299 ? 24.199 -17.429 -2.348 1.00 85.50 299 PHE A CA 1
ATOM 2232 C C . PHE A 1 299 ? 24.665 -18.121 -3.629 1.00 85.50 299 PHE A C 1
ATOM 2234 O O . PHE A 1 299 ? 25.076 -17.467 -4.596 1.00 85.50 299 PHE A O 1
ATOM 2241 N N . ASP A 1 300 ? 24.603 -19.451 -3.620 1.00 93.06 300 ASP A N 1
ATOM 2242 C CA . ASP A 1 300 ? 24.688 -20.218 -4.858 1.00 93.06 300 ASP A CA 1
ATOM 2243 C C . ASP A 1 300 ? 23.494 -19.824 -5.748 1.00 93.06 300 ASP A C 1
ATOM 2245 O O . ASP A 1 300 ? 22.381 -19.713 -5.220 1.00 93.06 300 ASP A O 1
ATOM 2249 N N . PRO A 1 301 ? 23.704 -19.581 -7.054 1.00 95.75 301 PRO A N 1
ATOM 2250 C CA . PRO A 1 301 ? 22.616 -19.232 -7.957 1.00 95.75 301 PRO A CA 1
ATOM 2251 C C . PRO A 1 301 ? 21.522 -20.306 -7.987 1.00 95.75 301 PRO A C 1
ATOM 2253 O O . PRO A 1 301 ? 21.818 -21.504 -7.956 1.00 95.75 301 PRO A O 1
ATOM 2256 N N . ASP A 1 302 ? 20.260 -19.884 -8.068 1.00 96.94 302 ASP A N 1
ATOM 2257 C CA . ASP A 1 302 ? 19.133 -20.805 -8.240 1.00 96.94 302 ASP A CA 1
ATOM 2258 C C . ASP A 1 302 ? 18.800 -20.980 -9.723 1.00 96.94 302 ASP A C 1
ATOM 2260 O O . ASP A 1 302 ? 18.919 -20.029 -10.497 1.00 96.94 302 ASP A O 1
ATOM 2264 N N . PRO A 1 303 ? 18.333 -22.162 -10.146 1.00 97.50 303 PRO A N 1
ATOM 2265 C CA . PRO A 1 303 ? 17.958 -22.373 -11.532 1.00 97.50 303 PRO A CA 1
ATOM 2266 C C . PRO A 1 303 ? 16.666 -21.621 -11.877 1.00 97.50 303 PRO A C 1
ATOM 2268 O O . PRO A 1 303 ? 15.658 -21.700 -11.171 1.00 97.50 303 PRO A O 1
ATOM 2271 N N . VAL A 1 304 ? 16.682 -20.948 -13.021 1.00 97.50 304 VAL A N 1
ATOM 2272 C CA . VAL A 1 304 ? 15.509 -20.384 -13.689 1.00 97.50 304 VAL A CA 1
ATOM 2273 C C . VAL A 1 304 ? 15.085 -21.376 -14.764 1.00 97.50 304 VAL A C 1
ATOM 2275 O O . VAL A 1 304 ? 15.803 -21.597 -15.737 1.00 97.50 304 VAL A O 1
ATOM 2278 N N . GLU A 1 305 ? 13.924 -22.006 -14.585 1.00 96.56 305 GLU A N 1
ATOM 2279 C CA . GLU A 1 305 ? 13.480 -23.129 -15.422 1.00 96.56 305 GLU A CA 1
ATOM 2280 C C . GLU A 1 305 ? 12.178 -22.811 -16.153 1.00 96.56 305 GLU A C 1
ATOM 2282 O O . GLU A 1 305 ? 11.089 -23.234 -15.763 1.00 96.56 305 GLU A O 1
ATOM 2287 N N . GLY A 1 306 ? 12.293 -22.072 -17.255 1.00 96.69 306 GLY A N 1
ATOM 2288 C CA . GLY A 1 306 ? 11.165 -21.778 -18.128 1.00 96.69 306 GLY A CA 1
ATOM 2289 C C . GLY A 1 306 ? 10.204 -20.752 -17.538 1.00 96.69 306 GLY A C 1
ATOM 2290 O O . GLY A 1 306 ? 8.993 -20.870 -17.737 1.00 96.69 306 GLY A O 1
ATOM 2291 N N . TRP A 1 307 ? 10.736 -19.762 -16.824 1.00 97.75 307 TRP A N 1
ATOM 2292 C CA . TRP A 1 307 ? 9.950 -18.646 -16.306 1.00 97.75 307 TRP A CA 1
ATOM 2293 C C . TRP A 1 307 ? 9.411 -17.819 -17.463 1.00 97.75 307 TRP A C 1
ATOM 2295 O O . TRP A 1 307 ? 10.140 -17.543 -18.412 1.00 97.75 307 TRP A O 1
ATOM 2305 N N . GLN A 1 308 ? 8.130 -17.468 -17.408 1.00 97.56 308 GLN A N 1
ATOM 2306 C CA . GLN A 1 308 ? 7.475 -16.648 -18.425 1.00 97.56 308 GLN A CA 1
ATOM 2307 C C . GLN A 1 308 ? 7.369 -15.215 -17.938 1.00 97.56 308 GLN A C 1
ATOM 2309 O O . GLN A 1 308 ? 7.248 -15.003 -16.737 1.00 97.56 308 GLN A O 1
ATOM 2314 N N . GLY A 1 309 ? 7.461 -14.252 -18.845 1.00 96.50 309 GLY A N 1
ATOM 2315 C CA . GLY A 1 309 ? 7.432 -12.842 -18.486 1.00 96.50 309 GLY A CA 1
ATOM 2316 C C . GLY A 1 309 ? 7.711 -11.926 -19.664 1.00 96.50 309 GLY A C 1
ATOM 2317 O O . GLY A 1 309 ? 7.755 -12.371 -20.812 1.00 96.50 309 GLY A O 1
ATOM 2318 N N . GLN A 1 310 ? 7.900 -10.646 -19.376 1.00 96.19 310 GLN A N 1
ATOM 2319 C CA . GLN A 1 310 ? 8.204 -9.605 -20.359 1.00 96.19 310 GLN A CA 1
ATOM 2320 C C . GLN A 1 310 ? 9.484 -8.860 -19.988 1.00 96.19 310 GLN A C 1
ATOM 2322 O O . GLN A 1 310 ? 9.881 -8.834 -18.825 1.00 96.19 310 GLN A O 1
ATOM 2327 N N . LEU A 1 311 ? 10.139 -8.284 -20.996 1.00 95.88 311 LEU A N 1
ATOM 2328 C CA . LEU A 1 311 ? 11.393 -7.547 -20.856 1.00 95.88 311 LEU A CA 1
ATOM 2329 C C . LEU A 1 311 ? 11.126 -6.057 -21.040 1.00 95.88 311 LEU A C 1
ATOM 2331 O O . LEU A 1 311 ? 10.468 -5.663 -22.003 1.00 95.88 311 LEU A O 1
ATOM 2335 N N . PHE A 1 312 ? 11.687 -5.248 -20.154 1.00 92.88 312 PHE A N 1
ATOM 2336 C CA . PHE A 1 312 ? 11.488 -3.807 -20.124 1.00 92.88 312 PHE A CA 1
ATOM 2337 C C . PHE A 1 312 ? 12.822 -3.099 -20.052 1.00 92.88 312 PHE A C 1
ATOM 2339 O O . PHE A 1 312 ? 13.719 -3.544 -19.327 1.00 92.88 312 PHE A O 1
ATOM 2346 N N . SER A 1 313 ? 12.942 -1.999 -20.790 1.00 90.81 313 SER A N 1
ATOM 2347 C CA . SER A 1 313 ? 14.117 -1.156 -20.661 1.00 90.81 313 SER A CA 1
ATOM 2348 C C . SER A 1 313 ? 14.054 -0.271 -19.420 1.00 90.81 313 SER A C 1
ATOM 2350 O O . SER A 1 313 ? 12.983 0.129 -18.961 1.00 90.81 313 SER A O 1
ATOM 2352 N N . VAL A 1 314 ? 15.219 0.038 -18.851 1.00 84.19 314 VAL A N 1
ATOM 2353 C CA . VAL A 1 314 ? 15.333 1.136 -17.881 1.00 84.19 314 VAL A CA 1
ATOM 2354 C C . VAL A 1 314 ? 15.851 2.365 -18.634 1.00 84.19 314 VAL A C 1
ATOM 2356 O O . VAL A 1 314 ? 16.730 2.223 -19.490 1.00 84.19 314 VAL A O 1
ATOM 2359 N N . PRO A 1 315 ? 15.338 3.583 -18.371 1.00 76.06 315 PRO A N 1
ATOM 2360 C CA . PRO A 1 315 ? 15.814 4.775 -19.056 1.00 76.06 315 PRO A CA 1
ATOM 2361 C C . PRO A 1 315 ? 17.336 4.940 -18.983 1.00 76.06 315 PRO A C 1
ATOM 2363 O O . PRO A 1 315 ? 17.973 4.713 -17.950 1.00 76.06 315 PRO A O 1
ATOM 2366 N N . GLY A 1 316 ? 17.920 5.377 -20.103 1.00 63.53 316 GLY A N 1
ATOM 2367 C CA . GLY A 1 316 ? 19.358 5.599 -20.213 1.00 63.53 316 GLY A CA 1
ATOM 2368 C C . GLY A 1 316 ? 19.833 6.553 -19.120 1.00 63.53 316 GLY A C 1
ATOM 2369 O O . GLY A 1 316 ? 19.289 7.646 -19.016 1.00 63.53 316 GLY A O 1
ATOM 2370 N N . MET A 1 317 ? 20.844 6.123 -18.349 1.00 63.22 317 MET A N 1
ATOM 2371 C CA . MET A 1 317 ? 21.418 6.718 -17.118 1.00 63.22 317 MET A CA 1
ATOM 2372 C C . MET A 1 317 ? 21.050 6.000 -15.813 1.00 63.22 317 MET A C 1
ATOM 2374 O O . MET A 1 317 ? 21.658 6.307 -14.785 1.00 63.22 317 MET A O 1
ATOM 2378 N N . ALA A 1 318 ? 20.136 5.028 -15.828 1.00 72.50 318 ALA A N 1
ATOM 2379 C CA . ALA A 1 318 ? 19.939 4.188 -14.657 1.00 72.50 318 ALA A CA 1
ATOM 2380 C C . ALA A 1 318 ? 21.221 3.434 -14.285 1.00 72.50 318 ALA A C 1
ATOM 2382 O O . ALA A 1 318 ? 22.016 3.031 -15.134 1.00 72.50 318 ALA A O 1
ATOM 2383 N N . GLN A 1 319 ? 21.430 3.274 -12.979 1.00 68.31 319 GLN A N 1
ATOM 2384 C CA . GLN A 1 319 ? 22.557 2.506 -12.454 1.00 68.31 319 GLN A CA 1
ATOM 2385 C C . GLN A 1 319 ? 22.409 0.999 -12.730 1.00 68.31 319 GLN A C 1
ATOM 2387 O O . GLN A 1 319 ? 23.404 0.278 -12.673 1.00 68.31 319 GLN A O 1
ATOM 239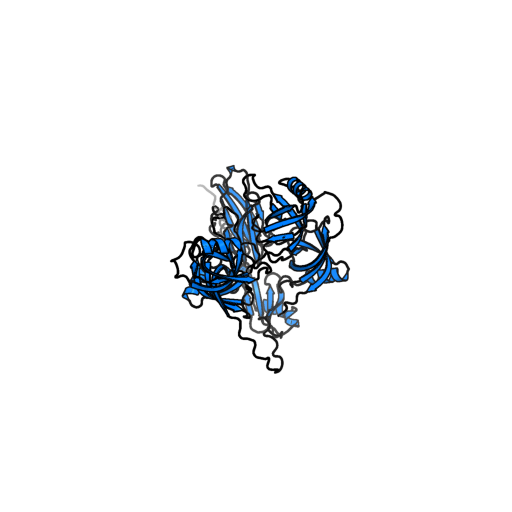2 N N . PHE A 1 320 ? 21.184 0.545 -12.995 1.00 77.75 320 PHE A N 1
ATOM 2393 C CA . PHE A 1 320 ? 20.821 -0.854 -13.182 1.00 77.75 320 PHE A CA 1
ATOM 2394 C C . PHE A 1 320 ? 20.519 -1.141 -14.649 1.00 77.75 320 PHE A C 1
ATOM 2396 O O . PHE A 1 320 ? 20.088 -0.242 -15.378 1.00 77.75 320 PHE A O 1
ATOM 2403 N N . ASP A 1 321 ? 20.755 -2.389 -15.045 1.00 75.62 321 ASP A N 1
ATOM 2404 C CA . ASP A 1 321 ? 20.406 -2.880 -16.369 1.00 75.62 321 ASP A CA 1
ATOM 2405 C C . ASP A 1 321 ? 18.886 -3.140 -16.444 1.00 75.62 321 ASP A C 1
ATOM 2407 O O . ASP A 1 321 ? 18.123 -2.979 -15.489 1.00 75.62 321 ASP A O 1
ATOM 2411 N N . ASP A 1 322 ? 18.435 -3.491 -17.636 1.00 93.38 322 ASP A N 1
ATOM 2412 C CA . ASP A 1 322 ? 17.051 -3.783 -17.992 1.00 93.38 322 ASP A CA 1
ATOM 2413 C C . ASP A 1 322 ? 16.459 -4.934 -17.170 1.00 93.38 322 ASP A C 1
ATOM 2415 O O . ASP A 1 322 ? 17.183 -5.772 -16.625 1.00 93.38 322 ASP A O 1
ATOM 2419 N N . TYR A 1 323 ? 15.128 -4.992 -17.081 1.00 95.44 323 TYR A N 1
ATOM 2420 C CA . TYR A 1 323 ? 14.462 -5.933 -16.182 1.00 95.44 323 TYR A CA 1
ATOM 2421 C C . TYR A 1 323 ? 13.459 -6.854 -16.865 1.00 95.44 323 TYR A C 1
ATOM 2423 O O . TYR A 1 323 ? 12.841 -6.540 -17.878 1.00 95.44 323 TYR A O 1
ATOM 2431 N N . PHE A 1 324 ? 13.314 -8.028 -16.265 1.00 96.56 324 PHE A N 1
ATOM 2432 C CA . PHE A 1 324 ? 12.327 -9.043 -16.573 1.00 96.56 324 PHE A CA 1
ATOM 2433 C C . PHE A 1 324 ? 11.213 -8.989 -15.524 1.00 96.56 324 PHE A C 1
ATOM 2435 O O . PHE A 1 324 ? 11.495 -9.054 -14.326 1.00 96.56 324 PHE A O 1
ATOM 2442 N N . VAL A 1 325 ? 9.959 -8.879 -15.965 1.00 95.19 325 VAL A N 1
ATOM 2443 C CA . VAL A 1 325 ? 8.763 -8.973 -15.113 1.00 95.19 325 VAL A CA 1
ATOM 2444 C C . VAL A 1 325 ? 8.178 -10.369 -15.249 1.00 95.19 325 VAL A C 1
ATOM 2446 O O . VAL A 1 325 ? 7.822 -10.780 -16.355 1.00 95.19 325 VAL A O 1
ATOM 2449 N N . LEU A 1 326 ? 8.073 -11.087 -14.133 1.00 95.69 326 LEU A N 1
ATOM 2450 C CA . LEU A 1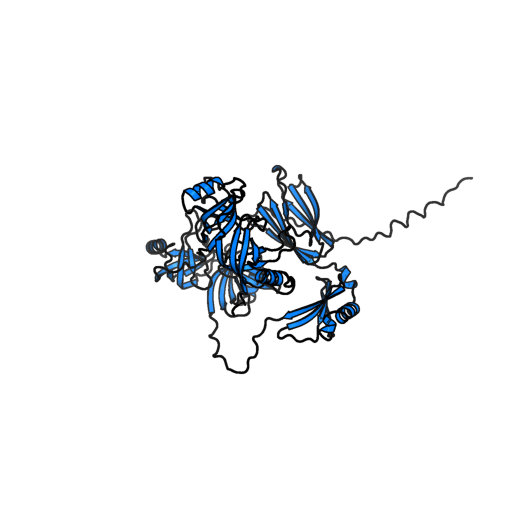 326 ? 7.507 -12.431 -14.084 1.00 95.69 326 LEU A CA 1
ATOM 2451 C C . LEU A 1 326 ? 6.003 -12.415 -14.418 1.00 95.69 326 LEU A C 1
ATOM 2453 O O . LEU A 1 326 ? 5.250 -11.597 -13.902 1.00 95.69 326 LEU A O 1
ATOM 2457 N N . ASP A 1 327 ? 5.567 -13.344 -15.266 1.00 94.06 327 ASP A N 1
ATOM 2458 C CA . ASP A 1 327 ? 4.156 -13.606 -15.549 1.00 94.06 327 ASP A CA 1
ATOM 2459 C C . ASP A 1 327 ? 3.490 -14.349 -14.384 1.00 94.06 327 ASP A C 1
ATOM 2461 O O . ASP A 1 327 ? 4.073 -15.262 -13.790 1.00 94.06 327 ASP A O 1
ATOM 2465 N N . GLY A 1 328 ? 2.241 -13.997 -14.098 1.00 90.44 328 GLY A N 1
ATOM 2466 C CA . GLY A 1 328 ? 1.446 -14.584 -13.029 1.00 90.44 328 GLY A CA 1
ATOM 2467 C C . GLY A 1 328 ? 0.765 -13.541 -12.142 1.00 90.44 328 GLY A C 1
ATOM 2468 O O . GLY A 1 328 ? 0.732 -12.358 -12.475 1.00 90.44 328 GLY A O 1
ATOM 2469 N N . PRO A 1 329 ? 0.202 -13.975 -11.001 1.00 88.44 329 PRO A N 1
ATOM 2470 C CA . PRO A 1 329 ? -0.524 -13.086 -10.092 1.00 88.44 329 PRO A CA 1
ATOM 2471 C C . PRO A 1 329 ? 0.371 -12.061 -9.380 1.00 88.44 329 PRO A C 1
ATOM 2473 O O . PRO A 1 329 ? -0.146 -11.089 -8.845 1.00 88.44 329 PRO A O 1
ATOM 2476 N N . PHE A 1 330 ? 1.693 -12.263 -9.382 1.00 92.81 330 PHE A N 1
ATOM 2477 C CA . PHE A 1 330 ? 2.662 -11.404 -8.700 1.00 92.81 330 PHE A CA 1
ATOM 2478 C C . PHE A 1 330 ? 3.772 -10.989 -9.684 1.00 92.81 330 PHE A C 1
ATOM 2480 O O . PHE A 1 330 ? 4.699 -11.775 -9.913 1.00 92.81 330 PHE A O 1
ATOM 2487 N N . PRO A 1 331 ? 3.693 -9.790 -10.295 1.00 92.44 331 PRO A N 1
ATOM 2488 C CA . PRO A 1 331 ? 4.609 -9.331 -11.344 1.00 92.44 331 PRO A CA 1
ATOM 2489 C C . PRO A 1 331 ? 5.963 -8.844 -10.795 1.00 92.44 331 PRO A C 1
ATOM 2491 O O . PRO A 1 331 ? 6.355 -7.686 -10.951 1.00 92.44 331 PRO A O 1
ATOM 2494 N N . VAL A 1 332 ? 6.702 -9.746 -10.146 1.00 93.88 332 VAL A N 1
ATOM 2495 C CA . VAL A 1 332 ? 8.013 -9.462 -9.543 1.00 93.88 332 VAL A CA 1
ATOM 2496 C C . VAL A 1 332 ? 9.067 -9.171 -10.618 1.00 93.88 332 VAL A C 1
ATOM 2498 O O . VAL A 1 332 ? 9.083 -9.801 -11.680 1.00 93.88 332 VAL A O 1
ATOM 2501 N N . ARG A 1 333 ? 9.965 -8.220 -10.328 1.00 94.75 333 ARG A N 1
ATOM 2502 C CA . ARG A 1 333 ? 11.025 -7.757 -11.238 1.00 94.75 333 ARG A CA 1
ATOM 2503 C C . ARG A 1 333 ? 12.395 -8.342 -10.910 1.00 94.75 333 ARG A C 1
ATOM 2505 O O . ARG A 1 333 ? 12.779 -8.424 -9.746 1.00 94.75 333 ARG A O 1
ATOM 2512 N N . TYR A 1 334 ? 13.162 -8.627 -11.957 1.00 96.06 334 TYR A N 1
ATOM 2513 C CA . TYR A 1 334 ? 14.547 -9.088 -11.875 1.00 96.06 334 TYR A CA 1
ATOM 2514 C C . TYR A 1 334 ? 15.408 -8.382 -12.911 1.00 96.06 334 TYR A C 1
ATOM 2516 O O . TYR A 1 334 ? 14.955 -8.210 -14.040 1.00 96.06 334 TYR A O 1
ATOM 2524 N N . GLY A 1 335 ? 16.654 -8.043 -12.583 1.00 96.06 335 GLY A N 1
ATOM 2525 C CA . GLY A 1 335 ? 17.624 -7.689 -13.620 1.00 96.06 335 GLY A CA 1
ATOM 2526 C C . GLY A 1 335 ? 17.891 -8.899 -14.514 1.00 96.06 335 GLY A C 1
ATOM 2527 O O . GLY A 1 335 ? 17.703 -10.044 -14.082 1.00 96.06 335 GLY A O 1
ATOM 2528 N N . PHE A 1 336 ? 18.327 -8.696 -15.754 1.00 97.12 336 PHE A N 1
ATOM 2529 C CA . PHE A 1 336 ? 18.727 -9.813 -16.610 1.00 97.12 336 PHE A CA 1
ATOM 2530 C C . PHE A 1 336 ? 19.975 -9.517 -17.436 1.00 97.12 336 PHE A C 1
ATOM 2532 O O . PHE A 1 336 ? 20.221 -8.397 -17.870 1.00 97.12 336 PHE A O 1
ATOM 2539 N N . GLN A 1 337 ? 20.738 -10.572 -17.709 1.00 97.19 337 GLN A N 1
ATOM 2540 C CA . GLN A 1 337 ? 21.910 -10.539 -18.571 1.00 97.19 337 GLN A CA 1
ATOM 2541 C C . GLN A 1 337 ? 21.972 -11.816 -19.411 1.00 97.19 337 GLN A C 1
ATOM 2543 O O . GLN A 1 337 ? 21.868 -12.922 -18.887 1.00 97.19 337 GLN A O 1
ATOM 2548 N N . GLY A 1 338 ? 22.164 -11.688 -20.722 1.00 97.44 338 GLY A N 1
ATOM 2549 C CA . GLY A 1 338 ? 22.427 -12.822 -21.601 1.00 97.44 338 GLY A CA 1
ATOM 2550 C C . GLY A 1 338 ? 23.787 -13.461 -21.305 1.00 97.44 338 GLY A C 1
ATOM 2551 O O . GLY A 1 338 ? 24.777 -12.768 -21.082 1.00 97.44 338 GLY A O 1
ATOM 2552 N N . ALA A 1 339 ? 23.861 -14.792 -21.365 1.00 97.00 339 ALA A N 1
ATOM 2553 C CA . ALA A 1 339 ? 25.088 -15.562 -21.138 1.00 97.00 339 ALA A CA 1
ATOM 2554 C C . ALA A 1 339 ? 26.237 -15.220 -22.114 1.00 97.00 339 ALA A C 1
ATOM 2556 O O . ALA A 1 339 ? 27.401 -15.521 -21.840 1.00 97.00 339 ALA A O 1
ATOM 2557 N N . ASP A 1 340 ? 25.921 -14.595 -23.252 1.00 97.62 340 ASP A N 1
ATOM 2558 C CA . ASP A 1 340 ? 26.879 -14.003 -24.181 1.00 97.62 340 ASP A CA 1
ATOM 2559 C C . ASP A 1 340 ? 26.301 -12.756 -24.883 1.00 97.62 340 ASP A C 1
ATOM 2561 O O . ASP A 1 340 ? 25.104 -12.476 -24.812 1.00 97.62 340 ASP A O 1
ATOM 2565 N N . GLU A 1 341 ? 27.160 -12.003 -25.582 1.00 95.69 341 GLU A N 1
ATOM 2566 C CA . GLU A 1 341 ? 26.781 -10.763 -26.285 1.00 95.69 341 GLU A CA 1
ATOM 2567 C C . GLU A 1 341 ? 25.698 -10.977 -27.358 1.00 95.69 341 GLU A C 1
ATOM 2569 O O . GLU A 1 341 ? 24.892 -10.085 -27.611 1.00 95.69 341 GLU A O 1
ATOM 2574 N N . ALA A 1 342 ? 25.666 -12.145 -28.011 1.00 97.06 342 ALA A N 1
ATOM 2575 C CA . ALA A 1 342 ? 24.696 -12.417 -29.069 1.00 97.06 342 ALA A CA 1
ATOM 2576 C C . ALA A 1 342 ? 23.308 -12.719 -28.495 1.00 97.06 342 ALA A C 1
ATOM 2578 O O . ALA A 1 342 ? 22.301 -12.378 -29.116 1.00 97.06 342 ALA A O 1
ATOM 2579 N N . LEU A 1 343 ? 23.252 -13.372 -27.335 1.00 97.19 343 LEU A N 1
ATOM 2580 C CA . LEU A 1 343 ? 22.025 -13.597 -26.586 1.00 97.19 343 LEU A CA 1
ATOM 2581 C C . LEU A 1 343 ? 21.522 -12.304 -25.940 1.00 97.19 343 LEU A C 1
ATOM 2583 O O . LEU A 1 343 ? 20.332 -12.020 -26.019 1.00 97.19 343 LEU A O 1
ATOM 2587 N N . GLN A 1 344 ? 22.426 -11.498 -25.378 1.00 97.31 344 GLN A N 1
ATOM 2588 C CA . GLN A 1 344 ? 22.103 -10.181 -24.829 1.00 97.31 344 GLN A CA 1
ATOM 2589 C C . GLN A 1 344 ? 21.439 -9.284 -25.883 1.00 97.31 344 GLN A C 1
ATOM 2591 O O . GLN A 1 344 ? 20.352 -8.772 -25.638 1.00 97.31 344 GLN A O 1
ATOM 2596 N N . ALA A 1 345 ? 22.024 -9.184 -27.082 1.00 94.75 345 ALA A N 1
ATOM 2597 C CA . ALA A 1 345 ? 21.450 -8.403 -28.179 1.00 94.75 345 ALA A CA 1
ATOM 2598 C C . ALA A 1 345 ? 20.045 -8.889 -28.594 1.00 94.75 345 ALA A C 1
ATOM 2600 O O . ALA A 1 345 ? 19.187 -8.089 -28.948 1.00 94.75 345 ALA A O 1
ATOM 2601 N N . GLN A 1 346 ? 19.781 -10.200 -28.529 1.00 97.31 346 GLN A N 1
ATOM 2602 C CA . GLN A 1 346 ? 18.444 -10.735 -28.815 1.00 97.31 346 GLN A CA 1
ATOM 2603 C C . GLN A 1 346 ? 17.421 -10.354 -27.743 1.00 97.31 346 GLN A C 1
ATOM 2605 O O . GLN A 1 346 ? 16.279 -10.066 -28.080 1.00 97.31 346 GLN A O 1
ATOM 2610 N N . LEU A 1 347 ? 17.809 -10.380 -26.465 1.00 96.69 347 LEU A N 1
ATOM 2611 C CA . LEU A 1 347 ? 16.934 -9.958 -25.368 1.00 96.69 347 LEU A CA 1
ATOM 2612 C C . LEU A 1 347 ? 16.686 -8.442 -25.416 1.00 96.69 347 LEU A C 1
ATOM 2614 O O . LEU A 1 347 ? 15.582 -7.996 -25.125 1.00 96.69 347 LEU A O 1
ATOM 2618 N N . GLU A 1 348 ? 17.688 -7.664 -25.832 1.00 95.00 348 GLU A N 1
ATOM 2619 C CA . GLU A 1 348 ? 17.587 -6.225 -26.104 1.00 95.00 348 GLU A CA 1
ATOM 2620 C C . GLU A 1 348 ? 16.545 -5.891 -27.171 1.00 95.00 348 GLU A C 1
ATOM 2622 O O . GLU A 1 348 ? 15.702 -5.026 -26.942 1.00 95.00 348 GLU A O 1
ATOM 2627 N N . ASP A 1 349 ? 16.540 -6.625 -28.286 1.00 95.12 349 ASP A N 1
ATOM 2628 C CA . ASP A 1 349 ? 15.565 -6.450 -29.371 1.00 95.12 349 ASP A CA 1
ATOM 2629 C C . ASP A 1 349 ? 14.109 -6.756 -28.948 1.00 95.12 349 ASP A C 1
ATOM 2631 O O . ASP A 1 349 ? 13.172 -6.403 -29.666 1.00 95.12 349 ASP A O 1
ATOM 2635 N N . LEU A 1 350 ? 13.903 -7.426 -27.807 1.00 95.44 350 LEU A N 1
ATOM 2636 C CA . LEU A 1 350 ? 12.584 -7.801 -27.278 1.00 95.44 350 LEU A CA 1
ATOM 2637 C C . LEU A 1 350 ? 12.049 -6.834 -26.215 1.00 95.44 350 LEU A C 1
ATOM 2639 O O . LEU A 1 350 ? 10.885 -6.959 -25.824 1.00 95.44 350 LEU A O 1
ATOM 2643 N N . ARG A 1 351 ? 12.858 -5.884 -25.742 1.00 93.94 351 ARG A N 1
ATOM 2644 C CA . ARG A 1 351 ? 12.442 -4.932 -24.704 1.00 93.94 351 ARG A CA 1
ATOM 2645 C C . ARG A 1 351 ? 11.301 -4.057 -25.187 1.00 93.94 351 ARG A C 1
ATOM 2647 O O . ARG A 1 351 ? 11.290 -3.629 -26.339 1.00 93.94 351 ARG A O 1
ATOM 2654 N N . ASP A 1 352 ? 10.347 -3.808 -24.297 1.00 86.75 352 ASP A N 1
ATOM 2655 C CA . ASP A 1 352 ? 9.219 -2.896 -24.521 1.00 86.75 352 ASP A CA 1
ATOM 2656 C C . ASP A 1 352 ? 8.342 -3.284 -25.732 1.00 86.75 352 ASP A C 1
ATOM 2658 O O . ASP A 1 352 ? 7.538 -2.494 -26.223 1.00 86.75 352 ASP A O 1
ATOM 2662 N N . THR A 1 353 ? 8.468 -4.524 -26.224 1.00 87.81 353 THR A N 1
ATOM 2663 C CA . THR A 1 353 ? 7.684 -5.036 -27.362 1.00 87.81 353 THR A CA 1
ATOM 2664 C C . THR A 1 353 ? 6.344 -5.633 -26.947 1.00 87.81 353 THR A C 1
ATOM 2666 O O . THR A 1 353 ? 5.563 -6.011 -27.816 1.00 87.81 353 THR A O 1
ATOM 2669 N N . SER A 1 354 ? 6.074 -5.755 -25.641 1.00 88.19 354 SER A N 1
ATOM 2670 C CA . SER A 1 354 ? 4.970 -6.536 -25.045 1.00 88.19 354 SER A CA 1
ATOM 2671 C C . SER A 1 354 ? 5.021 -8.053 -25.304 1.00 88.19 354 SER A C 1
ATOM 2673 O O . SER A 1 354 ? 4.131 -8.797 -24.880 1.00 88.19 354 SER A O 1
ATOM 2675 N N . ALA A 1 355 ? 6.075 -8.549 -25.957 1.00 93.25 355 ALA A N 1
ATOM 2676 C CA . ALA A 1 355 ? 6.246 -9.969 -26.219 1.00 93.25 355 ALA A CA 1
ATOM 2677 C C . ALA A 1 355 ? 6.453 -10.757 -24.919 1.00 93.25 355 ALA A C 1
ATOM 2679 O O . ALA A 1 355 ? 7.363 -10.469 -24.140 1.00 93.25 355 ALA A O 1
ATOM 2680 N N . THR A 1 356 ? 5.657 -11.807 -24.706 1.00 95.38 356 THR A N 1
ATOM 2681 C CA . THR A 1 356 ? 5.910 -12.745 -23.607 1.00 95.38 356 THR A CA 1
ATOM 2682 C C . THR A 1 356 ? 6.993 -13.726 -24.028 1.00 95.38 356 THR A C 1
ATOM 2684 O O . THR A 1 356 ? 6.844 -14.469 -25.006 1.00 95.38 356 THR A O 1
ATOM 2687 N N . VAL A 1 357 ? 8.070 -13.772 -23.256 1.00 97.88 357 VAL A N 1
ATOM 2688 C CA . VAL A 1 357 ? 9.180 -14.705 -23.429 1.00 97.88 357 VAL A CA 1
ATOM 2689 C C . VAL A 1 357 ? 9.173 -15.739 -22.317 1.00 97.88 357 VAL A C 1
ATOM 2691 O O . VAL A 1 357 ? 8.682 -15.498 -21.218 1.00 97.88 357 VAL A O 1
ATOM 2694 N N . ARG A 1 358 ? 9.742 -16.905 -22.603 1.00 98.25 358 ARG A N 1
ATOM 2695 C CA . ARG A 1 358 ? 10.094 -17.920 -21.617 1.00 98.25 358 ARG A CA 1
ATOM 2696 C C . ARG A 1 358 ? 11.612 -17.981 -21.507 1.00 98.25 358 ARG A C 1
ATOM 2698 O O . ARG A 1 358 ? 12.258 -18.151 -22.535 1.00 98.25 358 ARG A O 1
ATOM 2705 N N . ILE A 1 359 ? 12.175 -17.871 -20.307 1.00 98.38 359 ILE A N 1
ATOM 2706 C CA . ILE A 1 359 ? 13.626 -17.824 -20.074 1.00 98.38 359 ILE A CA 1
ATOM 2707 C C . ILE A 1 359 ? 14.122 -18.989 -19.212 1.00 98.38 359 ILE A C 1
ATOM 2709 O O . ILE A 1 359 ? 13.391 -19.539 -18.386 1.00 98.38 359 ILE A O 1
ATOM 2713 N N . TRP A 1 360 ? 15.382 -19.368 -19.428 1.00 98.56 360 TRP A N 1
ATOM 2714 C CA . TRP A 1 360 ? 16.130 -20.337 -18.631 1.00 98.56 360 TRP A CA 1
ATOM 2715 C C . TRP A 1 360 ? 17.509 -19.789 -18.285 1.00 98.56 360 TRP A C 1
ATOM 2717 O O . TRP A 1 360 ? 18.094 -19.064 -19.093 1.00 98.56 360 TRP A O 1
ATOM 2727 N N . GLY A 1 361 ? 18.048 -20.193 -17.140 1.00 98.31 361 GLY A N 1
ATOM 2728 C CA . GLY A 1 361 ? 19.384 -19.805 -16.704 1.00 98.31 361 GLY A CA 1
ATOM 2729 C C . GLY A 1 361 ? 19.548 -19.935 -15.199 1.00 98.31 361 GLY A C 1
ATOM 2730 O O . GLY A 1 361 ? 19.005 -2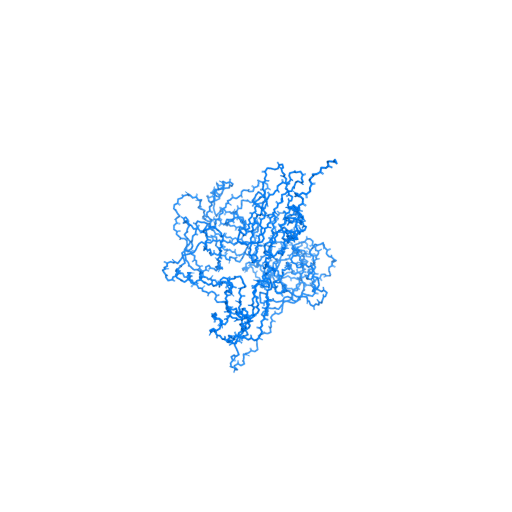0.859 -14.596 1.00 98.31 361 GLY A O 1
ATOM 2731 N N . GLU A 1 362 ? 20.254 -18.988 -14.594 1.00 98.06 362 GLU A N 1
ATOM 2732 C CA . GLU A 1 362 ? 20.473 -18.944 -13.148 1.00 98.06 362 GLU A CA 1
ATOM 2733 C C . GLU A 1 362 ? 20.183 -17.540 -12.606 1.00 98.06 362 GLU A C 1
ATOM 2735 O O . GLU A 1 362 ? 20.578 -16.547 -13.213 1.00 98.06 362 GLU A O 1
ATOM 2740 N N . ILE A 1 363 ? 19.501 -17.440 -11.466 1.00 97.31 363 ILE A N 1
ATOM 2741 C CA . ILE A 1 363 ? 19.305 -16.178 -10.748 1.00 97.31 363 ILE A CA 1
ATOM 2742 C C . ILE A 1 363 ? 20.337 -16.052 -9.632 1.00 97.31 363 ILE A C 1
ATOM 2744 O O . ILE A 1 363 ? 20.503 -16.953 -8.810 1.00 97.31 363 ILE A O 1
ATOM 2748 N N . GLN A 1 364 ? 21.012 -14.908 -9.585 1.00 95.75 364 GLN A N 1
ATOM 2749 C CA . GLN A 1 364 ? 21.970 -14.566 -8.547 1.00 95.75 364 GLN A CA 1
ATOM 2750 C C . GLN A 1 364 ? 21.525 -13.300 -7.812 1.00 95.75 364 GLN A C 1
ATOM 2752 O O . GLN A 1 364 ? 21.388 -12.240 -8.417 1.00 95.75 364 GLN A O 1
ATOM 2757 N N . CYS A 1 365 ? 21.339 -13.414 -6.498 1.00 94.56 365 CYS A N 1
ATOM 2758 C CA . CYS A 1 365 ? 21.035 -12.290 -5.612 1.00 94.56 365 CYS A CA 1
ATOM 2759 C C . CYS A 1 365 ? 22.287 -11.790 -4.868 1.00 94.56 365 CYS A C 1
ATOM 2761 O O . CYS A 1 365 ? 23.378 -12.356 -5.015 1.00 94.56 365 CYS A O 1
ATOM 2763 N N . ALA A 1 366 ? 22.143 -10.702 -4.108 1.00 91.19 366 ALA A N 1
ATOM 2764 C CA . ALA A 1 366 ? 23.243 -9.902 -3.559 1.00 91.19 366 ALA A CA 1
ATOM 2765 C C . ALA A 1 366 ? 24.154 -9.293 -4.647 1.00 91.19 366 ALA A C 1
ATOM 2767 O O . ALA A 1 366 ? 25.375 -9.160 -4.471 1.00 91.19 366 ALA A O 1
ATOM 2768 N N . ILE A 1 367 ? 23.563 -8.924 -5.788 1.00 91.06 367 ILE A N 1
ATOM 2769 C CA . ILE A 1 367 ? 24.214 -8.178 -6.871 1.00 91.06 367 ILE A CA 1
ATOM 2770 C C . ILE A 1 367 ? 23.546 -6.803 -6.991 1.00 91.06 367 ILE A C 1
ATOM 2772 O O . ILE A 1 367 ? 22.333 -6.723 -6.830 1.00 91.06 367 ILE A O 1
ATOM 2776 N N . PRO A 1 368 ? 24.290 -5.709 -7.252 1.00 90.19 368 PRO A N 1
ATOM 2777 C CA . PRO A 1 368 ? 23.704 -4.381 -7.432 1.00 90.19 368 PRO A CA 1
ATOM 2778 C C . PRO A 1 368 ? 22.961 -4.275 -8.777 1.00 90.19 368 PRO A C 1
ATOM 2780 O O . PRO A 1 368 ? 23.460 -3.665 -9.718 1.00 90.19 368 PRO A O 1
ATOM 2783 N N . ASP A 1 369 ? 21.786 -4.890 -8.851 1.00 91.94 369 ASP A N 1
ATOM 2784 C CA . ASP A 1 369 ? 20.859 -4.864 -9.985 1.00 91.94 369 ASP A CA 1
ATOM 2785 C C . ASP A 1 369 ? 19.417 -4.658 -9.478 1.00 91.94 369 ASP A C 1
ATOM 2787 O O . ASP A 1 369 ? 19.205 -4.441 -8.277 1.00 91.94 369 ASP A O 1
ATOM 2791 N N . VAL A 1 370 ? 18.419 -4.709 -10.362 1.00 89.81 370 VAL A N 1
ATOM 2792 C CA . VAL A 1 370 ? 17.004 -4.555 -10.009 1.00 89.81 370 VAL A CA 1
ATOM 2793 C C . VAL A 1 370 ? 16.633 -5.507 -8.875 1.00 89.81 370 VAL A C 1
ATOM 2795 O O . VAL A 1 370 ? 16.761 -6.726 -8.976 1.00 89.81 370 VAL A O 1
ATOM 2798 N N . CYS A 1 371 ? 16.189 -4.920 -7.761 1.00 89.88 371 CYS A N 1
ATOM 2799 C CA . CYS A 1 371 ? 15.834 -5.642 -6.543 1.00 89.88 371 CYS A CA 1
ATOM 2800 C C . CYS A 1 371 ? 16.957 -6.518 -5.951 1.00 89.88 371 CYS A C 1
ATOM 2802 O O . CYS A 1 371 ? 16.675 -7.474 -5.235 1.00 89.88 371 CYS A O 1
ATOM 2804 N N . GLY A 1 372 ? 18.227 -6.211 -6.228 1.00 92.00 372 GLY A N 1
ATOM 2805 C CA . GLY A 1 372 ? 19.361 -6.954 -5.678 1.00 92.00 372 GLY A CA 1
ATOM 2806 C C . GLY A 1 372 ? 19.627 -8.310 -6.345 1.00 92.00 372 GLY A C 1
ATOM 2807 O O . GLY A 1 372 ? 20.486 -9.053 -5.859 1.00 92.00 372 GLY A O 1
ATOM 2808 N N . CYS A 1 373 ? 18.918 -8.642 -7.432 1.00 94.69 373 CYS A N 1
ATOM 2809 C CA . CYS A 1 373 ? 19.037 -9.918 -8.136 1.00 94.69 373 CYS A CA 1
ATOM 2810 C C . CYS A 1 373 ? 19.145 -9.740 -9.656 1.00 94.69 373 CYS A C 1
ATOM 2812 O O . CYS A 1 373 ? 18.489 -8.885 -10.246 1.00 94.69 373 CYS A O 1
ATOM 2814 N N . GLN A 1 374 ? 19.923 -10.614 -10.293 1.00 96.38 374 GLN A N 1
ATOM 2815 C CA . GLN A 1 374 ? 20.098 -10.666 -11.742 1.00 96.38 374 GLN A CA 1
ATOM 2816 C C . GLN A 1 374 ? 19.936 -12.103 -12.247 1.00 96.38 374 GLN A C 1
ATOM 2818 O O . GLN A 1 374 ? 20.497 -13.037 -11.671 1.00 96.38 374 GLN A O 1
ATOM 2823 N N . ILE A 1 375 ? 19.195 -12.284 -13.338 1.00 98.12 375 ILE A N 1
ATOM 2824 C CA . ILE A 1 375 ? 19.074 -13.553 -14.055 1.00 98.12 375 ILE A CA 1
ATOM 2825 C C . ILE A 1 375 ? 20.129 -13.605 -15.163 1.00 98.12 375 ILE A C 1
ATOM 2827 O O . ILE A 1 375 ? 20.058 -12.852 -16.133 1.00 98.12 375 ILE A O 1
ATOM 2831 N N . GLY A 1 376 ? 21.076 -14.533 -15.058 1.00 97.62 376 GLY A N 1
ATOM 2832 C CA . GLY A 1 376 ? 21.957 -14.929 -16.153 1.00 97.62 376 GLY A CA 1
ATOM 2833 C C . GLY A 1 376 ? 21.205 -15.841 -17.120 1.00 97.62 376 GLY A C 1
ATOM 2834 O O . GLY A 1 376 ? 21.135 -17.049 -16.907 1.00 97.62 376 GLY A O 1
ATOM 2835 N N . VAL A 1 377 ? 20.609 -15.269 -18.165 1.00 98.38 377 VAL A N 1
ATOM 2836 C CA . VAL A 1 377 ? 19.791 -15.979 -19.155 1.00 98.38 377 VAL A CA 1
ATOM 2837 C C . VAL A 1 377 ? 20.691 -16.782 -20.089 1.00 98.38 377 VAL A C 1
ATOM 2839 O O . VAL A 1 377 ? 21.492 -16.219 -20.829 1.00 98.38 377 VAL A O 1
ATOM 2842 N N . GLU A 1 378 ? 20.525 -18.102 -20.116 1.00 98.44 378 GLU A N 1
ATOM 2843 C CA . GLU A 1 378 ? 21.251 -19.018 -21.009 1.00 98.44 378 GLU A CA 1
ATOM 2844 C C . GLU A 1 378 ? 20.448 -19.385 -22.260 1.00 98.44 378 GLU A C 1
ATOM 2846 O O . GLU A 1 378 ? 21.000 -19.776 -23.292 1.00 98.44 378 GLU A O 1
ATOM 2851 N N . ARG A 1 379 ? 19.120 -19.288 -22.170 1.00 98.12 379 ARG A N 1
ATOM 2852 C CA . ARG A 1 379 ? 18.194 -19.598 -23.259 1.00 98.12 379 ARG A CA 1
ATOM 2853 C C . ARG A 1 379 ? 16.904 -18.812 -23.082 1.00 98.12 379 ARG A C 1
ATOM 2855 O O . ARG A 1 379 ? 16.435 -18.643 -21.962 1.00 98.12 379 ARG A O 1
ATOM 2862 N N . TRP A 1 380 ? 16.282 -18.433 -24.194 1.00 98.44 380 TRP A N 1
ATOM 2863 C CA . TRP A 1 380 ? 14.915 -17.923 -24.211 1.00 98.44 380 TRP A CA 1
ATOM 2864 C C . TRP A 1 380 ? 14.114 -18.508 -25.383 1.00 98.44 380 TRP A C 1
ATOM 2866 O O . TRP A 1 380 ? 14.683 -19.023 -26.349 1.00 98.44 380 TRP A O 1
ATOM 2876 N N . GLU A 1 381 ? 12.790 -18.451 -25.280 1.00 98.19 381 GLU A N 1
ATOM 2877 C CA . GLU A 1 381 ? 11.830 -18.822 -26.320 1.00 98.19 381 GLU A CA 1
ATOM 2878 C C . GLU A 1 381 ? 10.698 -17.787 -26.356 1.00 98.19 381 GLU A C 1
ATOM 2880 O O . GLU A 1 381 ? 10.196 -17.377 -25.311 1.00 98.19 381 GLU A O 1
ATOM 2885 N N . LEU A 1 382 ? 10.266 -17.376 -27.551 1.00 97.12 382 LEU A N 1
ATOM 2886 C CA . LEU A 1 382 ? 9.083 -16.528 -27.706 1.00 97.12 382 LEU A CA 1
ATOM 2887 C C . LEU A 1 382 ? 7.817 -17.347 -27.416 1.00 97.12 382 LEU A C 1
ATOM 2889 O O . LEU A 1 382 ? 7.600 -18.383 -28.049 1.00 97.12 382 LEU A O 1
ATOM 2893 N N . VAL A 1 383 ? 6.976 -16.884 -26.491 1.00 96.69 383 VAL A N 1
ATOM 2894 C CA . VAL A 1 383 ? 5.680 -17.510 -26.176 1.00 96.69 383 VAL A CA 1
ATOM 2895 C C . VAL A 1 383 ? 4.553 -16.835 -26.953 1.00 96.69 383 VAL A C 1
ATOM 2897 O O . VAL A 1 383 ? 3.727 -17.531 -27.546 1.00 96.69 383 VAL A O 1
ATOM 2900 N N . ALA A 1 384 ? 4.541 -15.500 -26.980 1.00 92.69 384 ALA A N 1
ATOM 2901 C CA . ALA A 1 384 ? 3.558 -14.684 -27.687 1.00 92.69 384 ALA A CA 1
ATOM 2902 C C . ALA A 1 384 ? 4.212 -13.402 -28.229 1.00 92.69 384 ALA A C 1
ATOM 2904 O O . ALA A 1 384 ? 5.025 -12.795 -27.539 1.00 92.69 384 ALA A O 1
ATOM 2905 N N . GLU A 1 385 ? 3.865 -13.016 -29.464 1.00 89.62 385 GLU A N 1
ATOM 2906 C CA . GLU A 1 385 ? 4.373 -11.792 -30.116 1.00 89.62 385 GLU A CA 1
ATOM 2907 C C . GLU A 1 385 ? 3.791 -10.518 -29.493 1.00 89.62 385 GLU A C 1
ATOM 2909 O O . GLU A 1 385 ? 4.502 -9.533 -29.350 1.00 89.62 385 GLU A O 1
ATOM 2914 N N . GLU A 1 386 ? 2.521 -10.563 -29.095 1.00 83.25 386 GLU A N 1
ATOM 2915 C CA . GLU A 1 386 ? 1.820 -9.485 -28.403 1.00 83.25 386 GLU A CA 1
ATOM 2916 C C . GLU A 1 386 ? 1.022 -10.116 -27.262 1.00 83.25 386 GLU A C 1
ATOM 2918 O O . GLU A 1 386 ? 0.169 -10.982 -27.486 1.00 83.25 386 GLU A O 1
ATOM 2923 N N . SER A 1 387 ? 1.311 -9.683 -26.044 1.00 76.56 387 SER A N 1
ATOM 2924 C CA . SER A 1 387 ? 0.505 -9.969 -24.863 1.00 76.56 387 SER A CA 1
ATOM 2925 C C . SER A 1 387 ? 0.142 -8.645 -24.208 1.00 76.56 387 SER A C 1
ATOM 2927 O O . SER A 1 387 ? 0.903 -7.684 -24.337 1.00 76.56 387 SER A O 1
ATOM 2929 N N . PRO A 1 388 ? -0.980 -8.568 -23.469 1.00 73.62 388 PRO A N 1
ATOM 2930 C CA . PRO A 1 388 ? -1.177 -7.462 -22.549 1.00 73.62 388 PRO A CA 1
ATOM 2931 C C . PRO A 1 388 ? 0.094 -7.295 -21.703 1.00 73.62 388 PRO A C 1
ATOM 2933 O O . PRO A 1 388 ? 0.672 -8.306 -21.285 1.00 73.62 388 PRO A O 1
ATOM 2936 N N . PRO A 1 389 ? 0.589 -6.068 -21.521 1.00 68.25 389 PRO A N 1
ATOM 2937 C CA . PRO A 1 389 ? 1.764 -5.849 -20.701 1.00 68.25 389 PRO A CA 1
ATOM 2938 C C . PRO A 1 389 ? 1.587 -6.455 -19.293 1.00 68.25 389 PRO A C 1
ATOM 2940 O O . PRO A 1 389 ? 0.535 -6.312 -18.672 1.00 68.25 389 PRO A O 1
ATOM 2943 N N . LEU A 1 390 ? 2.604 -7.185 -18.836 1.00 63.19 390 LEU A N 1
ATOM 2944 C CA . LEU A 1 390 ? 2.711 -7.846 -17.542 1.00 63.19 390 LEU A CA 1
ATOM 2945 C C . LEU A 1 390 ? 3.368 -6.877 -16.564 1.00 63.19 390 LEU A C 1
ATOM 2947 O O . LEU A 1 390 ? 4.449 -6.352 -16.829 1.00 63.19 390 LEU A O 1
ATOM 2951 N N . GLY A 1 391 ? 2.713 -6.643 -15.432 1.00 55.91 391 GLY A N 1
ATOM 2952 C CA . GLY A 1 391 ? 3.016 -5.494 -14.584 1.00 55.91 391 GLY A CA 1
ATOM 2953 C C . GLY A 1 391 ? 2.271 -4.252 -15.069 1.00 55.91 391 GLY A C 1
ATOM 2954 O O . GLY A 1 391 ? 1.927 -4.144 -16.240 1.00 55.91 391 GLY A O 1
ATOM 2955 N N . VAL A 1 392 ? 1.967 -3.363 -14.124 1.00 50.84 392 VAL A N 1
ATOM 2956 C CA . VAL A 1 392 ? 1.125 -2.152 -14.201 1.00 50.84 392 VAL A CA 1
ATOM 2957 C C . VAL A 1 392 ? 1.448 -1.196 -15.371 1.00 50.84 392 VAL A C 1
ATOM 2959 O O . VAL A 1 392 ? 1.809 -0.047 -15.171 1.00 50.84 392 VAL A O 1
ATOM 2962 N N . HIS A 1 393 ? 1.231 -1.615 -16.612 1.00 52.47 393 HIS A N 1
ATOM 2963 C CA . HIS A 1 393 ? 0.770 -0.737 -17.681 1.00 52.47 393 HIS A CA 1
ATOM 2964 C C . HIS A 1 393 ? -0.757 -0.734 -17.612 1.00 52.47 393 HIS A C 1
ATOM 2966 O O . HIS A 1 393 ? -1.451 -1.218 -18.507 1.00 52.47 393 HIS A O 1
ATOM 2972 N N . PHE A 1 394 ? -1.296 -0.238 -16.500 1.00 60.34 394 PHE A N 1
ATOM 2973 C CA . PHE A 1 394 ? -2.685 0.183 -16.512 1.00 60.34 394 PHE A CA 1
ATOM 2974 C C . PHE A 1 394 ? -2.698 1.530 -17.207 1.00 60.34 394 PHE A C 1
ATOM 2976 O O . PHE A 1 394 ? -2.204 2.517 -16.667 1.00 60.34 394 PHE A O 1
ATOM 2983 N N . GLU A 1 395 ? -3.221 1.539 -18.430 1.00 66.44 395 GLU A N 1
ATOM 2984 C CA . GLU A 1 395 ? -3.770 2.760 -18.988 1.00 66.44 395 GLU A CA 1
ATOM 2985 C C . GLU A 1 395 ? -5.058 3.047 -18.212 1.00 66.44 395 GLU A C 1
ATOM 2987 O O . GLU A 1 395 ? -6.120 2.498 -18.513 1.00 66.44 395 GLU A O 1
ATOM 2992 N N . SER A 1 396 ? -4.942 3.838 -17.149 1.00 75.81 396 SER A N 1
ATOM 2993 C CA . SER A 1 396 ? -6.100 4.252 -16.359 1.00 75.81 396 SER A CA 1
ATOM 2994 C C . SER A 1 396 ? -6.566 5.624 -16.832 1.00 75.81 396 SER A C 1
ATOM 2996 O O . SER A 1 396 ? -5.742 6.507 -17.096 1.00 75.81 396 SER A O 1
ATOM 2998 N N . PRO A 1 397 ? -7.881 5.853 -16.957 1.00 81.12 397 PRO A N 1
ATOM 2999 C CA . PRO A 1 397 ? -8.379 7.165 -17.320 1.00 81.12 397 PRO A CA 1
ATOM 3000 C C . PRO A 1 397 ? -8.064 8.159 -16.196 1.00 81.12 397 PRO A C 1
ATOM 3002 O O . PRO A 1 397 ? -8.466 7.988 -15.047 1.00 81.12 397 PRO A O 1
ATOM 3005 N N . VAL A 1 398 ? -7.370 9.236 -16.547 1.00 87.31 398 VAL A N 1
ATOM 3006 C CA . VAL A 1 398 ? -7.185 10.406 -15.689 1.00 87.31 398 VAL A CA 1
ATOM 3007 C C . VAL A 1 398 ? -8.370 11.316 -15.932 1.00 87.31 398 VAL A C 1
ATOM 3009 O O . VAL A 1 398 ? -8.597 11.750 -17.062 1.00 87.31 398 VAL A O 1
ATOM 3012 N N . VAL A 1 399 ? -9.172 11.587 -14.906 1.00 84.56 399 VAL A N 1
ATOM 3013 C CA . VAL A 1 399 ? -10.406 12.355 -15.090 1.00 84.56 399 VAL A CA 1
ATOM 3014 C C . VAL A 1 399 ? -10.603 13.349 -13.963 1.00 84.56 399 VAL A C 1
ATOM 3016 O O . VAL A 1 399 ? -11.128 13.021 -12.911 1.00 84.56 399 VAL A O 1
ATOM 3019 N N . GLY A 1 400 ? -10.237 14.600 -14.228 1.00 85.44 400 GLY A N 1
ATOM 3020 C CA . GLY A 1 400 ? -10.397 15.689 -13.272 1.00 85.44 400 GLY A CA 1
ATOM 3021 C C . GLY A 1 400 ? -9.386 15.615 -12.135 1.00 85.44 400 GLY A C 1
ATOM 3022 O O . GLY A 1 400 ? -9.683 16.089 -11.044 1.00 85.44 400 GLY A O 1
ATOM 3023 N N . TRP A 1 401 ? -8.206 15.034 -12.380 1.00 90.94 401 TRP A N 1
ATOM 3024 C CA . TRP A 1 401 ? -7.115 15.049 -11.407 1.00 90.94 401 TRP A CA 1
ATOM 3025 C C . TRP A 1 401 ? -6.742 16.495 -11.117 1.00 90.94 401 TRP A C 1
ATOM 3027 O O . TRP A 1 401 ? -6.587 17.281 -12.047 1.00 90.94 401 TRP A O 1
ATOM 3037 N N . TYR A 1 402 ? -6.640 16.849 -9.842 1.00 90.50 402 TYR A N 1
ATOM 3038 C CA . TYR A 1 402 ? -6.424 18.222 -9.412 1.00 90.50 402 TYR A CA 1
ATOM 3039 C C . TYR A 1 402 ? -5.000 18.393 -8.901 1.00 90.50 402 TYR A C 1
ATOM 3041 O O . TYR A 1 402 ? -4.555 17.618 -8.055 1.00 90.50 402 TYR A O 1
ATOM 3049 N N . GLY A 1 403 ? -4.284 19.393 -9.407 1.00 93.69 403 GLY A N 1
ATOM 3050 C CA . GLY A 1 403 ? -2.892 19.594 -9.026 1.00 93.69 403 GLY A CA 1
ATOM 3051 C C . GLY A 1 403 ? -2.229 20.809 -9.659 1.00 93.69 403 GLY A C 1
ATOM 3052 O O . GLY A 1 403 ? -2.884 21.636 -10.296 1.00 93.69 403 GLY A O 1
ATOM 3053 N N . GLN A 1 404 ? -0.916 20.902 -9.465 1.00 96.38 404 GLN A N 1
ATOM 3054 C CA . GLN A 1 404 ? -0.050 21.954 -9.997 1.00 96.38 404 GLN A CA 1
ATOM 3055 C C . GLN A 1 404 ? 1.015 21.353 -10.915 1.00 96.38 404 GLN A C 1
ATOM 3057 O O . GLN A 1 404 ? 1.567 20.298 -10.608 1.00 96.38 404 GLN A O 1
ATOM 3062 N N . VAL A 1 405 ? 1.323 22.037 -12.019 1.00 96.81 405 VAL A N 1
ATOM 3063 C CA . VAL A 1 405 ? 2.441 21.659 -12.896 1.00 96.81 405 VAL A CA 1
ATOM 3064 C C . VAL A 1 405 ? 3.725 22.226 -12.308 1.00 96.81 405 VAL A C 1
ATOM 3066 O O . VAL A 1 405 ? 3.876 23.446 -12.203 1.00 96.81 405 VAL A O 1
ATOM 3069 N N . VAL A 1 406 ? 4.644 21.345 -11.933 1.00 95.75 406 VAL A N 1
ATOM 3070 C CA . VAL A 1 406 ? 5.936 21.716 -11.361 1.00 95.75 406 VAL A CA 1
ATOM 3071 C C . VAL A 1 406 ? 7.021 21.485 -12.399 1.00 95.75 406 VAL A C 1
ATOM 3073 O O . VAL A 1 406 ? 7.172 20.384 -12.932 1.00 95.75 406 VAL A O 1
ATOM 3076 N N . GLY A 1 407 ? 7.772 22.546 -12.680 1.00 93.44 407 GLY A N 1
ATOM 3077 C CA . GLY A 1 407 ? 8.891 22.511 -13.598 1.00 93.44 407 GLY A CA 1
ATOM 3078 C C . GLY A 1 407 ? 10.114 21.859 -12.976 1.00 93.44 407 GLY A C 1
ATOM 3079 O O . GLY A 1 407 ? 10.538 22.209 -11.872 1.00 93.44 407 GLY A O 1
ATOM 3080 N N . LEU A 1 408 ? 10.742 20.949 -13.716 1.00 88.81 408 LEU A N 1
ATOM 3081 C CA . LEU A 1 408 ? 12.092 20.498 -13.397 1.00 88.81 408 LEU A CA 1
ATOM 3082 C C . LEU A 1 408 ? 13.149 21.410 -14.035 1.00 88.81 408 LEU A C 1
ATOM 3084 O O . LEU A 1 408 ? 12.887 22.194 -14.954 1.00 88.81 408 LEU A O 1
ATOM 3088 N N . SER A 1 409 ? 14.378 21.346 -13.519 1.00 86.06 409 SER A N 1
ATOM 3089 C CA . SER A 1 409 ? 15.491 22.102 -14.089 1.00 86.06 409 SER A CA 1
ATOM 3090 C C . SER A 1 409 ? 15.786 21.641 -15.521 1.00 86.06 409 SER A C 1
ATOM 3092 O O . SER A 1 409 ? 15.552 20.496 -15.884 1.00 86.06 409 SER A O 1
ATOM 3094 N N . ALA A 1 410 ? 16.343 22.521 -16.359 1.00 83.38 410 ALA A N 1
ATOM 3095 C CA . ALA A 1 410 ? 16.597 22.217 -17.776 1.00 83.38 410 ALA A CA 1
ATOM 3096 C C . ALA A 1 410 ? 17.601 21.065 -18.027 1.00 83.38 410 ALA A C 1
ATOM 3098 O O . ALA A 1 410 ? 17.816 20.671 -19.172 1.00 83.38 410 ALA A O 1
ATOM 3099 N N . ASP A 1 411 ? 18.273 20.591 -16.980 1.00 80.44 411 ASP A N 1
ATOM 3100 C CA . ASP A 1 411 ? 19.179 19.443 -16.961 1.00 80.44 411 ASP A CA 1
ATOM 3101 C C . ASP A 1 411 ? 18.575 18.194 -16.299 1.00 80.44 411 ASP A C 1
ATOM 3103 O O . ASP A 1 411 ? 19.260 17.174 -16.205 1.00 80.44 411 ASP A O 1
ATOM 3107 N N . ALA A 1 412 ? 17.319 18.259 -15.851 1.00 78.38 412 ALA A N 1
ATOM 3108 C CA . ALA A 1 412 ? 16.599 17.101 -15.358 1.00 78.38 412 ALA A CA 1
ATOM 3109 C C . ALA A 1 412 ? 16.377 16.076 -16.476 1.00 78.38 412 ALA A C 1
ATOM 3111 O O . ALA A 1 412 ? 16.310 16.400 -17.663 1.00 78.38 412 ALA A O 1
ATOM 3112 N N . GLN A 1 413 ? 16.311 14.811 -16.071 1.00 71.44 413 GLN A N 1
ATOM 3113 C CA . GLN A 1 413 ? 16.115 13.688 -16.982 1.00 71.44 413 GLN A CA 1
ATOM 3114 C C . GLN A 1 413 ? 14.700 13.653 -17.574 1.00 71.44 413 GLN A C 1
ATOM 3116 O O . GLN A 1 413 ? 14.533 13.182 -18.698 1.00 71.44 413 GLN A O 1
ATOM 3121 N N . TYR A 1 414 ? 13.723 14.149 -16.816 1.00 82.75 414 TYR A N 1
ATOM 3122 C CA . TYR A 1 414 ? 12.302 14.165 -17.149 1.00 82.75 414 TYR A CA 1
ATOM 3123 C C . TYR A 1 414 ? 11.820 15.607 -17.332 1.00 82.75 414 TYR A C 1
ATOM 3125 O O . TYR A 1 414 ? 12.508 16.550 -16.922 1.00 82.75 414 TYR A O 1
ATOM 3133 N N . ASP A 1 415 ? 10.679 15.766 -17.992 1.00 82.00 415 ASP A N 1
ATOM 3134 C CA . ASP A 1 415 ? 9.990 17.041 -18.153 1.00 82.00 415 ASP A CA 1
ATOM 3135 C C . ASP A 1 415 ? 9.165 17.379 -16.897 1.00 82.00 415 ASP A C 1
ATOM 3137 O O . ASP A 1 415 ? 9.569 17.072 -15.772 1.00 82.00 415 ASP A O 1
ATOM 3141 N N . ASP A 1 416 ? 8.087 18.139 -17.054 1.00 91.25 416 ASP A N 1
ATOM 3142 C CA . ASP A 1 416 ? 7.285 18.602 -15.927 1.00 91.25 416 ASP A CA 1
ATOM 3143 C C . ASP A 1 416 ? 6.508 17.457 -15.286 1.00 91.25 416 ASP A C 1
ATOM 3145 O O . ASP A 1 416 ? 6.123 16.489 -15.938 1.00 91.25 416 ASP A O 1
ATOM 3149 N N . PHE A 1 417 ? 6.183 17.613 -14.008 1.00 94.62 417 PHE A N 1
ATOM 3150 C CA . PHE A 1 417 ? 5.305 16.674 -13.320 1.00 94.62 417 PHE A CA 1
ATOM 3151 C C . PHE A 1 417 ? 4.077 17.376 -12.743 1.00 94.62 417 PHE A C 1
ATOM 3153 O O . PHE A 1 417 ? 4.083 18.570 -12.428 1.00 94.62 417 PHE A O 1
ATOM 3160 N N . LEU A 1 418 ? 2.994 16.617 -12.615 1.00 95.44 418 LEU A N 1
ATOM 3161 C CA . LEU A 1 418 ? 1.800 16.989 -11.883 1.00 95.44 418 LEU A CA 1
ATOM 3162 C C . LEU A 1 418 ? 2.012 16.657 -10.417 1.00 95.44 418 LEU A C 1
ATOM 3164 O O . LEU A 1 418 ? 2.035 15.486 -10.045 1.00 95.44 418 LEU A O 1
ATOM 3168 N N . ARG A 1 419 ? 2.075 17.685 -9.580 1.00 93.88 419 ARG A N 1
ATOM 3169 C CA . ARG A 1 419 ? 1.904 17.526 -8.141 1.00 93.88 419 ARG A CA 1
ATOM 3170 C C . ARG A 1 419 ? 0.422 17.471 -7.817 1.00 93.88 419 ARG A C 1
ATOM 3172 O O . ARG A 1 419 ? -0.266 18.491 -7.933 1.00 93.88 419 ARG A O 1
ATOM 3179 N N . LEU A 1 420 ? -0.073 16.301 -7.430 1.00 89.69 420 LEU A N 1
ATOM 3180 C CA . LEU A 1 420 ? -1.476 16.125 -7.073 1.00 89.69 420 LEU A CA 1
ATOM 3181 C C . LEU A 1 420 ? -1.794 16.833 -5.754 1.00 89.69 420 LEU A C 1
ATOM 3183 O O . LEU A 1 420 ? -0.967 16.911 -4.843 1.00 89.69 420 LEU A O 1
ATOM 3187 N N . LEU A 1 421 ? -3.016 17.358 -5.668 1.00 81.75 421 LEU A N 1
ATOM 3188 C CA . LEU A 1 421 ? -3.556 17.997 -4.476 1.00 81.75 421 LEU A CA 1
ATOM 3189 C C . LEU A 1 421 ? -4.678 17.143 -3.848 1.00 81.75 421 LEU A C 1
ATOM 3191 O O . LEU A 1 421 ? -5.495 16.569 -4.576 1.00 81.75 421 LEU A O 1
ATOM 3195 N N . PRO A 1 422 ? -4.770 17.077 -2.502 1.00 78.69 422 PRO A N 1
ATOM 3196 C CA . PRO A 1 422 ? -3.939 17.784 -1.513 1.00 78.69 422 PRO A CA 1
ATOM 3197 C C . PRO A 1 422 ? -2.468 17.330 -1.517 1.00 78.69 422 PRO A C 1
ATOM 3199 O O . PRO A 1 422 ? -2.160 16.255 -2.023 1.00 78.69 422 PRO A O 1
ATOM 3202 N N . LEU A 1 423 ? -1.563 18.163 -0.981 1.00 69.94 423 LEU A N 1
ATOM 3203 C CA . LEU A 1 423 ? -0.135 17.827 -0.900 1.00 69.94 423 LEU A CA 1
ATOM 3204 C C . LEU A 1 423 ? 0.049 16.448 -0.248 1.00 69.94 423 LEU A C 1
ATOM 3206 O O . LEU A 1 423 ? -0.572 16.153 0.771 1.00 69.94 423 LEU A O 1
ATOM 3210 N N . GLY A 1 424 ? 0.885 15.609 -0.861 1.00 67.19 424 GLY A N 1
ATOM 3211 C CA . GLY A 1 424 ? 1.072 14.214 -0.454 1.00 67.19 424 GLY A CA 1
ATOM 3212 C C . GLY A 1 424 ? 0.181 13.203 -1.184 1.00 67.19 424 GLY A C 1
ATOM 3213 O O . GLY A 1 424 ? 0.342 12.011 -0.953 1.00 67.19 424 GLY A O 1
ATOM 3214 N N . ALA A 1 425 ? -0.707 13.633 -2.091 1.00 71.44 425 ALA A N 1
ATOM 3215 C CA . ALA A 1 425 ? -1.490 12.725 -2.942 1.00 71.44 425 ALA A CA 1
ATOM 3216 C C . ALA A 1 425 ? -0.663 12.019 -4.043 1.00 71.44 425 ALA A C 1
ATOM 3218 O O . ALA A 1 425 ? -1.174 11.110 -4.697 1.00 71.44 425 ALA A O 1
ATOM 3219 N N . GLY A 1 426 ? 0.591 12.438 -4.241 1.00 81.75 426 GLY A N 1
ATOM 3220 C CA . GLY A 1 426 ? 1.542 11.875 -5.201 1.00 81.75 426 GLY A CA 1
ATOM 3221 C C . GLY A 1 426 ? 1.969 12.874 -6.277 1.00 81.75 426 GLY A C 1
ATOM 3222 O O . GLY A 1 426 ? 1.343 13.918 -6.466 1.00 81.75 426 GLY A O 1
ATOM 3223 N N . ASP A 1 427 ? 3.043 12.533 -6.979 1.00 89.06 427 ASP A N 1
ATOM 3224 C CA . ASP A 1 427 ? 3.587 13.286 -8.105 1.00 89.06 427 ASP A CA 1
ATOM 3225 C C . ASP A 1 427 ? 3.623 12.346 -9.338 1.00 89.06 427 ASP A C 1
ATOM 3227 O O . ASP A 1 427 ? 3.876 11.150 -9.201 1.00 89.06 427 ASP A O 1
ATOM 3231 N N . VAL A 1 428 ? 3.326 12.841 -10.543 1.00 91.50 428 VAL A N 1
ATOM 3232 C CA . VAL A 1 428 ? 3.306 12.016 -11.773 1.00 91.50 428 VAL A CA 1
ATOM 3233 C C . VAL A 1 428 ? 3.788 12.802 -12.988 1.00 91.50 428 VAL A C 1
ATOM 3235 O O . VAL A 1 428 ? 3.479 13.983 -13.101 1.00 91.50 428 VAL A O 1
ATOM 3238 N N . GLY A 1 429 ? 4.504 12.172 -13.921 1.00 93.50 429 GLY A N 1
ATOM 3239 C CA . GLY A 1 429 ? 4.931 12.822 -15.165 1.00 93.50 429 GLY A CA 1
ATOM 3240 C C . GLY A 1 429 ? 3.754 13.315 -16.012 1.00 93.50 429 GLY A C 1
ATOM 3241 O O . GLY A 1 429 ? 2.650 12.760 -15.943 1.00 93.50 429 GLY A O 1
ATOM 3242 N N . LEU A 1 430 ? 3.956 14.363 -16.810 1.00 95.19 430 LEU A N 1
ATOM 3243 C CA . LEU A 1 430 ? 2.915 14.964 -17.648 1.00 95.19 430 LEU A CA 1
ATOM 3244 C C . LEU A 1 430 ? 3.403 15.181 -19.074 1.00 95.19 430 LEU A C 1
ATOM 3246 O O . LEU A 1 430 ? 4.405 15.841 -19.299 1.00 95.19 430 LEU A O 1
ATOM 3250 N N . THR A 1 431 ? 2.594 14.773 -20.048 1.00 95.06 431 THR A N 1
ATOM 3251 C CA . THR A 1 431 ? 2.799 15.161 -21.446 1.00 95.06 431 THR A CA 1
ATOM 3252 C C . THR A 1 431 ? 1.480 15.530 -22.112 1.00 95.06 431 THR A C 1
ATOM 3254 O O . THR A 1 431 ? 0.441 14.916 -21.860 1.00 95.06 431 THR A O 1
ATOM 3257 N N . GLY A 1 432 ? 1.477 16.551 -22.964 1.00 95.81 432 GLY A N 1
ATOM 3258 C CA . GLY A 1 432 ? 0.318 16.925 -23.762 1.00 95.81 432 GLY A CA 1
ATOM 3259 C C . GLY A 1 432 ? 0.067 15.926 -24.893 1.00 95.81 432 GLY A C 1
ATOM 3260 O O . GLY A 1 432 ? 0.962 15.588 -25.664 1.00 95.81 432 GLY A O 1
ATOM 3261 N N . ALA A 1 433 ? -1.188 15.509 -25.080 1.00 95.50 433 ALA A N 1
ATOM 3262 C CA . ALA A 1 433 ? -1.582 14.636 -26.192 1.00 95.50 433 ALA A CA 1
ATOM 3263 C C . ALA A 1 433 ? -1.342 15.274 -27.579 1.00 95.50 433 ALA A C 1
ATOM 3265 O O . ALA A 1 433 ? -1.306 14.579 -28.598 1.00 95.50 433 ALA A O 1
ATOM 3266 N N . ASP A 1 434 ? -1.192 16.601 -27.631 1.00 95.81 434 ASP A N 1
ATOM 3267 C CA . ASP A 1 434 ? -0.761 17.349 -28.804 1.00 95.81 434 ASP A CA 1
ATOM 3268 C C . ASP A 1 434 ? 0.027 18.615 -28.421 1.00 95.81 434 ASP A C 1
ATOM 3270 O O . ASP A 1 434 ? 0.087 19.025 -27.264 1.00 95.81 434 ASP A O 1
ATOM 3274 N N . ALA A 1 435 ? 0.619 19.273 -29.422 1.00 95.25 435 ALA A N 1
ATOM 3275 C CA . ALA A 1 435 ? 1.452 20.458 -29.218 1.00 95.25 435 ALA A CA 1
ATOM 3276 C C . ALA A 1 435 ? 0.701 21.684 -28.658 1.00 95.25 435 ALA A C 1
ATOM 3278 O O . ALA A 1 435 ? 1.346 22.619 -28.186 1.00 95.25 435 ALA A O 1
ATOM 3279 N N . ALA A 1 436 ? -0.631 21.740 -28.770 1.00 95.88 436 ALA A N 1
ATOM 3280 C CA . ALA A 1 436 ? -1.412 22.826 -28.189 1.00 95.88 436 ALA A CA 1
ATOM 3281 C C . ALA A 1 436 ? -1.608 22.603 -26.685 1.00 95.88 436 ALA A C 1
ATOM 3283 O O . ALA A 1 436 ? -1.412 23.546 -25.923 1.00 95.88 436 ALA A O 1
ATOM 3284 N N . LEU A 1 437 ? -1.924 21.371 -26.275 1.00 96.00 437 LEU A N 1
ATOM 3285 C CA . LEU A 1 437 ? -1.997 20.983 -24.863 1.00 96.00 437 LEU A CA 1
ATOM 3286 C C . LEU A 1 437 ? -0.631 21.063 -24.184 1.00 96.00 437 LEU A C 1
ATOM 3288 O O . LEU A 1 437 ? -0.540 21.576 -23.078 1.00 96.00 437 LEU A O 1
ATOM 3292 N N . GLU A 1 438 ? 0.431 20.662 -24.879 1.00 96.00 438 GLU A N 1
ATOM 3293 C CA . GLU A 1 438 ? 1.805 20.815 -24.395 1.00 96.00 438 GLU A CA 1
ATOM 3294 C C . GLU A 1 438 ? 2.129 22.282 -24.066 1.00 96.00 438 GLU A C 1
ATOM 3296 O O . GLU A 1 438 ? 2.625 22.608 -22.993 1.00 96.00 438 GLU A O 1
ATOM 3301 N N . ALA A 1 439 ? 1.769 23.209 -24.962 1.00 94.62 439 ALA A N 1
ATOM 3302 C CA . ALA A 1 439 ? 1.962 24.638 -24.727 1.00 94.62 439 ALA A CA 1
ATOM 3303 C C . ALA A 1 439 ? 1.079 25.197 -23.595 1.00 94.62 439 ALA A C 1
ATOM 3305 O O . ALA A 1 439 ? 1.424 26.220 -23.001 1.00 94.62 439 ALA A O 1
ATOM 3306 N N . GLU A 1 440 ? -0.068 24.571 -23.321 1.00 96.25 440 GLU A N 1
ATOM 3307 C CA . GLU A 1 440 ? -0.939 24.937 -22.202 1.00 96.25 440 GLU A CA 1
ATOM 3308 C C . GLU A 1 440 ? -0.356 24.464 -20.864 1.00 96.25 440 GLU A C 1
ATOM 3310 O O . GLU A 1 440 ? -0.298 25.259 -19.927 1.00 96.25 440 GLU A O 1
ATOM 3315 N N . ILE A 1 441 ? 0.151 23.227 -20.803 1.00 95.94 441 ILE A N 1
ATOM 3316 C CA . ILE A 1 441 ? 0.862 22.665 -19.641 1.00 95.94 441 ILE A CA 1
ATOM 3317 C C . ILE A 1 441 ? 2.106 23.502 -19.322 1.00 95.94 441 ILE A C 1
ATOM 3319 O O . ILE A 1 441 ? 2.265 23.949 -18.189 1.00 95.94 441 ILE A O 1
ATOM 3323 N N . GLU A 1 442 ? 2.916 23.834 -20.332 1.00 95.25 442 GLU A N 1
ATOM 3324 C CA . GLU A 1 442 ? 4.070 24.734 -20.188 1.00 95.25 442 GLU A CA 1
ATOM 3325 C C . GLU A 1 442 ? 3.666 26.106 -19.620 1.00 95.25 442 GLU A C 1
ATOM 3327 O O . GLU A 1 442 ? 4.397 26.718 -18.846 1.00 95.25 442 GLU A O 1
ATOM 3332 N N . GLY A 1 443 ? 2.482 26.607 -19.986 1.00 95.62 443 GLY A N 1
ATOM 3333 C CA . GLY A 1 443 ? 1.947 27.862 -19.460 1.00 95.62 443 GLY A CA 1
ATOM 3334 C C . GLY A 1 443 ? 1.543 27.801 -17.983 1.00 95.62 443 GLY A C 1
ATOM 3335 O O . GLY A 1 443 ? 1.462 28.852 -17.342 1.00 95.62 443 GLY A O 1
ATOM 3336 N N . LEU A 1 444 ? 1.287 26.600 -17.454 1.00 96.25 444 LEU A N 1
ATOM 3337 C CA . LEU A 1 444 ? 0.960 26.347 -16.048 1.00 96.25 444 LEU A CA 1
ATOM 3338 C C . LEU A 1 444 ? 2.191 26.058 -15.186 1.00 96.25 444 LEU A C 1
ATOM 3340 O O . LEU A 1 444 ? 2.103 26.199 -13.963 1.00 96.25 444 LEU A O 1
ATOM 3344 N N . ARG A 1 445 ? 3.318 25.697 -15.805 1.00 96.38 445 ARG A N 1
ATOM 3345 C CA . ARG A 1 445 ? 4.581 25.377 -15.136 1.00 96.38 445 ARG A CA 1
ATOM 3346 C C . ARG A 1 445 ? 4.989 26.471 -14.146 1.00 96.38 445 ARG A C 1
ATOM 3348 O O . ARG A 1 445 ? 5.128 27.637 -14.524 1.00 96.38 445 ARG A O 1
ATOM 3355 N N . ASP A 1 446 ? 5.163 26.085 -12.881 1.00 94.25 446 ASP A N 1
ATOM 3356 C CA . ASP A 1 446 ? 5.602 26.949 -11.770 1.00 94.25 446 ASP A CA 1
ATOM 3357 C C . ASP A 1 446 ? 4.770 28.236 -11.603 1.00 94.25 446 ASP A C 1
ATOM 3359 O O . ASP A 1 446 ? 5.239 29.252 -11.085 1.00 94.25 446 ASP A O 1
ATOM 3363 N N . SER A 1 447 ? 3.522 28.225 -12.079 1.00 95.00 447 SER A N 1
ATOM 3364 C CA . SER A 1 447 ? 2.642 29.398 -12.061 1.00 95.00 447 SER A CA 1
ATOM 3365 C C . SER A 1 447 ? 1.857 29.558 -10.755 1.00 95.00 447 SER A C 1
ATOM 3367 O O . SER A 1 447 ? 1.075 30.504 -10.635 1.00 95.00 447 SER A O 1
ATOM 3369 N N . ASP A 1 448 ? 1.996 28.606 -9.827 1.00 91.88 448 ASP A N 1
ATOM 3370 C CA . ASP A 1 448 ? 1.137 28.393 -8.652 1.00 91.88 448 ASP A CA 1
ATOM 3371 C C . ASP A 1 448 ? -0.364 28.229 -8.989 1.00 91.88 448 ASP A C 1
ATOM 3373 O O . ASP A 1 448 ? -1.218 28.228 -8.099 1.00 91.88 448 ASP A O 1
ATOM 3377 N N . THR A 1 449 ? -0.718 28.101 -10.274 1.00 93.94 449 THR A N 1
ATOM 3378 C CA . THR A 1 449 ? -2.105 27.940 -10.721 1.00 93.94 449 THR A CA 1
ATOM 3379 C C . THR A 1 449 ? -2.482 26.470 -10.668 1.00 93.94 449 THR A C 1
ATOM 3381 O O . THR A 1 449 ? -1.905 25.648 -11.380 1.00 93.94 449 THR A O 1
ATOM 3384 N N . ASN A 1 450 ? -3.482 26.142 -9.854 1.00 92.25 450 ASN A N 1
ATOM 3385 C CA . ASN A 1 450 ? -4.048 24.801 -9.850 1.00 92.25 450 ASN A CA 1
ATOM 3386 C C . ASN A 1 450 ? -4.836 24.563 -11.138 1.00 92.25 450 ASN A C 1
ATOM 3388 O O . ASN A 1 450 ? -5.431 25.487 -11.703 1.00 92.25 450 ASN A O 1
ATOM 3392 N N . ALA A 1 451 ? -4.885 23.319 -11.584 1.00 93.94 451 ALA A N 1
ATOM 3393 C CA . ALA A 1 451 ? -5.680 22.931 -12.732 1.00 93.94 451 ALA A CA 1
ATOM 3394 C C . ALA A 1 451 ? -6.250 21.526 -12.558 1.00 93.94 451 ALA A C 1
ATOM 3396 O O . ALA A 1 451 ? -5.757 20.716 -11.769 1.00 93.94 451 ALA A O 1
ATOM 3397 N N . HIS A 1 452 ? -7.298 21.252 -13.328 1.00 92.25 452 HIS A N 1
ATOM 3398 C CA . HIS A 1 452 ? -7.842 19.915 -13.497 1.00 92.25 452 HIS A CA 1
ATOM 3399 C C . HIS A 1 452 ? -7.316 19.301 -14.786 1.00 92.25 452 HIS A C 1
ATOM 3401 O O . HIS A 1 452 ? -7.320 19.955 -15.830 1.00 92.25 452 HIS A O 1
ATOM 3407 N N . PHE A 1 453 ? -6.907 18.040 -14.719 1.00 93.56 453 PHE A N 1
ATOM 3408 C CA . PHE A 1 453 ? -6.294 17.298 -15.814 1.00 93.56 453 PHE A CA 1
ATOM 3409 C C . PHE A 1 453 ? -7.157 16.097 -16.196 1.00 93.56 453 PHE A C 1
ATOM 3411 O O . PHE A 1 453 ? -7.730 15.415 -15.343 1.00 93.56 453 PHE A O 1
ATOM 3418 N N . TRP A 1 454 ? -7.250 15.832 -17.499 1.00 92.94 454 TRP A N 1
ATOM 3419 C CA . TRP A 1 454 ? -7.851 14.620 -18.045 1.00 92.94 454 TRP A CA 1
ATOM 3420 C C . TRP A 1 454 ? -6.942 13.986 -19.077 1.00 92.94 454 TRP A C 1
ATOM 3422 O O . TRP A 1 454 ? -6.287 14.689 -19.845 1.00 92.94 454 TRP A O 1
ATOM 3432 N N . GLY A 1 455 ? -6.983 12.669 -19.184 1.00 93.19 455 GLY A N 1
ATOM 3433 C CA . GLY A 1 455 ? -6.125 11.932 -20.088 1.00 93.19 455 GLY A CA 1
ATOM 3434 C C . GLY A 1 455 ? -6.095 10.455 -19.760 1.00 93.19 455 GLY A C 1
ATOM 3435 O O . GLY A 1 455 ? -7.083 9.891 -19.293 1.00 93.19 455 GLY A O 1
ATOM 3436 N N . ALA A 1 456 ? -4.933 9.862 -19.976 1.00 90.25 456 ALA A N 1
ATOM 3437 C CA . ALA A 1 456 ? -4.632 8.504 -19.574 1.00 90.25 456 ALA A CA 1
ATOM 3438 C C . ALA A 1 456 ? -3.299 8.489 -18.828 1.00 90.25 456 ALA A C 1
ATOM 3440 O O . ALA A 1 456 ? -2.327 9.071 -19.310 1.00 90.25 456 ALA A O 1
ATOM 3441 N N . ILE A 1 457 ? -3.262 7.862 -17.655 1.00 88.50 457 ILE A N 1
ATOM 3442 C CA . ILE A 1 457 ? -2.011 7.573 -16.957 1.00 88.50 457 ILE A CA 1
ATOM 3443 C C . ILE A 1 457 ? -1.484 6.238 -17.456 1.00 88.50 457 ILE A C 1
ATOM 3445 O O . ILE A 1 457 ? -2.247 5.285 -17.567 1.00 88.50 457 ILE A O 1
ATOM 3449 N N . VAL A 1 458 ? -0.190 6.177 -17.740 1.00 81.94 458 VAL A N 1
ATOM 3450 C CA . VAL A 1 458 ? 0.538 4.952 -18.050 1.00 81.94 458 VAL A CA 1
ATOM 3451 C C . VAL A 1 458 ? 1.686 4.839 -17.059 1.00 81.94 458 VAL A C 1
ATOM 3453 O O . VAL A 1 458 ? 2.604 5.658 -17.064 1.00 81.94 458 VAL A O 1
ATOM 3456 N N . CYS A 1 459 ? 1.638 3.822 -16.207 1.00 79.06 459 CYS A N 1
ATOM 3457 C CA . CYS A 1 459 ? 2.752 3.464 -15.334 1.00 79.06 459 CYS A CA 1
ATOM 3458 C C . CYS A 1 459 ? 3.699 2.475 -16.029 1.00 79.06 459 CYS A C 1
ATOM 3460 O O . CYS A 1 459 ? 3.324 1.824 -17.003 1.00 79.06 459 CYS A O 1
ATOM 3462 N N . GLY A 1 460 ? 4.958 2.436 -15.591 1.00 67.12 460 GLY A N 1
ATOM 3463 C CA . GLY A 1 460 ? 6.057 1.779 -16.308 1.00 67.12 460 GLY A CA 1
ATOM 3464 C C . GLY A 1 460 ? 6.694 2.640 -17.407 1.00 67.12 460 GLY A C 1
ATOM 3465 O O . GLY A 1 460 ? 7.569 2.157 -18.121 1.00 67.12 460 GLY A O 1
ATOM 3466 N N . ALA A 1 461 ? 6.280 3.902 -17.550 1.00 75.19 461 ALA A N 1
ATOM 3467 C CA . ALA A 1 461 ? 6.917 4.853 -18.454 1.00 75.19 461 ALA A CA 1
ATOM 3468 C C . ALA A 1 461 ? 8.189 5.445 -17.807 1.00 75.19 461 ALA A C 1
ATOM 3470 O O . ALA A 1 461 ? 8.213 5.645 -16.589 1.00 75.19 461 ALA A O 1
ATOM 3471 N N . PRO A 1 462 ? 9.248 5.736 -18.586 1.00 73.12 462 PRO A N 1
ATOM 3472 C CA . PRO A 1 462 ? 10.454 6.402 -18.099 1.00 73.12 462 PRO A CA 1
ATOM 3473 C C . PRO A 1 462 ? 10.196 7.897 -17.861 1.00 73.12 462 PRO A C 1
ATOM 3475 O O . PRO A 1 462 ? 10.711 8.744 -18.588 1.00 73.12 462 PRO A O 1
ATOM 3478 N N . ASP A 1 463 ? 9.377 8.198 -16.861 1.00 81.94 463 ASP A N 1
ATOM 3479 C CA . ASP A 1 463 ? 8.985 9.548 -16.464 1.00 81.94 463 ASP A CA 1
ATOM 3480 C C . ASP A 1 463 ? 8.966 9.671 -14.925 1.00 81.94 463 ASP A C 1
ATOM 3482 O O . ASP A 1 463 ? 9.376 8.742 -14.217 1.00 81.94 463 ASP A O 1
ATOM 3486 N N . TYR A 1 464 ? 8.530 10.813 -14.392 1.00 77.69 464 TYR A N 1
ATOM 3487 C CA . TYR A 1 464 ? 8.481 11.105 -12.963 1.00 77.69 464 TYR A CA 1
ATOM 3488 C C . TYR A 1 464 ? 7.707 10.024 -12.186 1.00 77.69 464 TYR A C 1
ATOM 3490 O O . TYR A 1 464 ? 6.586 9.661 -12.540 1.00 77.69 464 TYR A O 1
ATOM 3498 N N . ASP A 1 465 ? 8.339 9.472 -11.145 1.00 75.25 465 ASP A N 1
ATOM 3499 C CA . ASP A 1 465 ? 7.851 8.337 -10.341 1.00 75.25 465 ASP A CA 1
ATOM 3500 C C . ASP A 1 465 ? 7.420 7.093 -11.149 1.00 75.25 465 ASP A C 1
ATOM 3502 O O . ASP A 1 465 ? 6.686 6.229 -10.672 1.00 75.25 465 ASP A O 1
ATOM 3506 N N . GLY A 1 466 ? 7.934 6.948 -12.376 1.00 75.69 466 GLY A N 1
ATOM 3507 C CA . GLY A 1 466 ? 7.674 5.791 -13.231 1.00 75.69 466 GLY A CA 1
ATOM 3508 C C . GLY A 1 466 ? 6.273 5.767 -13.841 1.00 75.69 466 GLY A C 1
ATOM 3509 O O . GLY A 1 466 ? 5.852 4.720 -14.340 1.00 75.69 466 GLY A O 1
ATOM 3510 N N . CYS A 1 467 ? 5.545 6.885 -13.809 1.00 84.88 467 CYS A N 1
ATOM 3511 C CA . CYS A 1 467 ? 4.233 7.025 -14.425 1.00 84.88 467 CYS A CA 1
ATOM 3512 C C . CYS A 1 467 ? 4.147 8.334 -15.217 1.00 84.88 467 CYS A C 1
ATOM 3514 O O . CYS A 1 467 ? 4.692 9.355 -14.814 1.00 84.88 467 CYS A O 1
ATOM 3516 N N . GLN A 1 468 ? 3.418 8.313 -16.330 1.00 91.69 468 GLN A N 1
ATOM 3517 C CA . GLN A 1 468 ? 3.193 9.482 -17.176 1.00 91.69 468 GLN A CA 1
ATOM 3518 C C . GLN A 1 468 ? 1.707 9.631 -17.488 1.00 91.69 468 GLN A C 1
ATOM 3520 O O . GLN A 1 468 ? 1.058 8.684 -17.931 1.00 91.69 468 GLN A O 1
ATOM 3525 N N . VAL A 1 469 ? 1.168 10.833 -17.312 1.00 93.19 469 VAL A N 1
ATOM 3526 C CA . VAL A 1 469 ? -0.169 11.204 -17.774 1.00 93.19 469 VAL A CA 1
ATOM 3527 C C . VAL A 1 469 ? -0.072 11.831 -19.159 1.00 93.19 469 VAL A C 1
ATOM 3529 O O . VAL A 1 469 ? 0.461 12.926 -19.321 1.00 93.19 469 VAL A O 1
ATOM 3532 N N . THR A 1 470 ? -0.666 11.180 -20.159 1.00 94.75 470 THR A N 1
ATOM 3533 C CA . THR A 1 470 ? -0.932 11.801 -21.462 1.00 94.75 470 THR A CA 1
ATOM 3534 C C . THR A 1 470 ? -2.200 12.646 -21.362 1.00 94.75 470 THR A C 1
ATOM 3536 O O . THR A 1 470 ? -3.321 12.137 -21.436 1.00 94.75 470 THR A O 1
ATOM 3539 N N . VAL A 1 471 ? -2.029 13.950 -21.166 1.00 95.44 471 VAL A N 1
ATOM 3540 C CA . VAL A 1 471 ? -3.092 14.933 -20.954 1.00 95.44 471 VAL A CA 1
ATOM 3541 C C . VAL A 1 471 ? -3.825 15.206 -22.262 1.00 95.44 471 VAL A C 1
ATOM 3543 O O . VAL A 1 471 ? -3.272 15.759 -23.205 1.00 95.44 471 VAL A O 1
ATOM 3546 N N . THR A 1 472 ? -5.110 14.876 -22.305 1.00 95.50 472 THR A N 1
ATOM 3547 C CA . THR A 1 472 ? -6.033 15.190 -23.413 1.00 95.50 472 THR A CA 1
ATOM 3548 C C . THR A 1 472 ? -6.869 16.447 -23.173 1.00 95.50 472 THR A C 1
ATOM 3550 O O . THR A 1 472 ? -7.506 16.959 -24.096 1.00 95.50 472 THR A O 1
ATOM 3553 N N . ARG A 1 473 ? -6.911 16.937 -21.929 1.00 93.56 473 ARG A N 1
ATOM 3554 C CA . ARG A 1 473 ? -7.608 18.166 -21.543 1.00 93.56 473 ARG A CA 1
ATOM 3555 C C . ARG A 1 473 ? -7.002 18.704 -20.256 1.00 93.56 473 ARG A C 1
ATOM 3557 O O . ARG A 1 473 ? -6.746 17.934 -19.336 1.00 93.56 473 ARG A O 1
ATOM 3564 N N . VAL A 1 474 ? -6.866 20.019 -20.167 1.00 94.44 474 VAL A N 1
ATOM 3565 C CA . VAL A 1 474 ? -6.538 20.727 -18.930 1.00 94.44 474 VAL A CA 1
ATOM 3566 C C . VAL A 1 474 ? -7.491 21.909 -18.774 1.00 94.44 474 VAL A C 1
ATOM 3568 O O . VAL A 1 474 ? -7.934 22.491 -19.764 1.00 94.44 474 VAL A O 1
ATOM 3571 N N . ILE A 1 475 ? -7.900 22.207 -17.543 1.00 92.56 475 ILE A N 1
ATOM 3572 C CA . ILE A 1 475 ? -8.721 23.378 -17.224 1.00 92.56 475 ILE A CA 1
ATOM 3573 C C . ILE A 1 475 ? -8.080 24.078 -16.024 1.00 92.56 475 ILE A C 1
ATOM 3575 O O . ILE A 1 475 ? -8.194 23.574 -14.906 1.00 92.56 475 ILE A O 1
ATOM 3579 N N . PRO A 1 476 ? -7.418 25.230 -16.233 1.00 93.56 476 PRO A N 1
ATOM 3580 C CA . PRO A 1 476 ? -6.880 26.029 -15.140 1.00 93.56 476 PRO A CA 1
ATOM 3581 C C . PRO A 1 476 ? -7.990 26.549 -14.225 1.00 93.56 476 PRO A C 1
ATOM 3583 O O . PRO A 1 476 ? -9.066 26.956 -14.686 1.00 93.56 476 PRO A O 1
ATOM 3586 N N . GLU A 1 477 ? -7.723 26.594 -12.925 1.00 87.19 477 GLU A N 1
ATOM 3587 C CA . GLU A 1 477 ? -8.647 27.156 -11.951 1.00 87.19 477 GLU A CA 1
ATOM 3588 C C . GLU A 1 477 ? -8.983 28.617 -12.319 1.00 87.19 477 GLU A C 1
ATOM 3590 O O . GLU A 1 477 ? -8.117 29.445 -12.603 1.00 87.19 477 GLU A O 1
ATOM 3595 N N . GLY A 1 478 ? -10.279 28.941 -12.372 1.00 85.31 478 GLY A N 1
ATOM 3596 C CA . GLY A 1 478 ? -10.758 30.276 -12.748 1.00 85.31 478 GLY A CA 1
ATOM 3597 C C . GLY A 1 478 ? -10.877 30.553 -14.256 1.00 85.31 478 GLY A C 1
ATOM 3598 O O . GLY A 1 478 ? -11.325 31.643 -14.620 1.00 85.31 478 GLY A O 1
ATOM 3599 N N . ALA A 1 479 ? -10.570 29.593 -15.140 1.00 83.44 479 ALA A N 1
ATOM 3600 C CA . ALA A 1 479 ? -10.658 29.768 -16.598 1.00 83.44 479 ALA A CA 1
ATOM 3601 C C . ALA A 1 479 ? -12.096 29.916 -17.157 1.00 83.44 479 ALA A C 1
ATOM 3603 O O . ALA A 1 479 ? -12.274 30.292 -18.318 1.00 83.44 479 ALA A O 1
ATOM 3604 N N . GLY A 1 480 ? -13.136 29.683 -16.347 1.00 75.00 480 GLY A N 1
ATOM 3605 C CA . GLY A 1 480 ? -14.544 29.831 -16.733 1.00 75.00 480 GLY A CA 1
ATOM 3606 C C . GLY A 1 480 ? -15.393 28.601 -16.391 1.00 75.00 480 GLY A C 1
ATOM 3607 O O . GLY A 1 480 ? -14.943 27.742 -15.639 1.00 75.00 480 GLY A O 1
ATOM 3608 N N . PRO A 1 481 ? -16.646 28.518 -16.882 1.00 73.88 481 PRO A N 1
ATOM 3609 C CA . PRO A 1 481 ? -17.499 27.354 -16.647 1.00 73.88 481 PRO A CA 1
ATOM 3610 C C . PRO A 1 481 ? -16.906 26.100 -17.305 1.00 73.88 481 PRO A C 1
ATOM 3612 O O . PRO A 1 481 ? -16.468 26.164 -18.455 1.00 73.88 481 PRO A O 1
ATOM 3615 N N . TYR A 1 482 ? -16.936 24.969 -16.596 1.00 71.94 482 TYR A N 1
ATOM 3616 C CA . TYR A 1 482 ? -16.462 23.684 -17.110 1.00 71.94 482 TYR A CA 1
ATOM 3617 C C . TYR A 1 482 ? -17.379 23.222 -18.251 1.00 71.94 482 TYR A C 1
ATOM 3619 O O . TYR A 1 482 ? -18.595 23.129 -18.050 1.00 71.94 482 TYR A O 1
ATOM 3627 N N . PRO A 1 483 ? -16.848 22.991 -19.463 1.00 64.56 483 PRO A N 1
ATOM 3628 C CA . PRO A 1 483 ? -17.632 22.432 -20.552 1.00 64.56 483 PRO A CA 1
ATOM 3629 C C . PRO A 1 483 ? -17.930 20.959 -20.253 1.00 64.56 483 PRO A C 1
ATOM 3631 O O . PRO A 1 483 ? -16.995 20.227 -19.958 1.00 64.56 483 PRO A O 1
ATOM 3634 N N . ASP A 1 484 ? -19.218 20.608 -20.340 1.00 63.88 484 ASP A N 1
ATOM 3635 C CA . ASP A 1 484 ? -19.898 19.311 -20.168 1.00 63.88 484 ASP A CA 1
ATOM 3636 C C . ASP A 1 484 ? -19.320 18.296 -19.146 1.00 63.88 484 ASP A C 1
ATOM 3638 O O . ASP A 1 484 ? -18.133 17.968 -19.165 1.00 63.88 484 ASP A O 1
ATOM 3642 N N . PRO A 1 485 ? -20.168 17.732 -18.262 1.00 68.19 485 PRO A N 1
ATOM 3643 C CA . PRO A 1 485 ? -19.743 16.679 -17.345 1.00 68.19 485 PRO A CA 1
ATOM 3644 C C . PRO A 1 485 ? -19.153 15.488 -18.109 1.00 68.19 485 PRO A C 1
ATOM 3646 O O . PRO A 1 485 ? -19.671 15.085 -19.153 1.00 68.19 485 PRO A O 1
ATOM 3649 N N . ASN A 1 486 ? -18.070 14.916 -17.583 1.00 70.81 486 ASN A N 1
ATOM 3650 C CA . ASN A 1 486 ? -17.517 13.688 -18.145 1.00 70.81 486 ASN A CA 1
ATOM 3651 C C . ASN A 1 486 ? -18.197 12.485 -17.493 1.00 70.81 486 ASN A C 1
ATOM 3653 O O . ASN A 1 486 ? -18.220 12.431 -16.259 1.00 70.81 486 ASN A O 1
ATOM 3657 N N . PRO A 1 487 ? -18.689 11.514 -18.276 1.00 71.88 487 PRO A N 1
ATOM 3658 C CA . PRO A 1 487 ? -19.225 10.290 -17.709 1.00 71.88 487 PRO A CA 1
ATOM 3659 C C . PRO A 1 487 ? -18.123 9.512 -16.978 1.00 71.88 487 PRO A C 1
ATOM 3661 O O . PRO A 1 487 ? -16.982 9.420 -17.435 1.00 71.88 487 PRO A O 1
ATOM 3664 N N . VAL A 1 488 ? -18.503 8.963 -15.835 1.00 68.88 488 VAL A N 1
ATOM 3665 C CA . VAL A 1 488 ? -17.782 8.012 -14.999 1.00 68.88 488 VAL A CA 1
ATOM 3666 C C . VAL A 1 488 ? -18.468 6.671 -15.202 1.00 68.88 488 VAL A C 1
ATOM 3668 O O . VAL A 1 488 ? -19.607 6.486 -14.779 1.00 68.88 488 VAL A O 1
ATOM 3671 N N . GLU A 1 489 ? -17.806 5.736 -15.876 1.00 70.06 489 GLU A N 1
ATOM 3672 C CA . GLU A 1 489 ? -18.365 4.405 -16.111 1.00 70.06 489 GLU A CA 1
ATOM 3673 C C . GLU A 1 489 ? -17.613 3.365 -15.277 1.00 70.06 489 GLU A C 1
ATOM 3675 O O . GLU A 1 489 ? -16.498 2.983 -15.620 1.00 70.06 489 GLU A O 1
ATOM 3680 N N . GLY A 1 490 ? -18.243 2.893 -14.197 1.00 60.84 490 GLY A N 1
ATOM 3681 C CA . GLY A 1 490 ? -17.807 1.713 -13.447 1.00 60.84 490 GLY A CA 1
ATOM 3682 C C . GLY A 1 490 ? -16.498 1.898 -12.696 1.00 60.84 490 GLY A C 1
ATOM 3683 O O . GLY A 1 490 ? -15.694 0.971 -12.649 1.00 60.84 490 GLY A O 1
ATOM 3684 N N . TRP A 1 491 ? -16.272 3.081 -12.131 1.00 71.56 491 TRP A N 1
ATOM 3685 C CA . TRP A 1 491 ? -15.096 3.322 -11.306 1.00 71.56 491 TRP A CA 1
ATOM 3686 C C . TRP A 1 491 ? -15.210 2.566 -9.989 1.00 71.56 491 TRP A C 1
ATOM 3688 O O . TRP A 1 491 ? -16.213 2.676 -9.285 1.00 71.56 491 TRP A O 1
ATOM 3698 N N . GLU A 1 492 ? -14.169 1.809 -9.676 1.00 66.25 492 GLU A N 1
ATOM 3699 C CA . GLU A 1 492 ? -14.007 1.113 -8.406 1.00 66.25 492 GLU A CA 1
ATOM 3700 C C . GLU A 1 492 ? -13.218 2.018 -7.460 1.00 66.25 492 GLU A C 1
ATOM 3702 O O . GLU A 1 492 ? -12.297 2.726 -7.872 1.00 66.25 492 GLU A O 1
ATOM 3707 N N . GLY A 1 493 ? -13.620 2.052 -6.198 1.00 66.31 493 GLY A N 1
ATOM 3708 C CA . GLY A 1 493 ? -12.918 2.825 -5.190 1.00 66.31 493 GLY A CA 1
ATOM 3709 C C . GLY A 1 493 ? -13.462 2.552 -3.803 1.00 66.31 493 GLY A C 1
ATOM 3710 O O . GLY A 1 493 ? -14.498 1.902 -3.624 1.00 66.31 493 GLY A O 1
ATOM 3711 N N . ARG A 1 494 ? -12.756 3.074 -2.809 1.00 66.62 494 ARG A N 1
ATOM 3712 C CA . ARG A 1 494 ? -13.144 2.932 -1.417 1.00 66.62 494 ARG A CA 1
ATOM 3713 C C . ARG A 1 494 ? -13.732 4.240 -0.921 1.00 66.62 494 ARG A C 1
ATOM 3715 O O . ARG A 1 494 ? -13.184 5.332 -1.086 1.00 66.62 494 ARG A O 1
ATOM 3722 N N . TYR A 1 495 ? -14.897 4.134 -0.300 1.00 66.50 495 TYR A N 1
ATOM 3723 C CA . TYR A 1 495 ? -15.527 5.285 0.322 1.00 66.50 495 TYR A CA 1
ATOM 3724 C C . TYR A 1 495 ? -14.814 5.594 1.651 1.00 66.50 495 TYR A C 1
ATOM 3726 O O . TYR A 1 495 ? -14.720 4.718 2.510 1.00 66.50 495 TYR A O 1
ATOM 3734 N N . PHE A 1 496 ? -14.365 6.839 1.869 1.00 61.41 496 PHE A N 1
ATOM 3735 C CA . PHE A 1 496 ? -13.750 7.259 3.136 1.00 61.41 496 PHE A CA 1
ATOM 3736 C C . PHE A 1 496 ? -14.520 8.393 3.829 1.00 61.41 496 PHE A C 1
ATOM 3738 O O . PHE A 1 496 ? -14.945 9.368 3.216 1.00 61.41 496 PHE A O 1
ATOM 3745 N N . PHE A 1 497 ? -14.624 8.305 5.158 1.00 60.03 497 PHE A N 1
ATOM 3746 C CA . PHE A 1 497 ? -15.211 9.346 6.007 1.00 60.03 497 PHE A CA 1
ATOM 3747 C C . PHE A 1 497 ? -14.159 9.992 6.908 1.00 60.03 497 PHE A C 1
ATOM 3749 O O . PHE A 1 497 ? -13.836 9.467 7.974 1.00 60.03 497 PHE A O 1
ATOM 3756 N N . GLY A 1 498 ? -13.660 11.170 6.533 1.00 50.69 498 GLY A N 1
ATOM 3757 C CA . GLY A 1 498 ? -12.717 11.931 7.354 1.00 50.69 498 GLY A CA 1
ATOM 3758 C C . GLY A 1 498 ? -13.415 12.972 8.231 1.00 50.69 498 GLY A C 1
ATOM 3759 O O . GLY A 1 498 ? -13.663 14.079 7.774 1.00 50.69 498 GLY A O 1
ATOM 3760 N N . ARG A 1 499 ? -13.677 12.681 9.516 1.00 41.19 499 ARG A N 1
ATOM 3761 C CA . ARG A 1 499 ? -14.027 13.745 10.483 1.00 41.19 499 ARG A CA 1
ATOM 3762 C C . ARG A 1 499 ? -12.738 14.463 10.895 1.00 41.19 499 ARG A C 1
ATOM 3764 O O . ARG A 1 499 ? -11.933 13.876 11.608 1.00 41.19 499 ARG A O 1
ATOM 3771 N N . GLY A 1 500 ? -12.565 15.722 10.490 1.00 45.00 500 GLY A N 1
ATOM 3772 C CA . GLY A 1 500 ? -11.428 16.555 10.921 1.00 45.00 500 GLY A CA 1
ATOM 3773 C C . GLY A 1 500 ? -10.678 17.299 9.814 1.00 45.00 500 GLY A C 1
ATOM 3774 O O . GLY A 1 500 ? -9.817 18.109 10.130 1.00 45.00 500 GLY A O 1
ATOM 3775 N N . LEU A 1 501 ? -11.030 17.104 8.541 1.00 45.41 501 LEU A N 1
ATOM 3776 C CA . LEU A 1 501 ? -10.301 17.672 7.395 1.00 45.41 501 LEU A CA 1
ATOM 3777 C C . LEU A 1 501 ? -10.779 19.073 6.965 1.00 45.41 501 LEU A C 1
ATOM 3779 O O . LEU A 1 501 ? -10.645 19.455 5.809 1.00 45.41 501 LEU A O 1
ATOM 3783 N N . GLY A 1 502 ? -11.343 19.858 7.889 1.00 43.97 502 GLY A N 1
ATOM 3784 C CA . GLY A 1 502 ? -11.735 21.244 7.620 1.00 43.97 502 GLY A CA 1
ATOM 3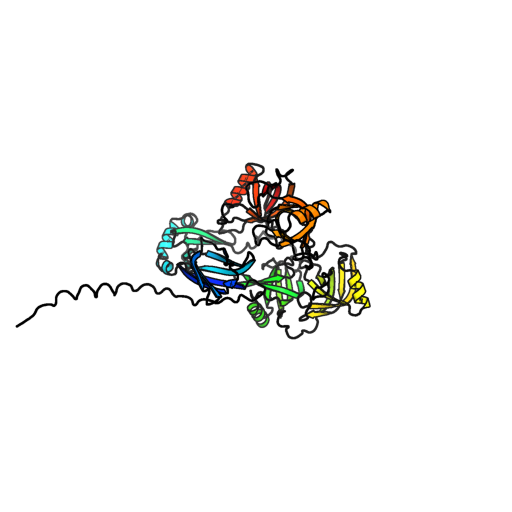785 C C . GLY A 1 502 ? -12.846 21.385 6.570 1.00 43.97 502 GLY A C 1
ATOM 3786 O O . GLY A 1 502 ? -12.598 21.794 5.447 1.00 43.97 502 GLY A O 1
ATOM 3787 N N . GLY A 1 503 ? -14.099 21.106 6.939 1.00 47.56 503 GLY A N 1
ATOM 3788 C CA . GLY A 1 503 ? -15.281 21.418 6.116 1.00 47.56 503 GLY A CA 1
ATOM 3789 C C . GLY A 1 503 ? -15.574 20.470 4.945 1.00 47.56 503 GLY A C 1
ATOM 3790 O O . GLY A 1 503 ? -16.630 20.613 4.333 1.00 47.56 503 GLY A O 1
ATOM 3791 N N . PHE A 1 504 ? -14.699 19.502 4.671 1.00 52.94 504 PHE A N 1
ATOM 3792 C CA . PHE A 1 504 ? -14.869 18.466 3.649 1.00 52.94 504 PHE A CA 1
ATOM 3793 C C . PHE A 1 504 ? -15.074 17.102 4.323 1.00 52.94 504 PHE A C 1
ATOM 3795 O O . PHE A 1 504 ? -14.145 16.306 4.432 1.00 52.94 504 PHE A O 1
ATOM 3802 N N . ASP A 1 505 ? -16.276 16.867 4.854 1.00 57.44 505 ASP A N 1
ATOM 3803 C CA . ASP A 1 505 ? -16.592 15.654 5.628 1.00 57.44 505 ASP A CA 1
ATOM 3804 C C . ASP A 1 505 ? -16.961 14.433 4.740 1.00 57.44 505 ASP A C 1
ATOM 3806 O O . ASP A 1 505 ? -17.072 13.324 5.266 1.00 57.44 505 ASP A O 1
ATOM 3810 N N . ASP A 1 506 ? -17.071 14.611 3.412 1.00 60.78 506 ASP A N 1
ATOM 3811 C CA . ASP A 1 506 ? -17.491 13.583 2.443 1.00 60.78 506 ASP A CA 1
ATOM 3812 C C . ASP A 1 506 ? -16.523 13.491 1.251 1.00 60.78 506 ASP A C 1
ATOM 3814 O O . ASP A 1 506 ? -16.502 14.373 0.394 1.00 60.78 506 ASP A O 1
ATOM 3818 N N . CYS A 1 507 ? -15.706 12.434 1.174 1.00 61.25 507 CYS A N 1
ATOM 3819 C CA . CYS A 1 507 ? -14.797 12.203 0.045 1.00 61.25 507 CYS A CA 1
ATOM 3820 C C . CYS A 1 507 ? -14.835 10.734 -0.396 1.00 61.25 507 CYS A C 1
ATOM 3822 O O . CYS A 1 507 ? -14.582 9.830 0.395 1.00 61.25 507 CYS A O 1
ATOM 3824 N N . PHE A 1 508 ? -15.064 10.488 -1.681 1.00 61.34 508 PHE A N 1
ATOM 3825 C CA . PHE A 1 508 ? -14.772 9.205 -2.307 1.00 61.34 508 PHE A CA 1
ATOM 3826 C C . PHE A 1 508 ? -13.307 9.187 -2.735 1.00 61.34 508 PHE A C 1
ATOM 3828 O O . PHE A 1 508 ? -12.865 10.107 -3.433 1.00 61.34 508 PHE A O 1
ATOM 3835 N N . ILE A 1 509 ? -12.556 8.177 -2.293 1.00 63.69 509 ILE A N 1
ATOM 3836 C CA . ILE A 1 509 ? -11.185 7.968 -2.750 1.00 63.69 509 ILE A CA 1
ATOM 3837 C C . ILE A 1 509 ? -11.244 6.920 -3.847 1.00 63.69 509 ILE A C 1
ATOM 3839 O O . ILE A 1 509 ? -11.684 5.790 -3.635 1.00 63.69 509 ILE A O 1
ATOM 3843 N N . LEU A 1 510 ? -10.821 7.316 -5.041 1.00 61.34 510 LEU A N 1
ATOM 3844 C CA . LEU A 1 510 ? -10.573 6.339 -6.086 1.00 61.34 510 LEU A CA 1
ATOM 3845 C C . LEU A 1 510 ? -9.304 5.583 -5.722 1.00 61.34 510 LEU A C 1
ATOM 3847 O O . LEU A 1 510 ? -8.209 6.120 -5.879 1.00 61.34 510 LEU A O 1
ATOM 3851 N N . ASP A 1 511 ? -9.471 4.349 -5.257 1.00 54.66 511 ASP A N 1
ATOM 3852 C CA . ASP A 1 511 ? -8.393 3.369 -5.232 1.00 54.66 511 ASP A CA 1
ATOM 3853 C C . ASP A 1 511 ? -8.185 2.905 -6.678 1.00 54.66 511 ASP A C 1
ATOM 3855 O O . ASP A 1 511 ? -8.687 1.873 -7.117 1.00 54.66 511 ASP A O 1
ATOM 3859 N N . PHE A 1 512 ? -7.461 3.701 -7.465 1.00 52.31 512 PHE A N 1
ATOM 3860 C CA . PHE A 1 512 ? -6.794 3.118 -8.621 1.00 52.31 512 PHE A CA 1
ATOM 3861 C C . PHE A 1 512 ? -5.747 2.146 -8.074 1.00 52.31 512 PHE A C 1
ATOM 3863 O O . PHE A 1 512 ? -5.059 2.487 -7.119 1.00 52.31 512 PHE A O 1
ATOM 3870 N N . TYR A 1 513 ? -5.610 0.955 -8.664 1.00 45.34 513 TYR A N 1
ATOM 3871 C CA . TYR A 1 513 ? -4.526 0.012 -8.361 1.00 45.34 513 TYR A CA 1
ATOM 3872 C C . TYR A 1 513 ? -3.147 0.676 -8.616 1.00 45.34 513 TYR A C 1
ATOM 3874 O O . TYR A 1 513 ? -2.563 0.519 -9.688 1.00 45.34 513 TYR A O 1
ATOM 3882 N N . GLY A 1 514 ? -2.661 1.477 -7.663 1.00 51.34 514 GLY A N 1
ATOM 3883 C CA . GLY A 1 514 ? -1.488 2.350 -7.759 1.00 51.34 514 GLY A CA 1
ATOM 3884 C C . GLY A 1 514 ? -1.390 3.339 -6.576 1.00 51.34 514 GLY A C 1
ATOM 3885 O O . GLY A 1 514 ? -2.299 3.402 -5.754 1.00 51.34 514 GLY A O 1
ATOM 3886 N N . PRO A 1 515 ? -0.305 4.130 -6.470 1.00 51.97 515 PRO A N 1
ATOM 3887 C CA . PRO A 1 515 ? 0.021 4.915 -5.267 1.00 51.97 515 PRO A CA 1
ATOM 3888 C C . PRO A 1 515 ? -0.766 6.235 -5.105 1.00 51.97 515 PRO A C 1
ATOM 3890 O O . PRO A 1 515 ? -0.483 7.016 -4.197 1.00 51.97 515 PRO A O 1
ATOM 3893 N N . PHE A 1 516 ? -1.731 6.537 -5.983 1.00 60.69 516 PHE A N 1
ATOM 3894 C CA . PHE A 1 516 ? -2.373 7.857 -6.054 1.00 60.69 516 PHE A CA 1
ATOM 3895 C C . PHE A 1 516 ? -3.759 7.862 -5.395 1.00 60.69 516 PHE A C 1
ATOM 3897 O O . PHE A 1 516 ? -4.730 7.364 -5.961 1.00 60.69 516 PHE A O 1
ATOM 3904 N N . GLY A 1 517 ? -3.879 8.490 -4.222 1.00 63.31 517 GLY A N 1
ATOM 3905 C CA . GLY A 1 517 ? -5.147 8.623 -3.492 1.00 63.31 517 GLY A CA 1
ATOM 3906 C C . GLY A 1 517 ? -5.925 9.882 -3.878 1.00 63.31 517 GLY A C 1
ATOM 3907 O O . GLY A 1 517 ? -5.861 10.894 -3.174 1.00 63.31 517 GLY A O 1
ATOM 3908 N N . ILE A 1 518 ? -6.678 9.846 -4.981 1.00 68.75 518 ILE A N 1
ATOM 3909 C CA . ILE A 1 518 ? -7.413 11.028 -5.466 1.00 68.75 518 ILE A CA 1
ATOM 3910 C C . ILE A 1 518 ? -8.814 11.082 -4.879 1.00 68.75 518 ILE A C 1
ATOM 3912 O O . ILE A 1 518 ? -9.565 10.108 -4.908 1.00 68.75 518 ILE A O 1
ATOM 3916 N N . ARG A 1 519 ? -9.168 12.264 -4.371 1.00 75.88 519 ARG A N 1
ATOM 3917 C CA . ARG A 1 519 ? -10.407 12.505 -3.632 1.00 75.88 519 ARG A CA 1
ATOM 3918 C C . ARG A 1 519 ? -11.396 13.317 -4.455 1.00 75.88 519 ARG A C 1
ATOM 3920 O O . ARG A 1 519 ? -11.038 14.382 -4.963 1.00 75.88 519 ARG A O 1
ATOM 3927 N N . TYR A 1 520 ? -12.638 12.849 -4.497 1.00 79.56 520 TYR A N 1
ATOM 3928 C CA . TYR A 1 520 ? -13.776 13.556 -5.083 1.00 79.56 520 TYR A CA 1
ATOM 3929 C C . TYR A 1 520 ? -14.890 13.699 -4.050 1.00 79.56 520 TYR A C 1
ATOM 3931 O O . TYR A 1 520 ? -15.145 12.769 -3.286 1.00 79.56 520 TYR A O 1
ATOM 3939 N N . GLY A 1 521 ? -15.603 14.826 -4.056 1.00 83.12 521 GLY A N 1
ATOM 3940 C CA . GLY A 1 521 ? -16.914 14.884 -3.407 1.00 83.12 521 GLY A CA 1
ATOM 3941 C C . GLY A 1 521 ? -17.875 13.962 -4.156 1.00 83.12 521 GLY A C 1
ATOM 3942 O O . GLY A 1 521 ? -17.703 13.755 -5.359 1.00 83.12 521 GLY A O 1
ATOM 3943 N N . ILE A 1 522 ? -18.877 13.385 -3.492 1.00 85.06 522 ILE A N 1
ATOM 3944 C CA . ILE A 1 522 ? -19.895 12.594 -4.194 1.00 85.06 522 ILE A CA 1
ATOM 3945 C C . ILE A 1 522 ? -21.309 12.963 -3.782 1.00 85.06 522 ILE A C 1
ATOM 3947 O O . ILE A 1 522 ? -21.590 13.274 -2.624 1.00 85.06 522 ILE A O 1
ATOM 3951 N N . ARG A 1 523 ? -22.202 12.911 -4.768 1.00 89.50 523 ARG A N 1
ATOM 3952 C CA . ARG A 1 523 ? -23.602 13.294 -4.642 1.00 89.50 523 ARG A CA 1
ATOM 3953 C C . ARG A 1 523 ? -24.472 12.372 -5.483 1.00 89.50 523 ARG A C 1
ATOM 3955 O O . ARG A 1 523 ? -24.115 12.060 -6.613 1.00 89.50 523 ARG A O 1
ATOM 3962 N N . GLY A 1 524 ? -25.637 11.982 -4.982 1.00 88.56 524 GLY A N 1
ATOM 3963 C CA . GLY A 1 524 ? -26.601 11.206 -5.753 1.00 88.56 524 GLY A CA 1
ATOM 3964 C C . GLY A 1 524 ? -27.209 12.023 -6.898 1.00 88.56 524 GLY A C 1
ATOM 3965 O O . GLY A 1 524 ? -27.569 13.192 -6.732 1.00 88.56 524 GLY A O 1
ATOM 3966 N N . ALA A 1 525 ? -27.370 11.399 -8.065 1.00 91.31 525 ALA A N 1
ATOM 3967 C CA . ALA A 1 525 ? -28.077 11.973 -9.212 1.00 91.31 525 ALA A CA 1
ATOM 3968 C C . ALA A 1 525 ? -29.573 12.193 -8.923 1.00 91.31 525 ALA A C 1
ATOM 3970 O O . ALA A 1 525 ? -30.217 13.038 -9.553 1.00 91.31 525 ALA A O 1
ATOM 3971 N N . ASP A 1 526 ? -30.123 11.457 -7.953 1.00 92.12 526 ASP A N 1
ATOM 3972 C CA . ASP A 1 526 ? -31.480 11.607 -7.444 1.00 92.12 526 ASP A CA 1
ATOM 3973 C C . ASP A 1 526 ? -31.553 11.430 -5.915 1.00 92.12 526 ASP A C 1
ATOM 3975 O O . ASP A 1 526 ? -30.567 11.123 -5.248 1.00 92.12 526 ASP A O 1
ATOM 3979 N N . GLU A 1 527 ? -32.742 11.658 -5.349 1.00 90.56 527 GLU A N 1
ATOM 3980 C CA . GLU A 1 527 ? -32.982 11.548 -3.903 1.00 90.56 527 GLU A CA 1
ATOM 3981 C C . GLU A 1 527 ? -32.764 10.128 -3.357 1.00 90.56 527 GLU A C 1
ATOM 3983 O O . GLU A 1 527 ? -32.451 9.985 -2.178 1.00 90.56 527 GLU A O 1
ATOM 3988 N N . ALA A 1 528 ? -32.942 9.083 -4.173 1.00 88.19 528 ALA A N 1
ATOM 3989 C CA . ALA A 1 528 ? -32.769 7.703 -3.729 1.00 88.19 528 ALA A CA 1
ATOM 3990 C C . ALA A 1 528 ? -31.282 7.348 -3.613 1.00 88.19 528 ALA A C 1
ATOM 3992 O O . ALA A 1 528 ? -30.880 6.745 -2.622 1.00 88.19 528 ALA A O 1
ATOM 3993 N N . LEU A 1 529 ? -30.469 7.766 -4.585 1.00 88.31 529 LEU A N 1
ATOM 3994 C CA . LEU A 1 529 ? -29.015 7.624 -4.524 1.00 88.31 529 LEU A CA 1
ATOM 3995 C C . LEU A 1 529 ? -28.408 8.512 -3.443 1.00 88.31 529 LEU A C 1
ATOM 3997 O O . LEU A 1 529 ? -27.537 8.049 -2.721 1.00 88.31 529 LEU A O 1
ATOM 4001 N N . GLU A 1 530 ? -28.895 9.741 -3.261 1.00 90.19 530 GLU A N 1
ATOM 4002 C CA . GLU A 1 530 ? -28.428 10.588 -2.156 1.00 90.19 530 GLU A CA 1
ATOM 4003 C C . GLU A 1 530 ? -28.748 9.956 -0.795 1.00 90.19 530 GLU A C 1
ATOM 4005 O O . GLU A 1 530 ? -27.911 9.984 0.099 1.00 90.19 530 GLU A O 1
ATOM 4010 N N . ALA A 1 531 ? -29.923 9.334 -0.645 1.00 86.56 531 ALA A N 1
ATOM 4011 C CA . ALA A 1 531 ? -30.265 8.598 0.569 1.00 86.56 531 ALA A CA 1
ATOM 4012 C C . ALA A 1 531 ? -29.382 7.356 0.771 1.00 86.56 531 ALA A C 1
ATOM 4014 O O . ALA A 1 531 ? -28.959 7.106 1.891 1.00 86.56 531 ALA A O 1
ATOM 4015 N N . ALA A 1 532 ? -29.066 6.608 -0.292 1.00 85.69 532 ALA A N 1
ATOM 4016 C CA . ALA A 1 532 ? -28.155 5.464 -0.208 1.00 85.69 532 ALA A CA 1
ATOM 4017 C C . ALA A 1 532 ? -26.731 5.892 0.180 1.00 85.69 532 ALA A C 1
ATOM 4019 O O . ALA A 1 532 ? -26.086 5.237 0.994 1.00 85.69 532 ALA A O 1
ATOM 4020 N N . LEU A 1 533 ? -26.259 7.017 -0.364 1.00 84.38 533 LEU A N 1
ATOM 4021 C CA . LEU A 1 533 ? -24.996 7.610 0.054 1.00 84.38 533 LEU A CA 1
ATOM 4022 C C . LEU A 1 533 ? -25.056 8.025 1.524 1.00 84.38 533 LEU A C 1
ATOM 4024 O O . LEU A 1 533 ? -24.155 7.656 2.262 1.00 84.38 533 LEU A O 1
ATOM 4028 N N . GLU A 1 534 ? -26.121 8.700 1.972 1.00 84.50 534 GLU A N 1
ATOM 4029 C CA . GLU A 1 534 ? -26.329 9.067 3.384 1.00 84.50 534 GLU A CA 1
ATOM 4030 C C . GLU A 1 534 ? -26.360 7.848 4.319 1.00 84.50 534 GLU A C 1
ATOM 4032 O O . GLU A 1 534 ? -25.803 7.900 5.415 1.00 84.50 534 GLU A O 1
ATOM 4037 N N . ASP A 1 535 ? -26.947 6.733 3.880 1.00 83.00 535 ASP A N 1
ATOM 4038 C CA . ASP A 1 535 ? -26.925 5.475 4.622 1.00 83.00 535 ASP A CA 1
ATOM 4039 C C . ASP A 1 535 ? -25.481 4.963 4.771 1.00 83.00 535 ASP A C 1
ATOM 4041 O O . ASP A 1 535 ? -25.080 4.650 5.896 1.00 83.00 535 ASP A O 1
ATOM 4045 N N . LEU A 1 536 ? -24.663 4.993 3.705 1.00 80.12 536 LEU A N 1
ATOM 4046 C CA . LEU A 1 536 ? -23.216 4.735 3.801 1.00 80.12 536 LEU A CA 1
ATOM 4047 C C . LEU A 1 536 ? -22.531 5.726 4.763 1.00 80.12 536 LEU A C 1
ATOM 4049 O O . LEU A 1 536 ? -21.689 5.310 5.558 1.00 80.12 536 LEU A O 1
ATOM 4053 N N . ARG A 1 537 ? -22.939 7.011 4.774 1.00 77.81 537 ARG A N 1
ATOM 4054 C CA . ARG A 1 537 ? -22.456 8.035 5.738 1.00 77.81 537 ARG A CA 1
ATOM 4055 C C . ARG A 1 537 ? -22.795 7.735 7.183 1.00 77.81 537 ARG A C 1
ATOM 4057 O O . ARG A 1 537 ? -22.076 8.168 8.089 1.00 77.81 537 ARG A O 1
ATOM 4064 N N . SER A 1 538 ? -23.867 6.989 7.400 1.00 73.81 538 SER A N 1
ATOM 4065 C CA . SER A 1 538 ? -24.337 6.606 8.722 1.00 73.81 538 SER A CA 1
ATOM 4066 C C . SER A 1 538 ? -23.740 5.295 9.241 1.00 73.81 538 SER A C 1
ATOM 4068 O O . SER A 1 538 ? -23.917 5.005 10.427 1.00 73.81 538 SER A O 1
ATOM 4070 N N . MET A 1 539 ? -23.034 4.520 8.401 1.00 73.56 539 MET A N 1
ATOM 4071 C CA . MET A 1 539 ? -22.387 3.276 8.828 1.00 73.56 539 MET A CA 1
ATOM 4072 C C . MET A 1 539 ? -21.349 3.557 9.923 1.00 73.56 539 MET A C 1
ATOM 4074 O O . MET A 1 539 ? -20.586 4.527 9.868 1.00 73.56 539 MET A O 1
ATOM 4078 N N . ASP A 1 540 ? -21.386 2.739 10.976 1.00 52.69 540 ASP A N 1
ATOM 4079 C CA . ASP A 1 540 ? -20.700 3.022 12.232 1.00 52.69 540 ASP A CA 1
ATOM 4080 C C . ASP A 1 540 ? -19.175 2.889 12.094 1.00 52.69 540 ASP A C 1
ATOM 4082 O O . ASP A 1 540 ? -18.634 1.834 11.770 1.00 52.69 540 ASP A O 1
ATOM 4086 N N . LYS A 1 541 ? -18.474 3.989 12.384 1.00 59.38 541 LYS A N 1
ATOM 4087 C CA . LYS A 1 541 ? -17.055 4.240 12.062 1.00 59.38 541 LYS A CA 1
ATOM 4088 C C . LYS A 1 541 ? -16.060 3.371 12.835 1.00 59.38 541 LYS A C 1
ATOM 4090 O O . LYS A 1 541 ? -14.857 3.484 12.621 1.00 59.38 541 LYS A O 1
ATOM 4095 N N . LEU A 1 542 ? -16.549 2.602 13.803 1.00 49.12 542 LEU A N 1
ATOM 4096 C CA . LEU A 1 542 ? -15.740 1.909 14.804 1.00 49.12 542 LEU A CA 1
ATOM 4097 C C . LEU A 1 542 ? -15.777 0.386 14.681 1.00 49.12 542 LEU A C 1
ATOM 4099 O O . LEU A 1 542 ? -14.965 -0.270 15.333 1.00 49.12 542 LEU A O 1
ATOM 4103 N N . THR A 1 543 ? -16.702 -0.183 13.903 1.00 48.50 543 THR A N 1
ATOM 4104 C CA . THR A 1 543 ? -16.966 -1.629 13.964 1.00 48.50 543 THR A CA 1
ATOM 4105 C C . THR A 1 543 ? -16.854 -2.365 12.637 1.00 48.50 543 THR A C 1
ATOM 4107 O O . THR A 1 543 ? -16.487 -3.535 12.682 1.00 48.50 543 THR A O 1
ATOM 4110 N N . ASP A 1 544 ? -17.033 -1.701 11.490 1.00 53.84 544 ASP A N 1
ATOM 4111 C CA . ASP A 1 544 ? -16.915 -2.336 10.173 1.00 53.84 544 ASP A CA 1
ATOM 4112 C C . ASP A 1 544 ? -16.091 -1.458 9.204 1.00 53.84 544 ASP A C 1
ATOM 4114 O O . ASP A 1 544 ? -16.319 -0.245 9.137 1.00 53.84 544 ASP A O 1
ATOM 4118 N N . PRO A 1 545 ? -15.121 -2.019 8.452 1.00 57.59 545 PRO A N 1
ATOM 4119 C CA . PRO A 1 545 ? -14.485 -1.287 7.362 1.00 57.59 545 PRO A CA 1
ATOM 4120 C C . PRO A 1 545 ? -15.550 -0.903 6.317 1.00 57.59 545 PRO A C 1
ATOM 4122 O O . PRO A 1 545 ? -16.459 -1.700 6.062 1.00 57.59 545 PRO A O 1
ATOM 4125 N N . PRO A 1 546 ? -15.474 0.301 5.717 1.00 64.38 546 PRO A N 1
ATOM 4126 C CA . PRO A 1 546 ? -16.419 0.697 4.682 1.00 64.38 546 PRO A CA 1
ATOM 4127 C C . PRO A 1 546 ? -16.369 -0.308 3.520 1.00 64.38 546 PRO A C 1
ATOM 4129 O O . PRO A 1 546 ? -15.280 -0.786 3.189 1.00 64.38 546 PRO A O 1
ATOM 4132 N N . PRO A 1 547 ? -17.519 -0.652 2.912 1.00 67.25 547 PRO A N 1
ATOM 4133 C CA . PRO A 1 547 ? -17.540 -1.574 1.788 1.00 67.25 547 PRO A CA 1
ATOM 4134 C C . PRO A 1 547 ? -16.775 -0.979 0.602 1.00 67.25 547 PRO A C 1
ATOM 4136 O O . PRO A 1 547 ? -16.837 0.230 0.354 1.00 67.25 547 PRO A O 1
ATOM 4139 N N . ASP A 1 548 ? -16.093 -1.836 -0.155 1.00 70.81 548 ASP A N 1
ATOM 4140 C CA . ASP A 1 548 ? -15.628 -1.458 -1.484 1.00 70.81 548 ASP A CA 1
ATOM 4141 C C . ASP A 1 548 ? -16.874 -1.269 -2.371 1.00 70.81 548 ASP A C 1
ATOM 4143 O O . ASP A 1 548 ? -17.822 -2.065 -2.338 1.00 70.81 548 ASP A O 1
ATOM 4147 N N . ILE A 1 549 ? -16.925 -0.173 -3.126 1.00 77.12 549 ILE A N 1
ATOM 4148 C CA . ILE A 1 549 ? -18.085 0.170 -3.953 1.00 77.12 549 ILE A CA 1
ATOM 4149 C C . ILE A 1 549 ? -17.644 0.480 -5.378 1.00 77.12 549 ILE A C 1
ATOM 4151 O O . ILE A 1 549 ? -16.564 1.014 -5.627 1.00 77.12 549 ILE A O 1
ATOM 4155 N N . GLN A 1 550 ? -18.523 0.174 -6.324 1.00 78.50 550 GLN A N 1
ATOM 4156 C CA . GLN A 1 550 ? -18.396 0.602 -7.704 1.00 78.50 550 GLN A CA 1
ATOM 4157 C C . GLN A 1 550 ? -19.429 1.691 -7.983 1.00 78.50 550 GLN A C 1
ATOM 4159 O O . GLN A 1 550 ? -20.613 1.550 -7.660 1.00 78.50 550 GLN A O 1
ATOM 4164 N N . ILE A 1 551 ? -18.979 2.794 -8.576 1.00 80.88 551 ILE A N 1
ATOM 4165 C CA . ILE A 1 551 ? -19.826 3.936 -8.914 1.00 80.88 551 ILE A CA 1
ATOM 4166 C C . ILE A 1 551 ? -19.836 4.195 -10.419 1.00 80.88 551 ILE A C 1
ATOM 4168 O O . ILE A 1 551 ? -18.827 4.094 -11.119 1.00 80.88 551 ILE A O 1
ATOM 4172 N N . TRP A 1 552 ? -21.005 4.579 -10.915 1.00 84.56 552 TRP A N 1
ATOM 4173 C CA . TRP A 1 552 ? -21.187 5.204 -12.219 1.00 84.56 552 TRP A CA 1
ATOM 4174 C C . TRP A 1 552 ? -21.777 6.588 -11.985 1.00 84.56 552 TRP A C 1
ATOM 4176 O O . TRP A 1 552 ? -22.466 6.820 -10.985 1.00 84.56 552 TRP A O 1
ATOM 4186 N N . GLY A 1 553 ? -21.474 7.528 -12.868 1.00 85.19 553 GLY A N 1
ATOM 4187 C CA . GLY A 1 553 ? -21.937 8.890 -12.700 1.00 85.19 553 GLY A CA 1
ATOM 4188 C C . GLY A 1 553 ? -21.320 9.878 -13.666 1.00 85.19 553 GLY A C 1
ATOM 4189 O O . GLY A 1 553 ? -20.932 9.540 -14.777 1.00 85.19 553 GLY A O 1
ATOM 4190 N N . GLU A 1 554 ? -21.212 11.122 -13.226 1.00 84.56 554 GLU A N 1
ATOM 4191 C CA . GLU A 1 554 ? -20.637 12.218 -13.996 1.00 84.56 554 GLU A CA 1
ATOM 4192 C C . GLU A 1 554 ? -19.720 13.071 -13.115 1.00 84.56 554 GLU A C 1
ATOM 4194 O O . GLU A 1 554 ? -20.162 13.586 -12.086 1.00 84.56 554 GLU A O 1
ATOM 4199 N N . VAL A 1 555 ? -18.461 13.280 -13.518 1.00 81.62 555 VAL A N 1
ATOM 4200 C CA . VAL A 1 555 ? -17.588 14.239 -12.824 1.00 81.62 555 VAL A CA 1
ATOM 4201 C C . VAL A 1 555 ? -17.992 15.656 -13.215 1.00 81.62 555 VAL A C 1
ATOM 4203 O O . VAL A 1 555 ? -17.906 16.052 -14.382 1.00 81.62 555 VAL A O 1
ATOM 4206 N N . GLN A 1 556 ? -18.389 16.440 -12.218 1.00 82.06 556 GLN A N 1
ATOM 4207 C CA . GLN A 1 556 ? -18.651 17.867 -12.323 1.00 82.06 556 GLN A CA 1
ATOM 4208 C C . GLN A 1 556 ? -17.565 18.646 -11.593 1.00 82.06 556 GLN A C 1
ATOM 4210 O O . GLN A 1 556 ? -17.501 18.631 -10.369 1.00 82.06 556 GLN A O 1
ATOM 4215 N N . CYS A 1 557 ? -16.748 19.366 -12.352 1.00 80.06 557 CYS A N 1
ATOM 4216 C CA . CYS A 1 557 ? -15.725 20.257 -11.816 1.00 80.06 557 CYS A CA 1
ATOM 4217 C C . CYS A 1 557 ? -16.175 21.727 -11.864 1.00 80.06 557 CYS A C 1
ATOM 4219 O O . CYS A 1 557 ? -17.119 22.087 -12.573 1.00 80.06 557 CYS A O 1
ATOM 4221 N N . GLY A 1 558 ? -15.527 22.582 -11.071 1.00 75.12 558 GLY A N 1
ATOM 4222 C CA . GLY A 1 558 ? -15.919 23.980 -10.855 1.00 75.12 558 GLY A CA 1
ATOM 4223 C C . GLY A 1 558 ? -17.031 24.170 -9.831 1.00 75.12 558 GLY A C 1
ATOM 4224 O O . GLY A 1 558 ? -17.670 25.225 -9.801 1.00 75.12 558 GLY A O 1
ATOM 4225 N N . VAL A 1 559 ? -17.278 23.154 -9.010 1.00 80.00 559 VAL A N 1
ATOM 4226 C CA . VAL A 1 559 ? -18.184 23.224 -7.864 1.00 80.00 559 VAL A CA 1
ATOM 4227 C C . VAL A 1 559 ? -17.386 23.536 -6.602 1.00 80.00 559 VAL A C 1
ATOM 4229 O O . VAL A 1 559 ? -16.194 23.259 -6.530 1.00 80.00 559 VAL A O 1
ATOM 4232 N N . SER A 1 560 ? -18.019 24.141 -5.600 1.00 77.94 560 SER A N 1
ATOM 4233 C CA . SER A 1 560 ? -17.385 24.403 -4.303 1.00 77.94 560 SER A CA 1
ATOM 4234 C C . SER A 1 560 ? -17.398 23.140 -3.436 1.00 77.94 560 SER A C 1
ATOM 4236 O O . SER A 1 560 ? -18.102 23.101 -2.428 1.00 77.94 560 SER A O 1
ATOM 4238 N N . ASP A 1 561 ? -16.689 22.110 -3.886 1.00 79.25 561 ASP A N 1
ATOM 4239 C CA . ASP A 1 561 ? -16.584 20.800 -3.237 1.00 79.25 561 ASP A CA 1
ATOM 4240 C C . ASP A 1 561 ? -15.104 20.366 -3.138 1.00 79.25 561 ASP A C 1
ATOM 4242 O O . ASP A 1 561 ? -14.208 21.164 -3.441 1.00 79.25 561 ASP A O 1
ATOM 4246 N N . VAL A 1 562 ? -14.831 19.133 -2.702 1.00 72.31 562 VAL A N 1
ATOM 4247 C CA . VAL A 1 562 ? -13.484 18.550 -2.563 1.00 72.31 562 VAL A CA 1
ATOM 4248 C C . VAL A 1 562 ? -12.689 18.731 -3.856 1.00 72.31 562 VAL A C 1
ATOM 4250 O O . VAL A 1 562 ? -13.097 18.275 -4.922 1.00 72.31 562 VAL A O 1
ATOM 4253 N N . ASN A 1 563 ? -11.549 19.424 -3.782 1.00 72.75 563 ASN A N 1
ATOM 4254 C CA . ASN A 1 563 ? -10.683 19.699 -4.938 1.00 72.75 563 ASN A CA 1
ATOM 4255 C C . ASN A 1 563 ? -11.397 20.378 -6.127 1.00 72.75 563 ASN A C 1
ATOM 4257 O O . ASN A 1 563 ? -10.952 20.286 -7.270 1.00 72.75 563 ASN A O 1
ATOM 4261 N N . GLY A 1 564 ? -12.528 21.049 -5.890 1.00 79.31 564 GLY A N 1
ATOM 4262 C CA . GLY A 1 564 ? -13.299 21.709 -6.937 1.00 79.31 564 GLY A CA 1
ATOM 4263 C C . GLY A 1 564 ? -14.083 20.768 -7.861 1.00 79.31 564 GLY A C 1
ATOM 4264 O O . GLY A 1 564 ? -14.649 21.255 -8.841 1.00 79.31 564 GLY A O 1
ATOM 4265 N N . CYS A 1 565 ? -14.138 19.459 -7.580 1.00 78.25 565 CYS A N 1
ATOM 4266 C CA . CYS A 1 565 ? -14.914 18.480 -8.346 1.00 78.25 565 CYS A CA 1
ATOM 4267 C C . CYS A 1 565 ? -15.789 17.602 -7.446 1.00 78.25 565 CYS A C 1
ATOM 4269 O O . CYS A 1 565 ? -15.420 17.244 -6.333 1.00 78.25 565 CYS A O 1
ATOM 4271 N N . GLN A 1 566 ? -16.932 17.188 -7.981 1.00 85.88 566 GLN A N 1
ATOM 4272 C CA . GLN A 1 566 ? -17.796 16.176 -7.382 1.00 85.88 566 GLN A CA 1
ATOM 4273 C C . GLN A 1 566 ? -18.189 15.132 -8.433 1.00 85.88 566 GLN A C 1
ATOM 4275 O O . GLN A 1 566 ? -18.302 15.463 -9.614 1.00 85.88 566 GLN A O 1
ATOM 4280 N N . ILE A 1 567 ? -18.452 13.898 -8.018 1.00 84.88 567 ILE A N 1
ATOM 4281 C CA . ILE A 1 567 ? -19.069 12.869 -8.857 1.00 84.88 567 ILE A CA 1
ATOM 4282 C C . ILE A 1 567 ? -20.568 12.863 -8.570 1.00 84.88 567 ILE A C 1
ATOM 4284 O O . ILE A 1 567 ? -21.000 12.662 -7.434 1.00 84.88 567 ILE A O 1
ATOM 4288 N N . ILE A 1 568 ? -21.370 13.080 -9.608 1.00 88.44 568 ILE A N 1
ATOM 4289 C CA . ILE A 1 568 ? -22.815 12.873 -9.567 1.00 88.44 568 ILE A CA 1
ATOM 4290 C C . ILE A 1 568 ? -23.082 11.400 -9.854 1.00 88.44 568 ILE A C 1
ATOM 4292 O O . ILE A 1 568 ? -23.086 10.995 -11.011 1.00 88.44 568 ILE A O 1
ATOM 4296 N N . VAL A 1 569 ? -23.263 10.607 -8.804 1.00 87.06 569 VAL A N 1
ATOM 4297 C CA . VAL A 1 569 ? -23.453 9.156 -8.866 1.00 87.06 569 VAL A CA 1
ATOM 4298 C C . VAL A 1 569 ? -24.843 8.848 -9.413 1.00 87.06 569 VAL A C 1
ATOM 4300 O O . VAL A 1 569 ? -25.835 9.215 -8.787 1.00 87.06 569 VAL A O 1
ATOM 4303 N N . ASP A 1 570 ? -24.934 8.174 -10.556 1.00 89.44 570 ASP A N 1
ATOM 4304 C CA . ASP A 1 570 ? -26.195 7.734 -11.170 1.00 89.44 570 ASP A CA 1
ATOM 4305 C C . ASP A 1 570 ? -26.479 6.235 -10.961 1.00 89.44 570 ASP A C 1
ATOM 4307 O O . ASP A 1 570 ? -27.618 5.783 -11.117 1.00 89.44 570 ASP A O 1
ATOM 4311 N N . ARG A 1 571 ? -25.463 5.476 -10.540 1.00 88.38 571 ARG A N 1
ATOM 4312 C CA . ARG A 1 571 ? -25.567 4.086 -10.097 1.00 88.38 571 ARG A CA 1
ATOM 4313 C C . ARG A 1 571 ? -24.477 3.795 -9.073 1.00 88.38 571 ARG A C 1
ATOM 4315 O O . ARG A 1 571 ? -23.335 4.215 -9.225 1.00 88.38 571 ARG A O 1
ATOM 4322 N N . LEU A 1 572 ? -24.850 3.033 -8.057 1.00 85.44 572 LEU A N 1
ATOM 4323 C CA . LEU A 1 572 ? -23.982 2.558 -6.989 1.00 85.44 572 LEU A CA 1
ATOM 4324 C C . LEU A 1 572 ? -24.169 1.043 -6.885 1.00 85.44 572 LEU A C 1
ATOM 4326 O O . LEU A 1 572 ? -25.308 0.577 -6.807 1.00 85.44 572 LEU A O 1
ATOM 4330 N N . GLU A 1 573 ? -23.077 0.286 -6.897 1.00 84.62 573 GLU A N 1
ATOM 4331 C CA . GLU A 1 573 ? -23.081 -1.149 -6.615 1.00 84.62 573 GLU A CA 1
ATOM 4332 C C . GLU A 1 573 ? -22.105 -1.443 -5.484 1.00 84.62 573 GLU A C 1
ATOM 4334 O O . GLU A 1 573 ? -20.933 -1.084 -5.550 1.00 84.62 573 GLU A O 1
ATOM 4339 N N . GLU A 1 574 ? -22.595 -2.093 -4.432 1.00 73.38 574 GLU A N 1
ATOM 4340 C CA . GLU A 1 574 ? -21.720 -2.661 -3.412 1.00 73.38 574 GLU A CA 1
ATOM 4341 C C . GLU A 1 574 ? -20.945 -3.817 -4.039 1.00 73.38 574 GLU A C 1
ATOM 4343 O O . GLU A 1 574 ? -21.539 -4.788 -4.529 1.00 73.38 574 GLU A O 1
ATOM 4348 N N . LEU A 1 575 ? -19.616 -3.723 -4.006 1.00 58.69 575 LEU A N 1
ATOM 4349 C CA . LEU A 1 575 ? -18.767 -4.870 -4.260 1.00 58.69 575 LEU A CA 1
ATOM 4350 C C . LEU A 1 575 ? -18.846 -5.720 -2.995 1.00 58.69 575 LEU A C 1
ATOM 4352 O O . LEU A 1 575 ? -18.017 -5.632 -2.095 1.00 58.69 575 LEU A O 1
ATOM 4356 N N . PHE A 1 576 ? -19.887 -6.552 -2.898 1.00 46.97 576 PHE A N 1
ATOM 4357 C CA . PHE A 1 576 ? -19.797 -7.713 -2.025 1.00 46.97 576 PHE A CA 1
ATOM 4358 C C . PHE A 1 576 ? -18.535 -8.431 -2.461 1.00 46.97 576 PHE A C 1
ATOM 4360 O O . PHE A 1 576 ? -18.471 -8.820 -3.630 1.00 46.97 576 PHE A O 1
ATOM 4367 N N . SER A 1 577 ? -17.550 -8.539 -1.565 1.00 43.03 577 SER A N 1
ATOM 4368 C CA . SER A 1 577 ? -16.350 -9.337 -1.773 1.00 43.03 577 SER A CA 1
ATOM 4369 C C . SER A 1 577 ? -16.793 -10.655 -2.396 1.00 43.03 577 SER A C 1
ATOM 4371 O O . SER A 1 577 ? -17.413 -11.497 -1.740 1.00 43.03 577 SER A O 1
ATOM 4373 N N . GLN A 1 578 ? -16.624 -10.771 -3.718 1.00 30.53 578 GLN A N 1
ATOM 4374 C CA . GLN A 1 578 ? -16.951 -12.012 -4.385 1.00 30.53 578 GLN A CA 1
ATOM 4375 C C . GLN A 1 578 ? -15.941 -13.013 -3.831 1.00 30.53 578 GLN A C 1
ATOM 4377 O O . GLN A 1 578 ? -14.753 -12.686 -3.802 1.00 30.53 578 GLN A O 1
ATOM 4382 N N . PRO A 1 579 ? -16.403 -14.154 -3.300 1.00 33.38 579 PRO A N 1
ATOM 4383 C CA . PRO A 1 579 ? -15.499 -15.167 -2.787 1.00 33.38 579 PRO A CA 1
ATOM 4384 C C . PRO A 1 579 ? -14.526 -15.658 -3.858 1.00 33.38 579 PRO A C 1
ATOM 4386 O O . PRO A 1 579 ? -14.914 -15.671 -5.054 1.00 33.38 579 PRO A O 1
#

Secondary structure (DSSP, 8-state):
------SSTTSSSSSSSS--------PPPEEPP--SSSPEEEEEEEETT-EEEEEEE--TTS----EEEE-TTTEEEEEEEEETTTTEEEEEEEE-SSEEEEEEEEETTEEEEEEEEEEEPPGGGGGTS-HHHHHHHHHTSHHHHHSEEEEEEEEETTTTEEEEEEE--BTTEEEEEEEETTT--EEEEEEE---PPP---S--PPPPPPP-EEEEEEEEEEEEE-TTS-EEEEESSTTS-EEEEEESSHHHHHHHHHHTTS---EEEEEEEEESSSSGGGEEEEEEEEEETTTT-SPPPPEEEEEEEEEEEPPPTT-SS--EEEEPSSS--EEEEEESSHHHHHHHHTTTTS--EEEEEEEEEESSSSGGGEEEEEEEEEEEESS-PPSSS--EEEEEEEEEEEEPPPTT-SS--EEEETTTTS-EEEEEESSHHHHHHHHHHTTS---EEEEEEEEETSSSGGGEEEEEEEEEETTSSSPPSPEEEEEEEEEEE--TTSSS---EEEEE-SSS-EEEEEEEESSHHHHHHHHHHHHS-TTTSPPPEEEEEEEEEESSSSGGGEEEEEEEEEE-----

pLDDT: mean 82.4, std 17.81, range [27.39, 98.56]